Protein AF-A0A8S4R0Y2-F1 (afdb_monomer)

Solvent-accessible surface area (backbone atoms only — not comparable to full-atom values): 27294 Å² total; per-residue (Å²): 137,84,83,77,83,75,81,78,53,68,64,59,53,51,51,52,51,52,55,56,52,50,55,56,47,52,56,55,24,56,78,65,77,40,62,64,53,74,34,74,64,58,68,71,59,48,55,48,52,52,51,51,56,49,49,62,69,73,56,69,89,50,70,64,61,47,40,52,51,36,51,60,53,55,60,75,37,68,95,43,52,72,40,35,31,39,8,56,60,40,19,57,50,49,48,67,37,59,81,60,43,53,69,68,57,50,49,52,53,50,61,70,46,60,85,48,43,57,63,36,61,73,38,96,37,31,24,57,37,54,46,43,49,47,52,44,24,49,45,62,46,30,50,52,51,52,55,55,72,73,53,73,97,82,72,70,78,85,74,53,66,80,84,63,42,96,61,55,74,68,54,30,47,52,22,42,51,52,49,53,50,62,59,77,63,40,99,66,89,81,79,80,79,83,72,70,63,99,85,57,62,72,90,79,52,87,80,82,81,79,60,72,62,68,70,60,44,48,50,55,51,51,50,52,54,56,55,59,70,38,91,63,44,54,58,34,38,70,35,64,70,50,10,52,42,51,33,54,48,47,63,53,31,47,78,64,34,67,65,59,39,51,52,54,50,52,46,44,37,48,58,40,35,44,29,84,87,61,72,71,56,67,81,82,84,85,78,95,74,90,84,85,86,89,82,93,80,83,90,73,85,80,74,86,77,56,61,73,49,64,25,77,78,32,73,34,21,40,56,32,49,45,43,49,44,71,58,43,52,74,74,57,37,52,52,49,43,62,68,69,37,67,101,38,50,46,66,34,34,52,34,92,75,41,20,57,50,51,34,48,51,57,78,57,58,86,49,70,82,61,44,53,61,57,48,56,52,37,60,80,35,46,71,56,20,54,74,63,65,40,49,69,55,68,67,78,45,67,64,58,57,49,50,54,62,66,66,51,52,41,65,58,46,51,59,47,39,70,32,94,68,28,37,57,52,50,50,48,52,71,68,34,90,81,52,53,70,72,59,47,52,52,47,54,50,40,49,52,55,34,42,70,74,40,92,78,62,83,77,73,84,81,76,132

Nearest PDB structures (foldseek):
  5wzi-assembly1_A  TM=5.749E-01  e=9.719E-09  Arabidopsis thaliana
  5wzh-assembly1_A  TM=5.628E-01  e=6.400E-09  Arabidopsis thaliana
  5wzk-assembly1_A  TM=5.400E-01  e=7.887E-09  Arabidopsis thaliana
  5wzj-assembly1_A  TM=5.637E-01  e=1.604E-08  Arabidopsis thaliana
  6wpi-assembly1_A  TM=4.955E-01  e=1.041E-05  Saccharomyces cerevisiae S288C

Sequence (464 aa):
MGEEATDNNPLQKKQRKKRKNFLKSAKKYAKKGQMGRGTQIPQDLFDYFVKILETIKQGIEDPDERHALVNNVLERTKGEELNIVGNQLGCRLIELLLPYASPEDLERYMDTLSPDLRRLCSDNFTSHIIETMLRVSCERATEHLQILDQLDDEVPKKKRKKDLSKYTDEHITSCHEFTLKIWEKPKVNMFVEKVGNPSIPPHATEMKYKFVPDEYKEIVKEFANRLSAWPQFKDLPYKNITSALLQVLLYAVKNTDKNLTKTLIKRLLNESFAPDDWVPTTGDDEKKDKIDVDSEESKEEKKNEGSLPPVFENESAVRLLEAALFVSKKKTYTQIYARCFINRLGQLATRKMLNFTVQRLIDNCHIKEEFEPMFDELASKYDAILACGNTGVLVARPAKVVSSLLELSADELLYILCDTKGCHVADSFCKGQFVGVKARDKLIWKLKVGVQMTSSACFLLKTS

pLDDT: mean 74.31, std 20.06, range [26.31, 96.0]

Radius of gyration: 29.86 Å; Cα contacts (8 Å, |Δi|>4): 379; chains: 1; bounding box: 60×70×83 Å

Structure (mmCIF, N/CA/C/O backbone):
data_AF-A0A8S4R0Y2-F1
#
_entry.id   AF-A0A8S4R0Y2-F1
#
loop_
_atom_site.group_PDB
_atom_site.id
_atom_site.type_symbol
_atom_site.label_atom_id
_atom_site.label_alt_id
_atom_site.label_comp_id
_atom_site.label_asym_id
_atom_site.label_entity_id
_atom_site.label_seq_id
_atom_site.pdbx_PDB_ins_code
_atom_site.Cartn_x
_atom_site.Cartn_y
_atom_site.Cartn_z
_atom_site.occupancy
_atom_site.B_iso_or_equiv
_atom_site.auth_seq_id
_atom_site.auth_comp_id
_atom_site.auth_asym_id
_atom_site.auth_atom_id
_atom_site.pdbx_PDB_model_num
ATOM 1 N N . MET A 1 1 ? -29.148 34.222 -2.014 1.00 32.41 1 MET A N 1
ATOM 2 C CA . MET A 1 1 ? -29.029 33.005 -2.843 1.00 32.41 1 MET A CA 1
ATOM 3 C C . MET A 1 1 ? -27.557 32.644 -2.851 1.00 32.41 1 MET A C 1
ATOM 5 O O . MET A 1 1 ? -26.794 33.319 -3.520 1.00 32.41 1 MET A O 1
ATOM 9 N N . GLY A 1 2 ? -27.144 31.729 -1.972 1.00 27.73 2 GLY A N 1
ATOM 10 C CA . GLY A 1 2 ? -25.748 31.305 -1.866 1.00 27.73 2 GLY A CA 1
ATOM 11 C C . GLY A 1 2 ? -25.505 30.146 -2.820 1.00 27.73 2 GLY A C 1
ATOM 12 O O . GLY A 1 2 ? -26.221 29.149 -2.752 1.00 27.73 2 GLY A O 1
ATOM 13 N N . GLU A 1 3 ? -24.552 30.308 -3.729 1.00 26.55 3 GLU A N 1
ATOM 14 C CA . GLU A 1 3 ? -24.117 29.259 -4.645 1.00 26.55 3 GLU A CA 1
ATOM 15 C C . GLU A 1 3 ? -23.468 28.121 -3.846 1.00 26.55 3 GLU A C 1
ATOM 17 O O . GLU A 1 3 ? -22.401 28.276 -3.250 1.00 26.55 3 GLU A O 1
ATOM 22 N N . GLU A 1 4 ? -24.128 26.961 -3.815 1.00 30.41 4 GLU A N 1
ATOM 23 C CA . GLU A 1 4 ? -23.505 25.711 -3.395 1.00 30.41 4 GLU A CA 1
ATOM 24 C C . GLU A 1 4 ? -22.371 25.390 -4.375 1.00 30.41 4 GLU A C 1
ATOM 26 O O . GLU A 1 4 ? -22.609 25.048 -5.535 1.00 30.41 4 GLU A O 1
ATOM 31 N N . ALA A 1 5 ? -21.127 25.455 -3.901 1.00 29.77 5 ALA A N 1
ATOM 32 C CA . ALA A 1 5 ? -19.990 24.888 -4.606 1.00 29.77 5 ALA A CA 1
ATOM 33 C C . ALA A 1 5 ? -20.215 23.375 -4.770 1.00 29.77 5 ALA A C 1
ATOM 35 O O . ALA A 1 5 ? -19.993 22.573 -3.859 1.00 29.77 5 ALA A O 1
ATOM 36 N N . THR A 1 6 ? -20.702 22.965 -5.940 1.00 33.62 6 THR A N 1
ATOM 37 C CA . THR A 1 6 ? -20.881 21.555 -6.271 1.00 33.62 6 THR A CA 1
ATOM 38 C C . THR A 1 6 ? -19.513 20.907 -6.478 1.00 33.62 6 THR A C 1
ATOM 40 O O . THR A 1 6 ? -18.984 20.902 -7.589 1.00 33.62 6 THR A O 1
ATOM 43 N N . ASP A 1 7 ? -18.945 20.331 -5.415 1.00 35.25 7 ASP A N 1
ATOM 44 C CA . ASP A 1 7 ? -17.800 19.421 -5.512 1.00 35.25 7 ASP A CA 1
ATOM 45 C C . ASP A 1 7 ? -18.210 18.207 -6.369 1.00 35.25 7 ASP A C 1
ATOM 47 O O . ASP A 1 7 ? -18.999 17.331 -5.981 1.00 35.25 7 ASP A O 1
ATOM 51 N N . ASN A 1 8 ? -17.730 18.217 -7.611 1.00 37.06 8 ASN A N 1
ATOM 52 C CA . ASN A 1 8 ? -18.112 17.305 -8.679 1.00 37.06 8 ASN A CA 1
ATOM 53 C C . ASN A 1 8 ? -17.245 16.041 -8.724 1.00 37.06 8 ASN A C 1
ATOM 55 O O . ASN A 1 8 ? -17.171 15.390 -9.763 1.00 37.06 8 ASN A O 1
ATOM 59 N N . ASN A 1 9 ? -16.633 15.623 -7.611 1.00 46.28 9 ASN A N 1
ATOM 60 C CA . ASN A 1 9 ? -15.863 14.383 -7.584 1.00 46.28 9 ASN A CA 1
ATOM 61 C C . ASN A 1 9 ? -16.776 13.119 -7.647 1.00 46.28 9 ASN A C 1
ATOM 63 O O . ASN A 1 9 ? -17.523 12.826 -6.698 1.00 46.28 9 ASN A O 1
ATOM 67 N N . PRO A 1 10 ? -16.717 12.298 -8.721 1.00 40.03 10 PRO A N 1
ATOM 68 C CA . PRO A 1 10 ? -17.569 11.114 -8.895 1.00 40.03 10 PRO A CA 1
ATOM 69 C C . PRO A 1 10 ? -17.346 10.031 -7.827 1.00 40.03 10 PRO A C 1
ATOM 71 O O . PRO A 1 10 ? -18.266 9.271 -7.499 1.00 40.03 10 PRO A O 1
ATOM 74 N N . LEU A 1 11 ? -16.137 9.959 -7.256 1.00 39.84 11 LEU A N 1
ATOM 75 C CA . LEU A 1 11 ? -15.780 8.998 -6.211 1.00 39.84 11 LEU A CA 1
ATOM 76 C C . LEU A 1 11 ? -16.399 9.383 -4.868 1.00 39.84 11 LEU A C 1
ATOM 78 O O . LEU A 1 11 ? -16.983 8.523 -4.203 1.00 39.84 11 LEU A O 1
ATOM 82 N N . GLN A 1 12 ? -16.378 10.671 -4.513 1.00 43.81 12 GLN A N 1
ATOM 83 C CA . GLN A 1 12 ? -17.073 11.165 -3.325 1.00 43.81 12 GLN A CA 1
ATOM 84 C C . GLN A 1 12 ? -18.592 10.983 -3.452 1.00 43.81 12 GLN A C 1
ATOM 86 O O . GLN A 1 12 ? -19.242 10.532 -2.506 1.00 43.81 12 GLN A O 1
ATOM 91 N N . LYS A 1 13 ? -19.173 11.217 -4.642 1.00 40.47 13 LYS A N 1
ATOM 92 C CA . LYS A 1 13 ? -20.589 10.901 -4.926 1.00 40.47 13 LYS A CA 1
ATOM 93 C C . LYS A 1 13 ? -20.889 9.402 -4.752 1.00 40.47 13 LYS A C 1
ATOM 95 O O . LYS A 1 13 ? -21.901 9.058 -4.134 1.00 40.47 13 LYS A O 1
ATOM 100 N N . LYS A 1 14 ? -20.021 8.494 -5.225 1.00 39.28 14 LYS A N 1
ATOM 101 C CA . LYS A 1 14 ? -20.160 7.034 -5.013 1.00 39.28 14 LYS A CA 1
ATOM 102 C C . LYS A 1 14 ? -20.047 6.643 -3.534 1.00 39.28 14 LYS A C 1
ATOM 104 O O . LYS A 1 14 ? -20.861 5.848 -3.064 1.00 39.28 14 LYS A O 1
ATOM 109 N N . GLN A 1 15 ? -19.098 7.208 -2.789 1.00 42.50 15 GLN A N 1
ATOM 110 C CA . GLN A 1 15 ? -18.942 6.950 -1.352 1.00 42.50 15 GLN A CA 1
ATOM 111 C C . GLN A 1 15 ? -20.141 7.476 -0.544 1.00 42.50 15 GLN A C 1
ATOM 113 O O . GLN A 1 15 ? -20.699 6.739 0.273 1.00 42.50 15 GLN A O 1
ATOM 118 N N . ARG A 1 16 ? -20.622 8.693 -0.840 1.00 49.75 16 ARG A N 1
ATOM 119 C CA . ARG A 1 16 ? -21.850 9.272 -0.262 1.00 49.75 16 ARG A CA 1
ATOM 120 C C . ARG A 1 16 ? -23.078 8.396 -0.545 1.00 49.75 16 ARG A C 1
ATOM 122 O O . ARG A 1 16 ? -23.860 8.133 0.370 1.00 49.75 16 ARG A O 1
ATOM 129 N N . LYS A 1 17 ? -23.233 7.877 -1.774 1.00 47.03 17 LYS A N 1
ATOM 130 C CA . LYS A 1 17 ? -24.309 6.928 -2.133 1.00 47.03 17 LYS A CA 1
ATOM 131 C C . LYS A 1 17 ? -24.204 5.606 -1.355 1.00 47.03 17 LYS A C 1
ATOM 133 O O . LYS A 1 17 ? -25.206 5.164 -0.797 1.00 47.03 17 LYS A O 1
ATOM 138 N N . LYS A 1 18 ? -23.007 5.011 -1.236 1.00 55.53 18 LYS A N 1
ATOM 139 C CA . LYS A 1 18 ? -22.788 3.779 -0.447 1.00 55.53 18 LYS A CA 1
ATOM 140 C C . LYS A 1 18 ? -23.146 3.966 1.035 1.00 55.53 18 LYS A C 1
ATOM 142 O O . LYS A 1 18 ? -23.881 3.147 1.583 1.00 55.53 18 LYS A O 1
ATOM 147 N N . ARG A 1 19 ? -22.730 5.078 1.659 1.00 55.12 19 ARG A N 1
ATOM 148 C CA . ARG A 1 19 ? -23.074 5.413 3.060 1.00 55.12 19 ARG A CA 1
ATOM 149 C C . ARG A 1 19 ? -24.582 5.632 3.264 1.00 55.12 19 ARG A C 1
ATOM 151 O O . ARG A 1 19 ? -25.137 5.194 4.269 1.00 55.12 19 ARG A O 1
ATOM 158 N N . LYS A 1 20 ? -25.276 6.263 2.302 1.00 59.47 20 LYS A N 1
ATOM 159 C CA . LYS A 1 20 ? -26.748 6.415 2.331 1.00 59.47 20 LYS A CA 1
ATOM 160 C C . LYS A 1 20 ? -27.471 5.061 2.276 1.00 59.47 20 LYS A C 1
ATOM 162 O O . LYS A 1 20 ? -28.462 4.893 2.984 1.00 59.47 20 LYS A O 1
ATOM 167 N N . ASN A 1 21 ? -26.973 4.104 1.495 1.00 66.50 21 ASN A N 1
ATOM 168 C CA . ASN A 1 21 ? -27.575 2.771 1.385 1.00 66.50 21 ASN A CA 1
ATOM 169 C C . ASN A 1 21 ? -27.333 1.905 2.630 1.00 66.50 21 ASN A C 1
ATOM 171 O O . ASN A 1 21 ? -28.227 1.161 3.032 1.00 66.50 21 ASN A O 1
ATOM 175 N N . PHE A 1 22 ? -26.167 2.035 3.272 1.00 68.94 22 PHE A N 1
ATOM 176 C CA . PHE A 1 22 ? -25.844 1.298 4.496 1.00 68.94 22 PHE A CA 1
ATOM 177 C C . PHE A 1 22 ? -26.779 1.662 5.658 1.00 68.94 22 PHE A C 1
ATOM 179 O O . PHE A 1 22 ? -27.435 0.780 6.200 1.00 68.94 22 PHE A O 1
ATOM 186 N N . LEU A 1 23 ? -26.940 2.954 5.968 1.00 68.44 23 LEU A N 1
ATOM 187 C CA . LEU A 1 23 ? -27.837 3.407 7.045 1.00 68.44 23 LEU A CA 1
ATOM 188 C C . LEU A 1 23 ? -29.301 3.026 6.799 1.00 68.44 23 LEU A C 1
ATOM 190 O O . LEU A 1 23 ? -29.993 2.592 7.715 1.00 68.44 23 LEU A O 1
ATOM 194 N N . LYS A 1 24 ? -29.773 3.132 5.549 1.00 72.19 24 LYS A N 1
ATOM 195 C CA . LYS A 1 24 ? -31.117 2.659 5.180 1.00 72.19 24 LYS A CA 1
ATOM 196 C C . LYS A 1 24 ? -31.276 1.157 5.425 1.00 72.19 24 LYS A C 1
ATOM 198 O O . LYS A 1 24 ? -32.336 0.725 5.871 1.00 72.19 24 LYS A O 1
ATOM 203 N N . SER A 1 25 ? -30.230 0.378 5.156 1.00 68.88 25 SER A N 1
ATOM 204 C CA . SER A 1 25 ? -30.221 -1.063 5.412 1.00 68.88 25 SER A CA 1
ATOM 205 C C . SER A 1 25 ? -30.208 -1.354 6.913 1.00 68.88 25 SER A C 1
ATOM 207 O O . SER A 1 25 ? -31.060 -2.104 7.368 1.00 68.88 25 SER A O 1
ATOM 209 N N . ALA A 1 26 ? -29.343 -0.699 7.694 1.00 70.69 26 ALA A N 1
ATOM 210 C CA . ALA A 1 26 ? -29.279 -0.842 9.152 1.00 70.69 26 ALA A CA 1
ATOM 211 C C . ALA A 1 26 ? -30.621 -0.513 9.834 1.00 70.69 26 ALA A C 1
ATOM 213 O O . ALA A 1 26 ? -31.102 -1.287 10.654 1.00 70.69 26 ALA A O 1
ATOM 214 N N . LYS A 1 27 ? -31.305 0.561 9.412 1.00 71.62 27 LYS A N 1
ATOM 215 C CA . LYS A 1 27 ? -32.659 0.891 9.897 1.00 71.62 27 LYS A CA 1
ATOM 216 C C . LYS A 1 27 ? -33.706 -0.162 9.532 1.00 71.62 27 LYS A C 1
ATOM 218 O O . LYS A 1 27 ? -34.617 -0.425 10.311 1.00 71.62 27 LYS A O 1
ATOM 223 N N . LYS A 1 28 ? -33.613 -0.751 8.335 1.00 71.00 28 LYS A N 1
ATOM 224 C CA . LYS A 1 28 ? -34.508 -1.840 7.907 1.00 71.00 28 LYS A CA 1
ATOM 225 C C . LYS A 1 28 ? -34.267 -3.113 8.727 1.00 71.00 28 LYS A C 1
ATOM 227 O O . LYS A 1 28 ? -35.216 -3.843 8.982 1.00 71.00 28 LYS A O 1
ATOM 232 N N . TYR A 1 29 ? -33.020 -3.351 9.115 1.00 68.31 29 TYR A N 1
ATOM 233 C CA . TYR A 1 29 ? -32.575 -4.467 9.943 1.00 68.31 29 TYR A CA 1
ATOM 234 C C . TYR A 1 29 ? -33.056 -4.332 11.398 1.00 68.31 29 TYR A C 1
ATOM 236 O O . TYR A 1 29 ? -33.709 -5.256 11.882 1.00 68.31 29 TYR A O 1
ATOM 244 N N . ALA A 1 30 ? -32.919 -3.146 12.011 1.00 67.38 30 ALA A N 1
ATOM 245 C CA . ALA A 1 30 ? -33.508 -2.836 13.324 1.00 67.38 30 ALA A CA 1
ATOM 246 C C . ALA A 1 30 ? -35.019 -3.113 13.364 1.00 67.38 30 ALA A C 1
ATOM 248 O O . ALA A 1 30 ? -35.510 -3.828 14.228 1.00 67.38 30 ALA A O 1
ATOM 249 N N . LYS A 1 31 ? -35.765 -2.633 12.357 1.00 67.00 31 LYS A N 1
ATOM 250 C CA . LYS A 1 31 ? -37.221 -2.852 12.262 1.00 67.00 31 LYS A CA 1
ATOM 251 C C . LYS A 1 31 ? -37.634 -4.319 12.087 1.00 67.00 31 LYS A C 1
ATOM 253 O O . LYS A 1 31 ? -38.809 -4.630 12.237 1.00 67.00 31 LYS A O 1
ATOM 258 N N . LYS A 1 32 ? -36.704 -5.200 11.711 1.00 63.81 32 LYS A N 1
ATOM 259 C CA . LYS A 1 32 ? -36.930 -6.638 11.513 1.00 63.81 32 LYS A CA 1
ATOM 260 C C . LYS A 1 32 ? -36.384 -7.496 12.662 1.00 63.81 32 LYS A C 1
ATOM 262 O O . LYS A 1 32 ? -36.419 -8.716 12.538 1.00 63.81 32 LYS A O 1
ATOM 267 N N . GLY A 1 33 ? -35.840 -6.887 13.721 1.00 61.38 33 GLY A N 1
ATOM 268 C CA . GLY A 1 33 ? -35.169 -7.605 14.813 1.00 61.38 33 GLY A CA 1
ATOM 269 C C . GLY A 1 33 ? -33.901 -8.353 14.378 1.00 61.38 33 GLY A C 1
ATOM 270 O O . GLY A 1 33 ? -33.449 -9.259 15.068 1.00 61.38 33 GLY A O 1
ATOM 271 N N . GLN A 1 34 ? -33.338 -8.023 13.210 1.00 64.69 34 GLN A N 1
ATOM 272 C CA . GLN A 1 34 ? -32.105 -8.623 12.701 1.00 64.69 34 GLN A CA 1
ATOM 273 C C . GLN A 1 34 ? -30.973 -7.616 12.872 1.00 64.69 34 GLN A C 1
ATOM 275 O O . GLN A 1 34 ? -30.904 -6.648 12.127 1.00 64.69 34 GLN A O 1
ATOM 280 N N . MET A 1 35 ? -30.066 -7.843 13.817 1.00 70.25 35 MET A N 1
ATOM 281 C CA . MET A 1 35 ? -29.103 -6.834 14.296 1.00 70.25 35 MET A CA 1
ATOM 282 C C . MET A 1 35 ? -27.791 -6.805 13.511 1.00 70.25 35 MET A C 1
ATOM 284 O O . MET A 1 35 ? -26.708 -6.625 14.063 1.00 70.25 35 MET A O 1
ATOM 288 N N . GLY A 1 36 ? -27.892 -6.967 12.192 1.00 68.44 36 GLY A N 1
ATOM 289 C CA . GLY A 1 36 ? -26.741 -7.140 11.311 1.00 68.44 36 GLY A CA 1
ATOM 290 C C . GLY A 1 36 ? -26.164 -8.557 11.356 1.00 68.44 36 GLY A C 1
ATOM 291 O O . GLY A 1 36 ? -26.761 -9.483 11.901 1.00 68.44 36 GLY A O 1
ATOM 292 N N . ARG A 1 37 ? -25.017 -8.737 10.696 1.00 76.56 37 ARG A N 1
ATOM 293 C CA . ARG A 1 37 ? -24.249 -9.992 10.692 1.00 76.56 37 ARG A CA 1
ATOM 294 C C . ARG A 1 37 ? -23.172 -9.972 11.781 1.00 76.56 37 ARG A C 1
ATOM 296 O O . ARG A 1 37 ? -22.740 -8.895 12.186 1.00 76.56 37 ARG A O 1
ATOM 303 N N . GLY A 1 38 ? -22.696 -11.160 12.153 1.00 83.88 38 GLY A N 1
ATOM 304 C CA . GLY A 1 38 ? -21.648 -11.340 13.157 1.00 83.88 38 GLY A CA 1
ATOM 305 C C . GLY A 1 38 ? -22.228 -11.585 14.547 1.00 83.88 38 GLY A C 1
ATOM 306 O O . GLY A 1 38 ? -23.224 -12.297 14.684 1.00 83.88 38 GLY A O 1
ATOM 307 N N . THR A 1 39 ? -21.596 -11.013 15.564 1.00 86.38 39 THR A N 1
ATOM 308 C CA . THR A 1 39 ? -22.071 -11.049 16.954 1.00 86.38 39 THR A CA 1
ATOM 309 C C . THR A 1 39 ? -23.359 -10.244 17.120 1.00 86.38 39 THR A C 1
ATOM 311 O O . THR A 1 39 ? -23.637 -9.300 16.372 1.00 86.38 39 THR A O 1
ATOM 314 N N . GLN A 1 40 ? -24.175 -10.635 18.097 1.00 84.12 40 GLN A N 1
ATOM 315 C CA . GLN A 1 40 ? -25.400 -9.914 18.426 1.00 84.12 40 GLN A CA 1
ATOM 316 C C . GLN A 1 40 ? -25.098 -8.798 19.421 1.00 84.12 40 GLN A C 1
ATOM 318 O O . GLN A 1 40 ? -24.293 -8.982 20.329 1.00 84.12 40 GLN A O 1
ATOM 323 N N . ILE A 1 41 ? -25.766 -7.659 19.244 1.00 87.00 41 ILE A N 1
ATOM 324 C CA . ILE A 1 41 ? -25.769 -6.564 20.213 1.00 87.00 41 ILE A CA 1
ATOM 325 C C . ILE A 1 41 ? -27.207 -6.296 20.677 1.00 87.00 41 ILE A C 1
ATOM 327 O O . ILE A 1 41 ? -28.133 -6.478 19.875 1.00 87.00 41 ILE A O 1
ATOM 331 N N . PRO A 1 42 ? -27.409 -5.874 21.939 1.00 87.31 42 PRO A N 1
ATOM 332 C CA . PRO A 1 42 ? -28.724 -5.518 22.466 1.00 87.31 42 PRO A CA 1
ATOM 333 C C . PRO A 1 42 ? -29.454 -4.464 21.618 1.00 87.31 42 PRO A C 1
ATOM 335 O O . PRO A 1 42 ? -28.831 -3.620 20.966 1.00 87.31 42 PRO A O 1
ATOM 338 N N . GLN A 1 43 ? -30.790 -4.518 21.611 1.00 85.94 43 GLN A N 1
ATOM 339 C CA . GLN A 1 43 ? -31.629 -3.672 20.751 1.00 85.94 43 GLN A CA 1
ATOM 340 C C . GLN A 1 43 ? -31.495 -2.183 21.038 1.00 85.94 43 GLN A C 1
ATOM 342 O O . GLN A 1 43 ? -31.334 -1.379 20.121 1.00 85.94 43 GLN A O 1
ATOM 347 N N . ASP A 1 44 ? -31.508 -1.834 22.312 1.00 89.12 44 ASP A N 1
ATOM 348 C CA . ASP A 1 44 ? -31.272 -0.491 22.814 1.00 89.12 44 ASP A CA 1
ATOM 349 C C . ASP A 1 44 ? -29.901 0.053 22.382 1.00 89.12 44 ASP A C 1
ATOM 351 O O . ASP A 1 44 ? -29.809 1.191 21.909 1.00 89.12 44 ASP A O 1
ATOM 355 N N . LEU A 1 45 ? -28.852 -0.773 22.462 1.00 88.75 45 LEU A N 1
ATOM 356 C CA . LEU A 1 45 ? -27.500 -0.389 22.060 1.00 88.75 45 LEU A CA 1
ATOM 357 C C . LEU A 1 45 ? -27.381 -0.208 20.540 1.00 88.75 45 LEU A C 1
ATOM 359 O O . LEU A 1 45 ? -26.778 0.757 20.068 1.00 88.75 45 LEU A O 1
ATOM 363 N N . PHE A 1 46 ? -28.001 -1.088 19.754 1.00 88.94 46 PHE A N 1
ATOM 364 C CA . PHE A 1 46 ? -28.039 -0.958 18.297 1.00 88.94 46 PHE A CA 1
ATOM 365 C C . PHE A 1 46 ? -28.773 0.310 17.860 1.00 88.94 46 PHE A C 1
ATOM 367 O O . PHE A 1 46 ? -28.269 1.058 17.020 1.00 88.94 46 PHE A O 1
ATOM 374 N N . ASP A 1 47 ? -29.950 0.581 18.429 1.00 88.31 47 ASP A N 1
ATOM 375 C CA . ASP A 1 47 ? -30.735 1.771 18.099 1.00 88.31 47 ASP A CA 1
ATOM 376 C C . ASP A 1 47 ? -29.996 3.051 18.502 1.00 88.31 47 ASP A C 1
ATOM 378 O O . ASP A 1 47 ? -30.042 4.056 17.781 1.00 88.31 47 ASP A O 1
ATOM 382 N N . TYR A 1 48 ? -29.253 3.006 19.610 1.00 91.69 48 TYR A N 1
ATOM 383 C CA . TYR A 1 48 ? -28.323 4.061 19.990 1.00 91.69 48 TYR A CA 1
ATOM 384 C C . TYR A 1 48 ? -27.222 4.256 18.933 1.00 91.69 48 TYR A C 1
ATOM 386 O O . TYR A 1 48 ? -27.060 5.367 18.429 1.00 91.69 48 TYR A O 1
ATOM 394 N N . PHE A 1 49 ? -26.531 3.197 18.500 1.00 91.94 49 PHE A N 1
ATOM 395 C CA . PHE A 1 49 ? -25.486 3.280 17.467 1.00 91.94 49 PHE A CA 1
ATOM 396 C C . PHE A 1 49 ? -25.997 3.795 16.122 1.00 91.94 49 PHE A C 1
ATOM 398 O O . PHE A 1 49 ? -25.306 4.568 15.453 1.00 91.94 49 PHE A O 1
ATOM 405 N N . VAL A 1 50 ? -27.218 3.424 15.727 1.00 89.50 50 VAL A N 1
ATOM 406 C CA . VAL A 1 50 ? -27.845 3.975 14.521 1.00 89.50 50 VAL A CA 1
ATOM 407 C C . VAL A 1 50 ? -27.992 5.489 14.644 1.00 89.50 50 VAL A C 1
ATOM 409 O O . VAL A 1 50 ? -27.598 6.188 13.713 1.00 89.50 50 VAL A O 1
ATOM 412 N N . LYS A 1 51 ? -28.499 6.004 15.774 1.00 90.81 51 LYS A N 1
ATOM 413 C CA . LYS A 1 51 ? -28.645 7.454 16.001 1.00 90.81 51 LYS A CA 1
ATOM 414 C C . LYS A 1 51 ? -27.297 8.171 15.936 1.00 90.81 51 LYS A C 1
ATOM 416 O O . LYS A 1 51 ? -27.180 9.168 15.232 1.00 90.81 51 LYS A O 1
ATOM 421 N N . ILE A 1 52 ? -26.266 7.620 16.577 1.00 91.25 52 ILE A N 1
ATOM 422 C CA . ILE A 1 52 ? -24.911 8.191 16.567 1.00 91.25 52 ILE A CA 1
ATOM 423 C C . ILE A 1 52 ? -24.342 8.268 15.144 1.00 91.25 52 ILE A C 1
ATOM 425 O O . ILE A 1 52 ? -23.807 9.300 14.743 1.00 91.25 52 ILE A O 1
ATOM 429 N N . LEU A 1 53 ? -24.503 7.217 14.336 1.00 87.62 53 LEU A N 1
ATOM 430 C CA . LEU A 1 53 ? -24.063 7.239 12.937 1.00 87.62 53 LEU A CA 1
ATOM 431 C C . LEU A 1 53 ? -24.809 8.279 12.090 1.00 87.62 53 LEU A C 1
ATOM 433 O O . LEU A 1 53 ? -24.257 8.765 11.098 1.00 87.62 53 LEU A O 1
ATOM 437 N N . GLU A 1 54 ? -26.054 8.611 12.434 1.00 87.31 54 GLU A N 1
ATOM 438 C CA . GLU A 1 54 ? -26.786 9.699 11.783 1.00 87.31 54 GLU A CA 1
ATOM 439 C C . GLU A 1 54 ? -26.236 11.065 12.156 1.00 87.31 54 GLU A C 1
ATOM 441 O O . GLU A 1 54 ? -25.995 11.858 11.246 1.00 87.31 54 GLU A O 1
ATOM 446 N N . THR A 1 55 ? -25.965 11.296 13.439 1.00 88.62 55 THR A N 1
ATOM 447 C CA . THR A 1 55 ? -25.327 12.524 13.924 1.00 88.62 55 THR A CA 1
ATOM 448 C C . THR A 1 55 ? -23.966 12.729 13.254 1.00 88.62 55 THR A C 1
ATOM 450 O O . THR A 1 55 ? -23.737 13.747 12.608 1.00 88.62 55 THR A O 1
ATOM 453 N N . ILE A 1 56 ? -23.099 11.708 13.257 1.00 86.62 56 ILE A N 1
ATOM 454 C CA . ILE A 1 56 ? -21.778 11.767 12.599 1.00 86.62 56 ILE A CA 1
ATOM 455 C C . ILE A 1 56 ? -21.908 12.056 11.097 1.00 86.62 56 ILE A C 1
ATOM 457 O O . ILE A 1 56 ? -21.061 12.715 10.496 1.00 86.62 56 ILE A O 1
ATOM 461 N N . LYS A 1 57 ? -22.967 11.556 10.456 1.00 83.62 57 LYS A N 1
ATOM 462 C CA . LYS A 1 57 ? -23.207 11.781 9.028 1.00 83.62 57 LYS A CA 1
ATOM 463 C C . LYS A 1 57 ? -23.738 13.180 8.718 1.00 83.62 57 LYS A C 1
ATOM 465 O O . LYS A 1 57 ? -23.497 13.647 7.604 1.00 83.62 57 LYS A O 1
ATOM 470 N N . GLN A 1 58 ? -24.495 13.789 9.626 1.00 85.06 58 GLN A N 1
ATOM 471 C CA . GLN A 1 58 ? -24.926 15.184 9.497 1.00 85.06 58 GLN A CA 1
ATOM 472 C C . GLN A 1 58 ? -23.725 16.133 9.587 1.00 85.06 58 GLN A C 1
ATOM 474 O O . GLN A 1 58 ? -23.727 17.157 8.913 1.00 85.06 58 GLN A O 1
ATOM 479 N N . GLY A 1 59 ? -22.665 15.699 10.271 1.00 83.81 59 GLY A N 1
ATOM 480 C CA . GLY A 1 59 ? -21.445 16.467 10.475 1.00 83.81 59 GLY A CA 1
ATOM 481 C C . GLY A 1 59 ? -21.480 17.118 11.849 1.00 83.81 59 GLY A C 1
ATOM 482 O O . GLY A 1 59 ? -22.526 17.582 12.287 1.00 83.81 59 GLY A O 1
ATOM 483 N N . ILE A 1 60 ? -20.338 17.097 12.530 1.00 83.94 60 ILE A N 1
ATOM 484 C CA . ILE A 1 60 ? -20.138 17.771 13.813 1.00 83.94 60 ILE A CA 1
ATOM 485 C C . ILE A 1 60 ? -19.084 18.834 13.533 1.00 83.94 60 ILE A C 1
ATOM 487 O O . ILE A 1 60 ? -17.970 18.488 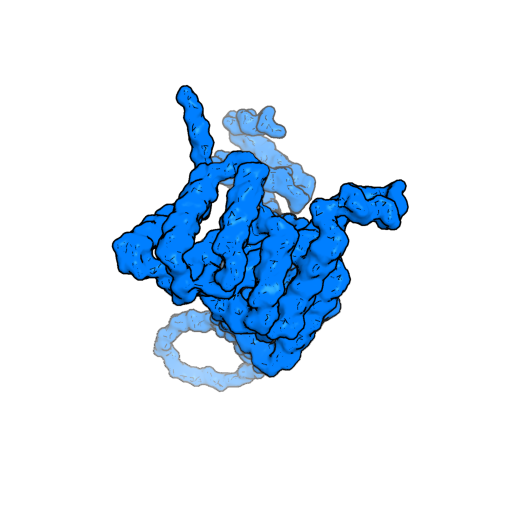13.127 1.00 83.94 60 ILE A O 1
ATOM 491 N N . GLU A 1 61 ? -19.476 20.100 13.633 1.00 82.19 61 GLU A N 1
ATOM 492 C CA . GLU A 1 61 ? -18.608 21.233 13.294 1.00 82.19 61 GLU A CA 1
ATOM 493 C C . GLU A 1 61 ? -17.574 21.480 14.394 1.00 82.19 61 GLU A C 1
ATOM 495 O O . GLU A 1 61 ? -16.412 21.752 14.090 1.00 82.19 61 GLU A O 1
ATOM 500 N N . ASP A 1 62 ? -17.975 21.306 15.653 1.00 89.00 62 ASP A N 1
ATOM 501 C CA . ASP A 1 62 ? -17.126 21.536 16.814 1.00 89.00 62 ASP A CA 1
ATOM 502 C C . ASP A 1 62 ? -16.258 20.302 17.167 1.00 89.00 62 ASP A C 1
ATOM 504 O O . ASP A 1 62 ? -16.783 19.205 17.414 1.00 89.00 62 ASP A O 1
ATOM 508 N N . PRO A 1 63 ? -14.915 20.435 17.196 1.00 87.56 63 PRO A N 1
ATOM 509 C CA . PRO A 1 63 ? -14.021 19.370 17.634 1.00 87.56 63 PRO A CA 1
ATOM 510 C C . PRO A 1 63 ? -14.287 18.882 19.061 1.00 87.56 63 PRO A C 1
ATOM 512 O O . PRO A 1 63 ? -14.157 17.676 19.295 1.00 87.56 63 PRO A O 1
ATOM 515 N N . ASP A 1 64 ? -14.664 19.774 19.980 1.00 89.38 64 ASP A N 1
ATOM 516 C CA . ASP A 1 64 ? -14.874 19.433 21.390 1.00 89.38 64 ASP A CA 1
ATOM 517 C C . ASP A 1 64 ? -16.177 18.648 21.574 1.00 89.38 64 ASP A C 1
ATOM 519 O O . ASP A 1 64 ? -16.175 17.586 22.206 1.00 89.38 64 ASP A O 1
ATOM 523 N N . GLU A 1 65 ? -17.265 19.068 20.918 1.00 90.31 65 GLU A N 1
ATOM 524 C CA . GLU A 1 65 ? -18.507 18.291 20.824 1.00 90.31 65 GLU A CA 1
ATOM 525 C C . GLU A 1 65 ? -18.256 16.888 20.250 1.00 90.31 65 GLU A C 1
ATOM 527 O O . GLU A 1 65 ? -18.766 15.888 20.769 1.00 90.31 65 GLU A O 1
ATOM 532 N N . ARG A 1 66 ? -17.421 16.777 19.208 1.00 90.69 66 ARG A N 1
ATOM 533 C CA . ARG A 1 66 ? -17.051 15.477 18.634 1.00 90.69 66 ARG A CA 1
ATOM 534 C C . ARG A 1 66 ? -16.305 14.609 19.646 1.00 90.69 66 ARG A C 1
ATOM 536 O O . ARG A 1 66 ? -16.607 13.419 19.735 1.00 90.69 66 ARG A O 1
ATOM 543 N N . HIS A 1 67 ? -15.351 15.163 20.391 1.00 90.00 67 HIS A N 1
ATOM 544 C CA . HIS A 1 67 ? -14.631 14.414 21.424 1.00 90.00 67 HIS A CA 1
ATOM 545 C C . HIS A 1 67 ? -15.563 13.969 22.557 1.00 90.00 67 HIS A C 1
ATOM 547 O O . HIS A 1 67 ? -15.528 12.803 22.951 1.00 90.00 67 HIS A O 1
ATOM 553 N N . ALA A 1 68 ? -16.461 14.844 23.015 1.00 91.12 68 ALA A N 1
ATOM 554 C CA . ALA A 1 68 ? -17.466 14.499 24.015 1.00 91.12 68 ALA A CA 1
ATOM 555 C C . ALA A 1 68 ? -18.397 13.376 23.528 1.00 91.12 68 ALA A C 1
ATOM 557 O O . ALA A 1 68 ? -18.671 12.428 24.266 1.00 91.12 68 ALA A O 1
ATOM 558 N N . LEU A 1 69 ? -18.854 13.436 22.271 1.00 92.50 69 LEU A N 1
ATOM 559 C CA . LEU A 1 69 ? -19.663 12.379 21.665 1.00 92.50 69 LEU A CA 1
ATOM 560 C C . LEU A 1 69 ? -18.907 11.046 21.630 1.00 92.50 69 LEU A C 1
ATOM 562 O O . LEU A 1 69 ? -19.467 10.023 22.018 1.00 92.50 69 LEU A O 1
ATOM 566 N N . VAL A 1 70 ? -17.653 11.056 21.169 1.00 93.31 70 VAL A N 1
ATOM 567 C CA . VAL A 1 70 ? -16.811 9.854 21.071 1.00 93.31 70 VAL A CA 1
ATOM 568 C C . VAL A 1 70 ? -16.646 9.206 22.443 1.00 93.31 70 VAL A C 1
ATOM 570 O O . VAL A 1 70 ? -16.972 8.029 22.580 1.00 93.31 70 VAL A O 1
ATOM 573 N N . ASN A 1 71 ? -16.241 9.975 23.457 1.00 93.38 71 ASN A N 1
ATOM 574 C CA . ASN A 1 71 ? -16.041 9.468 24.817 1.00 93.38 71 ASN A CA 1
ATOM 575 C C . ASN A 1 71 ? -17.335 8.862 25.381 1.00 93.38 71 ASN A C 1
ATOM 577 O O . ASN A 1 71 ? -17.334 7.743 25.883 1.00 93.38 71 ASN A O 1
ATOM 581 N N . ASN A 1 72 ? -18.474 9.544 25.214 1.00 93.75 72 ASN A N 1
ATOM 582 C CA . ASN A 1 72 ? -19.773 9.037 25.669 1.00 93.75 72 ASN A CA 1
ATOM 583 C C . ASN A 1 72 ? -20.173 7.714 24.997 1.00 93.75 72 ASN A C 1
ATOM 585 O O . ASN A 1 72 ? -20.792 6.855 25.627 1.00 93.75 72 ASN A O 1
ATOM 589 N N . VAL A 1 73 ? -19.861 7.553 23.709 1.00 93.81 73 VAL A N 1
ATOM 590 C CA . VAL A 1 73 ? -20.183 6.328 22.969 1.00 93.81 73 VAL A CA 1
ATOM 591 C C . VAL A 1 73 ? -19.257 5.190 23.382 1.00 93.81 73 VAL A C 1
ATOM 593 O O . VAL A 1 73 ? -19.744 4.087 23.626 1.00 93.81 73 VAL A O 1
ATOM 596 N N . LEU A 1 74 ? -17.950 5.443 23.480 1.00 94.62 74 LEU A N 1
ATOM 597 C CA . LEU A 1 74 ? -16.963 4.431 23.859 1.00 94.62 74 LEU A CA 1
ATOM 598 C C . LEU A 1 74 ? -17.125 3.986 25.317 1.00 94.62 74 LEU A C 1
ATOM 600 O O . LEU A 1 74 ? -16.961 2.799 25.599 1.00 94.62 74 LEU A O 1
ATOM 604 N N . GLU A 1 75 ? -17.574 4.868 26.210 1.00 93.25 75 GLU A N 1
ATOM 605 C CA . GLU A 1 75 ? -17.943 4.514 27.584 1.00 93.25 75 GLU A CA 1
ATOM 606 C C . GLU A 1 75 ? -19.027 3.425 27.620 1.00 93.25 75 GLU A C 1
ATOM 608 O O . GLU A 1 75 ? -18.918 2.451 28.361 1.00 93.25 75 GLU A O 1
ATOM 613 N N . ARG A 1 76 ? -20.039 3.522 26.747 1.00 91.50 76 ARG A N 1
ATOM 614 C CA . ARG A 1 76 ? -21.123 2.526 26.638 1.00 91.50 76 ARG A CA 1
ATOM 615 C C . ARG A 1 76 ? -20.691 1.199 26.019 1.00 91.50 76 ARG A C 1
ATOM 617 O O . ARG A 1 76 ? -21.491 0.271 25.974 1.00 91.50 76 ARG A O 1
ATOM 624 N N . THR A 1 77 ? -19.465 1.119 25.506 1.00 93.19 77 THR A N 1
ATOM 625 C CA . THR A 1 77 ? -18.914 -0.117 24.932 1.00 93.19 77 THR A CA 1
ATOM 626 C C . THR A 1 77 ? -18.109 -0.941 25.931 1.00 93.19 77 THR A C 1
ATOM 628 O O . THR A 1 77 ? -17.722 -2.060 25.604 1.00 93.19 77 THR A O 1
ATOM 631 N N . LYS A 1 78 ? -17.878 -0.407 27.140 1.00 93.44 78 LYS A N 1
ATOM 632 C CA . LYS A 1 78 ? -17.091 -1.061 28.187 1.00 93.44 78 LYS A CA 1
ATOM 633 C C . LYS A 1 78 ? -17.666 -2.423 28.568 1.00 93.44 78 LYS A C 1
ATOM 635 O O . LYS A 1 78 ? -18.826 -2.516 28.961 1.00 93.44 78 LYS A O 1
ATOM 640 N N . GLY A 1 79 ? -16.832 -3.457 28.493 1.00 90.38 79 GLY A N 1
ATOM 641 C CA . GLY A 1 79 ? -17.183 -4.835 28.848 1.00 90.38 79 GLY A CA 1
ATOM 642 C C . GLY A 1 79 ? -17.862 -5.631 27.729 1.00 90.38 79 GLY A C 1
ATOM 643 O O . GLY A 1 79 ? -18.075 -6.829 27.887 1.00 90.38 79 GLY A O 1
ATOM 644 N N . GLU A 1 80 ? -18.173 -4.998 26.598 1.00 91.75 80 GLU A N 1
ATOM 645 C CA . GLU A 1 80 ? -18.831 -5.614 25.438 1.00 91.75 80 GLU A CA 1
ATOM 646 C C . GLU A 1 80 ? -18.021 -5.398 24.144 1.00 91.75 80 GLU A C 1
ATOM 648 O O . GLU A 1 80 ? -18.527 -5.593 23.037 1.00 91.75 80 GLU A O 1
ATOM 653 N N . GLU A 1 81 ? -16.746 -5.000 24.244 1.00 93.50 81 GLU A N 1
ATOM 654 C CA . GLU A 1 81 ? -15.926 -4.573 23.105 1.00 93.50 81 GLU A CA 1
ATOM 655 C C . GLU A 1 81 ? -15.837 -5.660 22.031 1.00 93.50 81 GLU A C 1
ATOM 657 O O . GLU A 1 81 ? -16.098 -5.374 20.863 1.00 93.50 81 GLU A O 1
ATOM 662 N N . LEU A 1 82 ? -15.538 -6.910 22.415 1.00 91.62 82 LEU A N 1
ATOM 663 C CA . LEU A 1 82 ? -15.455 -8.055 21.494 1.00 91.62 82 LEU A CA 1
ATOM 664 C C . LEU A 1 82 ? -16.766 -8.279 20.732 1.00 91.62 82 LEU A C 1
ATOM 666 O O . LEU A 1 82 ? -16.758 -8.499 19.516 1.00 91.62 82 LEU A O 1
ATOM 670 N N . ASN A 1 83 ? -17.895 -8.179 21.435 1.00 91.44 83 ASN A N 1
ATOM 671 C CA . ASN A 1 83 ? -19.217 -8.328 20.841 1.00 91.44 83 ASN A CA 1
ATOM 672 C C . ASN A 1 83 ? -19.548 -7.156 19.914 1.00 91.44 83 ASN A C 1
ATOM 674 O O . ASN A 1 83 ? -20.167 -7.354 18.872 1.00 91.44 83 ASN A O 1
ATOM 678 N N . ILE A 1 84 ? -19.107 -5.942 20.225 1.00 92.88 84 ILE A N 1
ATOM 679 C CA . ILE A 1 84 ? -19.373 -4.765 19.396 1.00 92.88 84 ILE A CA 1
ATOM 680 C C . ILE A 1 84 ? -18.510 -4.774 18.130 1.00 92.88 84 ILE A C 1
ATOM 682 O O . ILE A 1 84 ? -19.027 -4.528 17.037 1.00 92.88 84 ILE A O 1
ATOM 686 N N . VAL A 1 85 ? -17.218 -5.097 18.230 1.00 93.31 85 VAL A N 1
ATOM 687 C CA . VAL A 1 85 ? -16.323 -5.113 17.059 1.00 93.31 85 VAL A CA 1
ATOM 688 C C . VAL A 1 85 ? -16.621 -6.265 16.102 1.00 93.31 85 VAL A C 1
ATOM 690 O O . VAL A 1 85 ? -16.373 -6.135 14.905 1.00 93.31 85 VAL A O 1
ATOM 693 N N . GLY A 1 86 ? -17.181 -7.370 16.600 1.00 90.06 86 GLY A N 1
ATOM 694 C CA . GLY A 1 86 ? -17.639 -8.496 15.782 1.00 90.06 86 GLY A CA 1
ATOM 695 C C . GLY A 1 86 ? -18.977 -8.256 15.075 1.00 90.06 86 GLY A C 1
ATOM 696 O O . GLY A 1 86 ? -19.396 -9.082 14.262 1.00 90.06 86 GLY A O 1
ATOM 697 N N . ASN A 1 87 ? -19.669 -7.152 15.377 1.00 91.25 87 ASN A N 1
ATOM 698 C CA . ASN A 1 87 ? -20.967 -6.822 14.803 1.00 91.25 87 ASN A CA 1
ATOM 699 C C . ASN A 1 87 ? -20.805 -5.910 13.581 1.00 91.25 87 ASN A C 1
ATOM 701 O O . ASN A 1 87 ? -20.063 -4.933 13.612 1.00 91.25 87 ASN A O 1
ATOM 705 N N . GLN A 1 88 ? -21.576 -6.156 12.521 1.00 88.00 88 GLN A N 1
ATOM 706 C CA . GLN A 1 88 ? -21.509 -5.373 11.282 1.00 88.00 88 GLN A CA 1
ATOM 707 C C . GLN A 1 88 ? -21.727 -3.853 11.460 1.00 88.00 88 GLN A C 1
ATOM 709 O O . GLN A 1 88 ? -21.144 -3.058 10.719 1.00 88.00 88 GLN A O 1
ATOM 714 N N . LEU A 1 89 ? -22.619 -3.431 12.364 1.00 89.25 89 LEU A N 1
ATOM 715 C CA . LEU A 1 89 ? -22.855 -2.012 12.655 1.00 89.25 89 LEU A CA 1
ATOM 716 C C . LEU A 1 89 ? -21.803 -1.485 13.633 1.00 89.25 89 LEU A C 1
ATOM 718 O O . LEU A 1 89 ? -21.233 -0.418 13.394 1.00 89.25 89 LEU A O 1
ATOM 722 N N . GLY A 1 90 ? -21.558 -2.246 14.702 1.00 91.44 90 GLY A N 1
ATOM 723 C CA . GLY A 1 90 ? -20.615 -1.902 15.761 1.00 91.44 90 GLY A CA 1
ATOM 724 C C . GLY A 1 90 ? -19.207 -1.678 15.221 1.00 91.44 90 GLY A C 1
ATOM 725 O O . GLY A 1 90 ? -18.657 -0.597 15.412 1.00 91.44 90 GLY A O 1
ATOM 726 N N . CYS A 1 91 ? -18.675 -2.611 14.426 1.00 92.62 91 CYS A N 1
ATOM 727 C CA . CYS A 1 91 ? -17.353 -2.482 13.812 1.00 92.62 91 CYS A CA 1
ATOM 728 C C . CYS A 1 91 ? -17.236 -1.186 13.001 1.00 92.62 91 CYS A C 1
ATOM 730 O O . CYS A 1 91 ? -16.250 -0.464 13.094 1.00 92.62 91 CYS A O 1
ATOM 732 N N . ARG A 1 92 ? -18.280 -0.821 12.249 1.00 90.31 92 ARG A N 1
ATOM 733 C CA . ARG A 1 92 ? -18.232 0.371 11.407 1.00 90.31 92 ARG A CA 1
ATOM 734 C C . ARG A 1 92 ? -18.256 1.654 12.227 1.00 90.31 92 ARG A C 1
ATOM 736 O O . ARG A 1 92 ? -17.646 2.640 11.819 1.00 90.31 92 ARG A O 1
ATOM 743 N N . LEU A 1 93 ? -18.992 1.659 13.335 1.00 92.62 93 LEU A N 1
ATOM 744 C CA . LEU A 1 93 ? -19.028 2.790 14.250 1.00 92.62 93 LEU A CA 1
ATOM 745 C C . LEU A 1 93 ? -17.687 2.935 14.976 1.00 92.62 93 LEU A C 1
ATOM 747 O O . LEU A 1 93 ? -17.103 4.011 14.934 1.00 92.62 93 LEU A O 1
ATOM 751 N N . ILE A 1 94 ? -17.159 1.856 15.556 1.00 94.81 94 ILE A N 1
ATOM 752 C CA . ILE A 1 94 ? -15.881 1.882 16.280 1.00 94.81 94 ILE A CA 1
ATOM 753 C C . ILE A 1 94 ? -14.719 2.279 15.357 1.00 94.81 94 ILE A C 1
ATOM 755 O O . ILE A 1 94 ? -13.925 3.139 15.727 1.00 94.81 94 ILE A O 1
ATOM 759 N N . GLU A 1 95 ? -14.673 1.780 14.117 1.00 93.75 95 GLU A N 1
ATOM 760 C CA . GLU A 1 95 ? -13.697 2.201 13.091 1.00 93.75 95 GLU A CA 1
ATOM 761 C C . GLU A 1 95 ? -13.693 3.730 12.873 1.00 93.75 95 GLU A C 1
ATOM 763 O O . GLU A 1 95 ? -12.646 4.328 12.634 1.00 93.75 95 GLU A O 1
ATOM 768 N N . LEU A 1 96 ? -14.862 4.378 12.954 1.00 92.12 96 LEU A N 1
ATOM 769 C CA . LEU A 1 96 ? -15.000 5.829 12.781 1.00 92.12 96 LEU A CA 1
ATOM 770 C C . LEU A 1 96 ? -14.624 6.624 14.036 1.00 92.12 96 LEU A C 1
ATOM 772 O O . LEU A 1 96 ? -14.207 7.774 13.909 1.00 92.12 96 LEU A O 1
ATOM 776 N N . LEU A 1 97 ? -14.806 6.041 15.221 1.00 94.12 97 LEU A N 1
ATOM 777 C CA . LEU A 1 97 ? -14.614 6.721 16.503 1.00 94.12 97 LEU A CA 1
ATOM 778 C C . LEU A 1 97 ? -13.184 6.601 17.035 1.00 94.12 97 LEU A C 1
ATOM 780 O O . LEU A 1 97 ? -12.677 7.563 17.604 1.00 94.12 97 LEU A O 1
ATOM 784 N N . LEU A 1 98 ? -12.516 5.463 16.808 1.00 93.94 98 LEU A N 1
ATOM 785 C CA . LEU A 1 98 ? -11.168 5.184 17.321 1.00 93.94 98 LEU A CA 1
ATOM 786 C C . LEU A 1 98 ? -10.117 6.273 17.030 1.00 93.94 98 LEU A C 1
ATOM 788 O O . LEU A 1 98 ? -9.327 6.561 17.928 1.00 93.94 98 LEU A O 1
ATOM 792 N N . PRO A 1 99 ? -10.094 6.939 15.854 1.00 93.56 99 PRO A N 1
ATOM 793 C CA . PRO A 1 99 ? -9.158 8.043 15.616 1.00 93.56 99 PRO A CA 1
ATOM 794 C C . PRO A 1 99 ? -9.272 9.195 16.625 1.00 93.56 99 PRO A C 1
ATOM 796 O O . PRO A 1 99 ? -8.282 9.869 16.902 1.00 93.56 99 PRO A O 1
ATOM 799 N N . TYR A 1 100 ? -10.456 9.397 17.205 1.00 93.12 100 TYR A N 1
ATOM 800 C CA . TYR A 1 100 ? -10.765 10.483 18.139 1.00 93.12 100 TYR A CA 1
ATOM 801 C C . TYR A 1 100 ? -10.864 10.024 19.600 1.00 93.12 100 TYR A C 1
ATOM 803 O O . TYR A 1 100 ? -11.159 10.849 20.464 1.00 93.12 100 TYR A O 1
ATOM 811 N N . ALA A 1 101 ? -10.643 8.733 19.868 1.00 94.38 101 ALA A N 1
ATOM 812 C CA . ALA A 1 101 ? -10.770 8.133 21.192 1.00 94.38 101 ALA A CA 1
ATOM 813 C C . ALA A 1 101 ? -9.778 8.731 22.199 1.00 94.38 101 ALA A C 1
ATOM 815 O O . ALA A 1 101 ? -8.682 9.159 21.818 1.00 94.38 101 ALA A O 1
ATOM 816 N N . SER A 1 102 ? -10.119 8.702 23.485 1.00 94.19 102 SER A N 1
ATOM 817 C CA . SER A 1 102 ? -9.157 9.024 24.538 1.00 94.19 102 SER A CA 1
ATOM 818 C C . SER A 1 102 ? -8.005 7.996 24.576 1.00 94.19 102 SER A C 1
ATOM 820 O O . SER A 1 102 ? -8.102 6.927 23.954 1.00 94.19 102 SER A O 1
ATOM 822 N N . PRO A 1 103 ? -6.878 8.307 25.241 1.00 94.31 103 PRO A N 1
ATOM 823 C CA . PRO A 1 103 ? -5.821 7.334 25.513 1.00 94.31 103 PRO A CA 1
ATOM 824 C C . PRO A 1 103 ? -6.341 6.048 26.164 1.00 94.31 103 PRO A C 1
ATOM 826 O O . PRO A 1 103 ? -6.074 4.956 25.669 1.00 94.31 103 PRO A O 1
ATOM 829 N N . GLU A 1 104 ? -7.167 6.192 27.197 1.00 93.75 104 GLU A N 1
ATOM 830 C CA . GLU A 1 104 ? -7.695 5.103 28.021 1.00 93.75 104 GLU A CA 1
ATOM 831 C C . GLU A 1 104 ? -8.651 4.205 27.231 1.00 93.75 104 GLU A C 1
ATOM 833 O O . GLU A 1 104 ? -8.635 2.981 27.364 1.00 93.75 104 GLU A O 1
ATOM 838 N N . ASP A 1 105 ? -9.491 4.803 26.381 1.00 95.06 105 ASP A N 1
ATOM 839 C CA . ASP A 1 105 ? -10.362 4.048 25.488 1.00 95.06 105 ASP A CA 1
ATOM 840 C C . ASP A 1 105 ? -9.549 3.247 24.472 1.00 95.06 105 ASP A C 1
ATOM 842 O O . ASP A 1 105 ? -9.792 2.053 24.303 1.00 95.06 105 ASP A O 1
ATOM 846 N N . LEU A 1 106 ? -8.564 3.868 23.813 1.00 95.31 106 LEU A N 1
ATOM 847 C CA . LEU A 1 106 ? -7.730 3.164 22.839 1.00 95.31 106 LEU A CA 1
ATOM 848 C C . LEU A 1 106 ? -6.984 1.994 23.496 1.00 95.31 106 LEU A C 1
ATOM 850 O O . LEU A 1 106 ? -7.004 0.889 22.956 1.00 95.31 106 LEU A O 1
ATOM 854 N N . GLU A 1 107 ? -6.382 2.218 24.665 1.00 95.12 107 GLU A N 1
ATOM 855 C CA . GLU A 1 107 ? -5.674 1.198 25.449 1.00 95.12 107 GLU A CA 1
ATOM 856 C C . GLU A 1 107 ? -6.581 0.037 25.845 1.00 95.12 107 GLU A C 1
ATOM 858 O O . GLU A 1 107 ? -6.234 -1.118 25.605 1.00 95.12 107 GLU A O 1
ATOM 863 N N . ARG A 1 108 ? -7.806 0.319 26.299 1.00 95.56 108 ARG A N 1
ATOM 864 C CA . ARG A 1 108 ? -8.789 -0.728 26.602 1.00 95.56 108 ARG A CA 1
ATOM 865 C C . ARG A 1 108 ? -9.091 -1.618 25.393 1.00 95.56 108 ARG A C 1
ATOM 867 O O . ARG A 1 108 ? -9.151 -2.843 25.529 1.00 95.56 108 ARG A O 1
ATOM 874 N N . TYR A 1 109 ? -9.264 -1.036 24.204 1.00 95.44 109 TYR A N 1
ATOM 875 C CA . TYR A 1 109 ? -9.447 -1.817 22.974 1.00 95.44 109 TYR A CA 1
ATOM 876 C C . TYR A 1 109 ? -8.179 -2.606 22.609 1.00 95.44 109 TYR A C 1
ATOM 878 O O . TYR A 1 109 ? -8.284 -3.764 22.192 1.00 95.44 109 TYR A O 1
ATOM 886 N N . MET A 1 110 ? -6.988 -2.014 22.780 1.00 94.06 110 MET A N 1
ATOM 887 C CA . MET A 1 110 ? -5.696 -2.682 22.556 1.00 94.06 110 MET A CA 1
ATOM 888 C C . MET A 1 110 ? -5.553 -3.916 23.443 1.00 94.06 110 MET A C 1
ATOM 890 O O . MET A 1 110 ? -5.215 -4.989 22.934 1.00 94.06 110 MET A O 1
ATOM 894 N N . ASP A 1 111 ? -5.888 -3.808 24.723 1.00 93.88 111 ASP A N 1
ATOM 895 C CA . ASP A 1 111 ? -5.806 -4.904 25.685 1.00 93.88 111 ASP A CA 1
ATOM 896 C C . ASP A 1 111 ? -6.850 -5.984 25.428 1.00 93.88 111 ASP A C 1
ATOM 898 O O . ASP A 1 111 ? -6.523 -7.171 25.438 1.00 93.88 111 ASP A O 1
ATOM 902 N N . THR A 1 112 ? -8.082 -5.587 25.112 1.00 94.56 112 THR A N 1
ATOM 903 C CA . THR A 1 112 ? -9.189 -6.527 24.896 1.00 94.56 112 THR A CA 1
ATOM 904 C C . THR A 1 112 ? -9.001 -7.371 23.632 1.00 94.56 112 THR A C 1
ATOM 906 O O . THR A 1 112 ? -9.338 -8.553 23.614 1.00 94.56 112 THR A O 1
ATOM 909 N N . LEU A 1 113 ? -8.436 -6.796 22.564 1.00 92.00 113 LEU A N 1
ATOM 910 C CA . LEU A 1 113 ? -8.280 -7.475 21.268 1.00 92.00 113 LEU A CA 1
ATOM 911 C C . LEU A 1 113 ? -6.908 -8.151 21.096 1.00 92.00 113 LEU A C 1
ATOM 913 O O . LEU A 1 113 ? -6.753 -9.061 20.277 1.00 92.00 113 LEU A O 1
ATOM 917 N N . SER A 1 114 ? -5.914 -7.752 21.893 1.00 90.25 114 SER A N 1
ATOM 918 C CA . SER A 1 114 ? -4.552 -8.307 21.904 1.00 90.25 114 SER A CA 1
ATOM 919 C C . SER A 1 114 ? -4.432 -9.840 22.040 1.00 90.25 114 SER A C 1
ATOM 921 O O . SER A 1 114 ? -3.483 -10.406 21.470 1.00 90.25 114 SER A O 1
ATOM 923 N N . PRO A 1 115 ? -5.279 -10.541 22.821 1.00 90.56 115 PRO A N 1
ATOM 924 C CA . PRO A 1 115 ? -5.184 -11.993 22.978 1.00 90.56 115 PRO A CA 1
ATOM 925 C C . PRO A 1 115 ? -5.483 -12.753 21.680 1.00 90.56 115 PRO A C 1
ATOM 927 O O . PRO A 1 115 ? -4.776 -13.710 21.365 1.00 90.56 115 PRO A O 1
ATOM 930 N N . ASP A 1 116 ? -6.441 -12.269 20.884 1.00 87.19 116 ASP A N 1
ATOM 931 C CA . ASP A 1 116 ? -7.012 -12.986 19.735 1.00 87.19 116 ASP A CA 1
ATOM 932 C C . ASP A 1 116 ? -6.631 -12.401 18.364 1.00 87.19 116 ASP A C 1
ATOM 934 O O . ASP A 1 116 ? -7.207 -12.787 17.343 1.00 87.19 116 ASP A O 1
ATOM 938 N N . LEU A 1 117 ? -5.628 -11.512 18.302 1.00 86.81 117 LEU A N 1
ATOM 939 C CA . LEU A 1 117 ? -5.231 -10.781 17.085 1.00 86.81 117 LEU A CA 1
ATOM 940 C C . LEU A 1 117 ? -5.185 -11.654 15.826 1.00 86.81 117 LEU A C 1
ATOM 942 O O . LEU A 1 117 ? -5.733 -11.283 14.795 1.00 86.81 117 LEU A O 1
ATOM 946 N N . ARG A 1 118 ? -4.596 -12.855 15.899 1.00 81.62 118 ARG A N 1
ATOM 947 C CA . ARG A 1 118 ? -4.479 -13.744 14.732 1.00 81.62 118 ARG A CA 1
ATOM 948 C C . ARG A 1 118 ? -5.838 -14.122 14.133 1.00 81.62 118 ARG A C 1
ATOM 9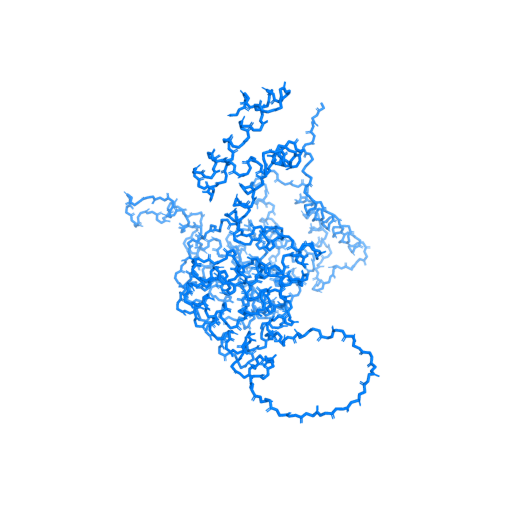50 O O . ARG A 1 118 ? -5.973 -14.153 12.909 1.00 81.62 118 ARG A O 1
ATOM 957 N N . ARG A 1 119 ? -6.824 -14.428 14.979 1.00 87.44 119 ARG A N 1
ATOM 958 C CA . ARG A 1 119 ? -8.192 -14.734 14.546 1.00 87.44 119 ARG A CA 1
ATOM 959 C C . ARG A 1 119 ? -8.868 -13.465 14.032 1.00 87.44 119 ARG A C 1
ATOM 961 O O . ARG A 1 119 ? -9.463 -13.490 12.958 1.00 87.44 119 ARG A O 1
ATOM 968 N N . LEU A 1 120 ? -8.732 -12.365 14.770 1.00 88.94 120 LEU A N 1
ATOM 969 C CA . LEU A 1 120 ? -9.411 -11.102 14.486 1.00 88.94 120 LEU A C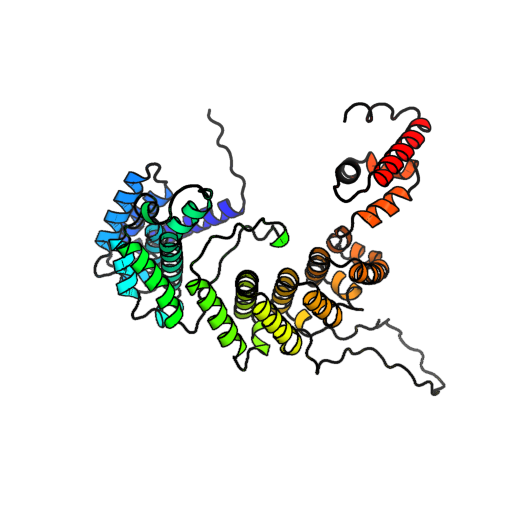A 1
ATOM 970 C C . LEU A 1 120 ? -8.930 -10.428 13.190 1.00 88.94 120 LEU A C 1
ATOM 972 O O . LEU A 1 120 ? -9.743 -9.843 12.476 1.00 88.94 120 LEU A O 1
ATOM 976 N N . CYS A 1 121 ? -7.652 -10.563 12.823 1.00 86.88 121 CYS A N 1
ATOM 977 C CA . CYS A 1 121 ? -7.119 -10.057 11.551 1.00 86.88 121 CYS A CA 1
ATOM 978 C C . CYS A 1 121 ? -7.693 -10.776 10.318 1.00 86.88 121 CYS A C 1
ATOM 980 O O . CYS A 1 121 ? -7.584 -10.261 9.211 1.00 86.88 121 CYS A O 1
ATOM 982 N N . SER A 1 122 ? -8.284 -11.964 10.488 1.00 82.19 122 SER A N 1
ATOM 983 C CA . SER A 1 122 ? -8.850 -12.757 9.385 1.00 82.19 122 SER A CA 1
ATOM 984 C C . SER A 1 122 ? -10.374 -12.624 9.261 1.00 82.19 122 SER A C 1
ATOM 986 O O . SER A 1 122 ? -10.968 -13.215 8.362 1.00 82.19 122 SER A O 1
ATOM 988 N N . ASP A 1 123 ? -11.018 -11.888 10.168 1.00 87.31 123 ASP A N 1
ATOM 989 C CA . ASP A 1 123 ? -12.470 -11.709 10.198 1.00 87.31 123 ASP A CA 1
ATOM 990 C C . ASP A 1 123 ? -12.923 -10.501 9.362 1.00 87.31 123 ASP A C 1
ATOM 992 O O . ASP A 1 123 ? -12.215 -9.502 9.242 1.00 87.31 123 ASP A O 1
ATOM 996 N N . ASN A 1 124 ? -14.134 -10.567 8.806 1.00 84.56 124 ASN A N 1
ATOM 997 C CA . ASN A 1 124 ? -14.665 -9.557 7.883 1.00 84.56 124 ASN A CA 1
ATOM 998 C C . ASN A 1 124 ? -15.020 -8.213 8.547 1.00 84.56 124 ASN A C 1
ATOM 1000 O O . ASN A 1 124 ? -15.248 -7.232 7.838 1.00 84.56 124 ASN A O 1
ATOM 1004 N N . PHE A 1 125 ? -15.125 -8.172 9.875 1.00 88.62 125 PHE A N 1
ATOM 1005 C CA . PHE A 1 125 ? -15.474 -6.982 10.645 1.00 88.62 125 PHE A CA 1
ATOM 1006 C C . PHE A 1 125 ? -14.292 -6.523 11.491 1.00 88.62 125 PHE A C 1
ATOM 1008 O O . PHE A 1 125 ? -13.879 -5.365 11.397 1.00 88.62 125 PHE A O 1
ATOM 1015 N N . THR A 1 126 ? -13.700 -7.430 12.272 1.00 91.19 126 THR A N 1
ATOM 1016 C CA . THR A 1 126 ? -12.672 -7.044 13.245 1.00 91.19 126 THR A CA 1
ATOM 1017 C C . THR A 1 126 ? -11.339 -6.692 12.599 1.00 91.19 126 THR A C 1
ATOM 1019 O O . THR A 1 126 ? -10.611 -5.881 13.159 1.00 91.19 126 THR A O 1
ATOM 1022 N N . SER A 1 127 ? -11.030 -7.198 11.400 1.00 89.88 127 SER A N 1
ATOM 1023 C CA . SER A 1 127 ? -9.805 -6.825 10.670 1.00 89.88 127 SER A CA 1
ATOM 1024 C C . SER A 1 127 ? -9.706 -5.317 10.415 1.00 89.88 127 SER A C 1
ATOM 1026 O O . SER A 1 127 ? -8.639 -4.737 10.598 1.00 89.88 127 SER A O 1
ATOM 1028 N N . HIS A 1 128 ? -10.825 -4.660 10.097 1.00 88.81 128 HIS A N 1
ATOM 1029 C CA . HIS A 1 128 ? -10.893 -3.206 9.916 1.00 88.81 128 HIS A CA 1
ATOM 1030 C C . HIS A 1 128 ? -10.672 -2.429 11.219 1.00 88.81 128 HIS A C 1
ATOM 1032 O O . HIS A 1 128 ? -10.124 -1.321 11.205 1.00 88.81 128 HIS A O 1
ATOM 1038 N N . ILE A 1 129 ? -11.086 -3.011 12.348 1.00 93.12 129 ILE A N 1
ATOM 1039 C CA . ILE A 1 129 ? -10.822 -2.450 13.673 1.00 93.12 129 ILE A CA 1
ATOM 1040 C C . ILE A 1 129 ? -9.340 -2.560 13.997 1.00 93.12 129 ILE A C 1
ATOM 1042 O O . ILE A 1 129 ? -8.741 -1.546 14.334 1.00 93.12 129 ILE A O 1
ATOM 1046 N N . ILE A 1 130 ? -8.731 -3.737 13.814 1.00 92.38 130 ILE A N 1
ATOM 1047 C CA . ILE A 1 130 ? -7.293 -3.916 14.049 1.00 92.38 130 ILE A CA 1
ATOM 1048 C C . ILE A 1 130 ? -6.471 -3.005 13.124 1.00 92.38 130 ILE A C 1
ATOM 1050 O O . ILE A 1 130 ? -5.526 -2.376 13.587 1.00 92.38 130 ILE A O 1
ATOM 1054 N N . GLU A 1 131 ? -6.847 -2.862 11.848 1.00 89.56 131 GLU A N 1
ATOM 1055 C CA . GLU A 1 131 ? -6.204 -1.925 10.912 1.00 89.56 131 GLU A CA 1
ATOM 1056 C C . GLU A 1 131 ? -6.296 -0.476 11.416 1.00 89.56 131 GLU A C 1
ATOM 1058 O O . GLU A 1 131 ? -5.312 0.265 11.401 1.00 89.56 131 GLU A O 1
ATOM 1063 N N . THR A 1 132 ? -7.474 -0.066 11.892 1.00 91.88 132 THR A N 1
ATOM 1064 C CA . THR A 1 132 ? -7.683 1.282 12.429 1.00 91.88 132 THR A CA 1
ATOM 1065 C C . THR A 1 132 ? -6.905 1.507 13.716 1.00 91.88 132 THR A C 1
ATOM 1067 O O . THR A 1 132 ? -6.263 2.545 13.839 1.00 91.88 132 THR A O 1
ATOM 1070 N N . MET A 1 133 ? -6.912 0.547 14.640 1.00 93.19 133 MET A N 1
ATOM 1071 C CA . MET A 1 133 ? -6.118 0.618 15.864 1.00 93.19 133 MET A CA 1
ATOM 1072 C C . MET A 1 133 ? -4.637 0.722 15.537 1.00 93.19 133 MET A C 1
ATOM 1074 O O . MET A 1 133 ? -3.994 1.644 16.007 1.00 93.19 133 MET A O 1
ATOM 1078 N N . LEU A 1 134 ? -4.117 -0.140 14.658 1.00 90.31 134 LEU A N 1
ATOM 1079 C CA . LEU A 1 134 ? -2.722 -0.090 14.229 1.00 90.31 134 LEU A CA 1
ATOM 1080 C C . LEU A 1 134 ? -2.364 1.276 13.634 1.00 90.31 134 LEU A C 1
ATOM 1082 O O . LEU A 1 134 ? -1.340 1.849 13.989 1.00 90.31 134 LEU A O 1
ATOM 1086 N N . ARG A 1 135 ? -3.212 1.829 12.759 1.00 89.06 135 ARG A N 1
ATOM 1087 C CA . ARG A 1 135 ? -2.995 3.158 12.170 1.00 89.06 135 ARG A CA 1
ATOM 1088 C C . ARG A 1 135 ? -2.948 4.252 13.238 1.00 89.06 135 ARG A C 1
ATOM 1090 O O . ARG A 1 135 ? -2.034 5.071 13.210 1.00 89.06 135 ARG A O 1
ATOM 1097 N N . VAL A 1 136 ? -3.914 4.260 14.157 1.00 90.62 136 VAL A N 1
ATOM 1098 C CA . VAL A 1 136 ? -4.012 5.267 15.225 1.00 90.62 136 VAL A CA 1
ATOM 1099 C C . VAL A 1 136 ? -2.847 5.128 16.206 1.00 90.62 136 VAL A C 1
ATOM 1101 O O . VAL A 1 136 ? -2.214 6.128 16.525 1.00 90.62 136 VAL A O 1
ATOM 1104 N N . SER A 1 137 ? -2.498 3.911 16.624 1.00 90.94 137 SER A N 1
ATOM 1105 C CA . SER A 1 137 ? -1.350 3.649 17.498 1.00 90.94 137 SER A CA 1
ATOM 1106 C C . SER A 1 137 ? -0.035 4.062 16.834 1.00 90.94 137 SER A C 1
ATOM 1108 O O . SER A 1 137 ? 0.761 4.761 17.454 1.00 90.94 137 SER A O 1
ATOM 1110 N N . CYS A 1 138 ? 0.179 3.734 15.555 1.00 87.94 138 CYS A N 1
ATOM 1111 C CA . CYS A 1 138 ? 1.350 4.196 14.803 1.00 87.94 138 CYS A CA 1
ATOM 1112 C C . CYS A 1 138 ? 1.426 5.728 14.738 1.00 87.94 138 CYS A C 1
ATOM 1114 O O . CYS A 1 138 ? 2.503 6.301 14.902 1.00 87.94 138 CYS A O 1
ATOM 1116 N N . GLU A 1 139 ? 0.301 6.398 14.487 1.00 87.19 139 GLU A N 1
ATOM 1117 C CA . GLU A 1 139 ? 0.237 7.858 14.425 1.00 87.19 139 GLU A CA 1
ATOM 1118 C C . GLU A 1 139 ? 0.577 8.490 15.778 1.00 87.19 139 GLU A C 1
ATOM 1120 O O . GLU A 1 139 ? 1.509 9.289 15.844 1.00 87.19 139 GLU A O 1
ATOM 1125 N N . ARG A 1 140 ? -0.078 8.064 16.863 1.00 90.50 140 ARG A N 1
ATOM 1126 C CA . ARG A 1 140 ? 0.176 8.585 18.218 1.00 90.50 140 ARG A CA 1
ATOM 1127 C C . ARG A 1 140 ? 1.587 8.275 18.716 1.00 90.50 140 ARG A C 1
ATOM 1129 O O . ARG A 1 140 ? 2.200 9.107 19.377 1.00 90.50 140 ARG A O 1
ATOM 1136 N N . ALA A 1 141 ? 2.144 7.120 18.346 1.00 87.06 141 ALA A N 1
ATOM 1137 C CA . ALA A 1 141 ? 3.513 6.748 18.698 1.00 87.06 141 ALA A CA 1
ATOM 1138 C C . ALA A 1 141 ? 4.577 7.583 17.962 1.00 87.06 141 ALA A C 1
ATOM 1140 O O . ALA A 1 141 ? 5.697 7.710 18.452 1.00 87.06 141 ALA A O 1
ATOM 1141 N N . THR A 1 142 ? 4.262 8.147 16.789 1.00 83.81 142 THR A N 1
ATOM 1142 C CA . THR A 1 142 ? 5.251 8.820 15.921 1.00 83.81 142 THR A CA 1
ATOM 1143 C C . THR A 1 142 ? 4.996 10.310 15.704 1.00 83.81 142 THR A C 1
ATOM 1145 O O . THR A 1 142 ? 5.829 10.974 15.087 1.00 83.81 142 THR A O 1
ATOM 1148 N N . GLU A 1 143 ? 3.894 10.862 16.218 1.00 84.75 143 GLU A N 1
ATOM 1149 C CA . GLU A 1 143 ? 3.520 12.275 16.069 1.00 84.75 143 GLU A CA 1
ATOM 1150 C C . GLU A 1 143 ? 4.636 13.216 16.542 1.00 84.75 143 GLU A C 1
ATOM 1152 O O . GLU A 1 143 ? 5.099 14.066 15.781 1.00 84.75 143 GLU A O 1
ATOM 1157 N N . HIS A 1 144 ? 5.156 12.989 17.751 1.00 80.50 144 HIS A N 1
ATOM 1158 C CA . HIS A 1 144 ? 6.237 13.790 18.329 1.00 80.50 144 HIS A CA 1
ATOM 1159 C C . HIS A 1 144 ? 7.532 13.756 17.492 1.00 80.50 144 HIS A C 1
ATOM 1161 O O . HIS A 1 144 ? 8.294 14.723 17.492 1.00 80.50 144 HIS A O 1
ATOM 1167 N N . LEU A 1 145 ? 7.777 12.670 16.746 1.00 79.12 145 LEU A N 1
ATOM 1168 C CA . LEU A 1 145 ? 8.940 12.541 15.862 1.00 79.12 145 LEU A CA 1
ATOM 1169 C C . LEU A 1 145 ? 8.814 13.422 14.617 1.00 79.12 145 LEU A C 1
ATOM 1171 O O . LEU A 1 145 ? 9.825 13.906 14.122 1.00 79.12 145 LEU A O 1
ATOM 1175 N N . GLN A 1 146 ? 7.591 13.658 14.129 1.00 76.38 146 GLN A N 1
ATOM 1176 C CA . GLN A 1 146 ? 7.379 14.505 12.948 1.00 76.38 146 GLN A CA 1
ATOM 1177 C C . GLN A 1 146 ? 7.616 15.980 13.260 1.00 76.38 146 GLN A C 1
ATOM 1179 O O . GLN A 1 146 ? 8.069 16.729 12.401 1.00 76.38 146 GLN A O 1
ATOM 1184 N N . ILE A 1 147 ? 7.296 16.402 14.485 1.00 72.00 147 ILE A N 1
ATOM 1185 C CA . ILE A 1 147 ? 7.446 17.796 14.909 1.00 72.00 147 ILE A CA 1
ATOM 1186 C C . ILE A 1 147 ? 8.923 18.120 15.158 1.00 72.00 147 ILE A C 1
ATOM 1188 O O . ILE A 1 147 ? 9.390 19.202 14.815 1.00 72.00 147 ILE A O 1
ATOM 1192 N N . LEU A 1 148 ? 9.678 17.166 15.713 1.00 64.06 148 LEU A N 1
ATOM 1193 C CA . LEU A 1 148 ? 11.117 17.316 15.946 1.00 64.06 148 LEU A CA 1
ATOM 1194 C C . LEU A 1 148 ? 11.912 17.540 14.655 1.00 64.06 148 LEU A C 1
ATOM 1196 O O . LEU A 1 148 ? 12.912 18.247 14.701 1.00 64.06 148 LEU A O 1
ATOM 1200 N N . ASP A 1 149 ? 11.465 16.970 13.538 1.00 60.28 149 ASP A N 1
ATOM 1201 C CA . ASP A 1 149 ? 12.110 17.131 12.232 1.00 60.28 149 ASP A CA 1
ATOM 1202 C C . ASP A 1 149 ? 11.888 18.523 11.612 1.00 60.28 149 ASP A C 1
ATOM 1204 O O . ASP A 1 149 ? 12.715 19.011 10.853 1.00 60.28 149 ASP A O 1
ATOM 1208 N N . GLN A 1 150 ? 10.800 19.209 11.977 1.00 58.78 150 GLN A N 1
ATOM 1209 C CA . GLN A 1 150 ? 10.491 20.558 11.479 1.00 58.78 150 GLN A CA 1
ATOM 1210 C C . GLN A 1 150 ? 11.219 21.672 12.247 1.00 58.78 150 GLN A C 1
ATOM 1212 O O . GLN A 1 150 ? 11.165 22.834 11.847 1.00 58.78 150 GLN A O 1
ATOM 1217 N N . LEU A 1 151 ? 11.861 21.341 13.371 1.00 59.16 151 LEU A N 1
ATOM 1218 C CA . LEU A 1 151 ? 12.547 22.289 14.244 1.00 59.16 151 LEU A CA 1
ATOM 1219 C C . LEU A 1 151 ? 14.062 22.162 14.050 1.00 59.16 151 LEU A C 1
ATOM 1221 O O . LEU A 1 151 ? 14.695 21.356 14.740 1.00 59.16 151 LEU A O 1
ATOM 1225 N N . ASP A 1 152 ? 14.613 22.993 13.158 1.00 47.41 152 ASP A N 1
ATOM 1226 C CA . ASP A 1 152 ? 16.050 23.129 12.872 1.00 47.41 152 ASP A CA 1
ATOM 1227 C C . ASP A 1 152 ? 16.950 23.086 14.138 1.00 47.41 152 ASP A C 1
ATOM 1229 O O . ASP A 1 152 ? 16.551 23.405 15.271 1.00 47.41 152 ASP A O 1
ATOM 1233 N N . ASP A 1 153 ? 18.194 22.656 13.913 1.00 51.03 153 ASP A N 1
ATOM 1234 C CA . ASP A 1 153 ? 19.245 22.193 14.840 1.00 51.03 153 ASP A CA 1
ATOM 1235 C C . ASP A 1 153 ? 19.723 23.153 15.973 1.00 51.03 153 ASP A C 1
ATOM 1237 O O . ASP A 1 153 ? 20.820 22.981 16.499 1.00 51.03 153 ASP A O 1
ATOM 1241 N N . GLU A 1 154 ? 18.940 24.129 16.447 1.00 49.00 154 GLU A N 1
ATOM 1242 C CA . GLU A 1 154 ? 19.436 25.162 17.390 1.00 49.00 154 GLU A CA 1
ATOM 1243 C C . GLU A 1 154 ? 19.041 25.030 18.886 1.00 49.00 154 GLU A C 1
ATOM 1245 O O . GLU A 1 154 ? 19.330 25.929 19.673 1.00 49.00 154 GLU A O 1
ATOM 1250 N N . VAL A 1 155 ? 18.429 23.934 19.378 1.00 48.75 155 VAL A N 1
ATOM 1251 C CA . VAL A 1 155 ? 18.057 23.817 20.825 1.00 48.75 155 VAL A CA 1
ATOM 1252 C C . VAL A 1 155 ? 18.293 22.401 21.408 1.00 48.75 155 VAL A C 1
ATOM 1254 O O . VAL A 1 155 ? 17.978 21.414 20.744 1.00 48.75 155 VAL A O 1
ATOM 1257 N N . PRO A 1 156 ? 18.785 22.240 22.663 1.00 47.94 156 PRO A N 1
ATOM 1258 C CA . PRO A 1 156 ? 19.207 20.943 23.216 1.00 47.94 156 PRO A CA 1
ATOM 1259 C C . PRO A 1 156 ? 18.104 19.870 23.355 1.00 47.94 156 PRO A C 1
ATOM 1261 O O . PRO A 1 156 ? 17.030 20.109 23.912 1.00 47.94 156 PRO A O 1
ATOM 1264 N N . LYS A 1 157 ? 18.439 18.626 22.971 1.00 53.06 157 LYS A N 1
ATOM 1265 C CA . LYS A 1 157 ? 17.546 17.447 22.840 1.00 53.06 157 LYS A CA 1
ATOM 1266 C C . LYS A 1 157 ? 16.771 17.020 24.102 1.00 53.06 157 LYS A C 1
ATOM 1268 O O . LYS A 1 157 ? 15.705 16.426 23.980 1.00 53.06 157 LYS A O 1
ATOM 1273 N N . LYS A 1 158 ? 17.271 17.295 25.315 1.00 47.62 158 LYS A N 1
ATOM 1274 C CA . LYS A 1 158 ? 16.673 16.789 26.575 1.00 47.62 158 LYS A CA 1
ATOM 1275 C C . LYS A 1 158 ? 15.517 17.630 27.133 1.00 47.62 158 LYS A C 1
ATOM 1277 O O . LYS A 1 158 ? 14.713 17.084 27.877 1.00 47.62 158 LYS A O 1
ATOM 1282 N N . LYS A 1 159 ? 15.405 18.917 26.776 1.00 42.59 159 LYS A N 1
ATOM 1283 C CA . LYS A 1 159 ? 14.280 19.782 27.198 1.00 42.59 159 LYS A CA 1
ATOM 1284 C C . LYS A 1 159 ? 13.112 19.807 26.195 1.00 42.59 159 LYS A C 1
ATOM 1286 O O . LYS A 1 159 ? 12.035 20.241 26.568 1.00 42.59 159 LYS A O 1
ATOM 1291 N N . ARG A 1 160 ? 13.299 19.303 24.962 1.00 46.47 160 ARG A N 1
ATOM 1292 C CA . ARG A 1 160 ? 12.284 19.319 23.884 1.00 46.47 160 ARG A CA 1
ATOM 1293 C C . ARG A 1 160 ? 11.164 18.263 24.042 1.00 46.47 160 ARG A C 1
ATOM 1295 O O . ARG A 1 160 ? 10.047 18.518 23.630 1.00 46.47 160 ARG A O 1
ATOM 1302 N N . LYS A 1 161 ? 11.405 17.084 24.638 1.00 47.09 161 LYS A N 1
ATOM 1303 C CA . LYS A 1 161 ? 10.421 15.970 24.600 1.00 47.09 161 LYS A CA 1
ATOM 1304 C C . LYS A 1 161 ? 9.083 16.236 25.312 1.00 47.09 161 LYS A C 1
ATOM 1306 O O . LYS A 1 161 ? 8.065 15.749 24.840 1.00 47.09 161 LYS A O 1
ATOM 1311 N N . LYS A 1 162 ? 9.077 16.980 26.425 1.00 46.44 162 LYS A N 1
ATOM 1312 C CA . LYS A 1 162 ? 7.912 17.042 27.330 1.00 46.44 162 LYS A CA 1
ATOM 1313 C C . LYS A 1 162 ? 6.836 18.064 26.926 1.00 46.44 162 LYS A C 1
ATOM 1315 O O . LYS A 1 162 ? 5.682 17.857 27.265 1.00 46.44 162 LYS A O 1
ATOM 1320 N N . ASP A 1 163 ? 7.204 19.112 26.182 1.00 50.31 163 ASP A N 1
ATOM 1321 C CA . ASP A 1 163 ? 6.289 20.196 25.756 1.00 50.31 163 ASP A CA 1
ATOM 1322 C C . ASP A 1 163 ? 5.733 20.026 24.328 1.00 50.31 163 ASP A C 1
ATOM 1324 O O . ASP A 1 163 ? 4.894 20.805 23.888 1.00 50.31 163 ASP A O 1
ATOM 1328 N N . LEU A 1 164 ? 6.207 19.026 23.577 1.00 58.75 164 LEU A N 1
ATOM 1329 C CA . LEU A 1 164 ? 5.901 18.855 22.147 1.00 58.75 164 LEU A CA 1
ATOM 1330 C C . LEU A 1 164 ? 4.925 17.705 21.852 1.00 58.75 164 LEU A C 1
ATOM 1332 O O . LEU A 1 164 ? 4.389 17.630 20.749 1.00 58.75 164 LEU A O 1
ATOM 1336 N N . SER A 1 165 ? 4.700 16.803 22.809 1.00 67.50 165 SER A N 1
ATOM 1337 C CA . SER A 1 165 ? 3.787 15.671 22.640 1.00 67.50 165 SER A CA 1
ATOM 1338 C C . SER A 1 165 ? 2.393 16.008 23.161 1.00 67.50 165 SER A C 1
ATOM 1340 O O . SER A 1 165 ? 2.235 16.426 24.305 1.00 67.50 165 SER A O 1
ATOM 1342 N N . LYS A 1 166 ? 1.366 15.747 22.344 1.00 80.62 166 LYS A N 1
ATOM 1343 C CA . LYS A 1 166 ? -0.044 15.803 22.759 1.00 80.62 166 LYS A CA 1
ATOM 1344 C C . LYS A 1 166 ? -0.393 14.736 23.809 1.00 80.62 166 LYS A C 1
ATOM 1346 O O . LYS A 1 166 ? -1.358 14.896 24.553 1.00 80.62 166 LYS A O 1
ATOM 1351 N N . TYR A 1 167 ? 0.364 13.642 23.843 1.00 84.31 167 TYR A N 1
ATOM 1352 C CA . TYR A 1 167 ? 0.098 12.463 24.662 1.00 84.31 167 TYR A CA 1
ATOM 1353 C C . TYR A 1 167 ? 1.172 12.259 25.731 1.00 84.31 167 TYR A C 1
ATOM 1355 O O . TYR A 1 167 ? 2.315 12.689 25.560 1.00 84.31 167 TYR A O 1
ATOM 1363 N N . THR A 1 168 ? 0.807 11.575 26.817 1.00 84.38 168 THR A N 1
ATOM 1364 C CA . THR A 1 168 ? 1.750 11.195 27.876 1.00 84.38 168 THR A CA 1
ATOM 1365 C C . THR A 1 168 ? 2.791 10.196 27.362 1.00 84.38 168 THR A C 1
ATOM 1367 O O . THR A 1 168 ? 2.544 9.461 26.400 1.00 84.38 168 THR A O 1
ATOM 1370 N N . ASP A 1 169 ? 3.956 10.152 28.013 1.00 83.94 169 ASP A N 1
ATOM 1371 C CA . ASP A 1 169 ? 5.029 9.215 27.657 1.00 83.94 169 ASP A CA 1
ATOM 1372 C C . ASP A 1 169 ? 4.570 7.751 27.822 1.00 83.94 169 ASP A C 1
ATOM 1374 O O . ASP A 1 169 ? 4.931 6.890 27.014 1.00 83.94 169 ASP A O 1
ATOM 1378 N N . GLU A 1 170 ? 3.713 7.469 28.811 1.00 86.12 170 GLU A N 1
ATOM 1379 C CA . GLU A 1 170 ? 3.107 6.150 29.018 1.00 86.12 170 GLU A CA 1
ATOM 1380 C C . GLU A 1 170 ? 2.211 5.748 27.835 1.00 86.12 170 GLU A C 1
ATOM 1382 O O . GLU A 1 170 ? 2.352 4.642 27.310 1.00 86.12 170 GLU A O 1
ATOM 1387 N N . HIS A 1 171 ? 1.351 6.655 27.349 1.00 87.00 171 HIS A N 1
ATOM 1388 C CA . HIS A 1 171 ? 0.465 6.372 26.214 1.00 87.00 171 HIS A CA 1
ATOM 1389 C C . HIS A 1 171 ? 1.244 6.156 24.911 1.00 87.00 171 HIS A C 1
ATOM 1391 O O . HIS A 1 171 ? 0.930 5.257 24.125 1.00 87.00 171 HIS A O 1
ATOM 1397 N N . ILE A 1 172 ? 2.281 6.970 24.677 1.00 85.44 172 ILE A N 1
ATOM 1398 C CA . ILE A 1 172 ? 3.178 6.807 23.525 1.00 85.44 172 ILE A CA 1
ATOM 1399 C C . ILE A 1 172 ? 3.828 5.422 23.564 1.00 85.44 172 ILE A C 1
ATOM 1401 O O . ILE A 1 172 ? 3.865 4.735 22.540 1.00 85.44 172 ILE A O 1
ATOM 1405 N N . THR A 1 173 ? 4.297 5.003 24.741 1.00 87.44 173 THR A N 1
ATOM 1406 C CA . THR A 1 173 ? 4.916 3.689 24.946 1.00 87.44 173 THR A CA 1
ATOM 1407 C C . THR A 1 173 ? 3.916 2.566 24.682 1.00 87.44 173 THR A C 1
ATOM 1409 O O . THR A 1 173 ? 4.213 1.676 23.891 1.00 87.44 173 THR A O 1
ATOM 1412 N N . SER A 1 174 ? 2.698 2.652 25.223 1.00 84.06 174 SER A N 1
ATOM 1413 C CA . SER A 1 174 ? 1.631 1.673 24.974 1.00 84.06 174 SER A CA 1
ATOM 1414 C C . SER A 1 174 ? 1.295 1.537 23.480 1.00 84.06 174 SER A C 1
ATOM 1416 O O . SER A 1 174 ? 1.238 0.433 22.933 1.00 84.06 174 SER A O 1
ATOM 1418 N N . CYS A 1 175 ? 1.168 2.659 22.763 1.00 84.31 175 CYS A N 1
ATOM 1419 C CA . CYS A 1 175 ? 0.936 2.655 21.317 1.00 84.31 175 CYS A CA 1
ATOM 1420 C C . CYS A 1 175 ? 2.108 2.046 20.527 1.00 84.31 175 CYS A C 1
ATOM 1422 O O . CYS A 1 175 ? 1.894 1.339 19.533 1.00 84.31 175 CYS A O 1
ATOM 1424 N N . HIS A 1 176 ? 3.343 2.314 20.955 1.00 84.44 176 HIS A N 1
ATOM 1425 C CA . HIS A 1 176 ? 4.543 1.729 20.366 1.00 84.44 176 HIS A CA 1
ATOM 1426 C C . HIS A 1 176 ? 4.586 0.211 20.585 1.00 84.44 176 HIS A C 1
ATOM 1428 O O . HIS A 1 176 ? 4.703 -0.544 19.620 1.00 84.44 176 HIS A O 1
ATOM 1434 N N . GLU A 1 177 ? 4.388 -0.252 21.819 1.00 85.50 177 GLU A N 1
ATOM 1435 C CA . GLU A 1 177 ? 4.351 -1.673 22.171 1.00 85.50 177 GLU A CA 1
ATOM 1436 C C . GLU A 1 177 ? 3.232 -2.420 21.443 1.00 85.50 177 GLU A C 1
ATOM 1438 O O . GLU A 1 177 ? 3.460 -3.502 20.903 1.00 85.50 177 GLU A O 1
ATOM 1443 N N . PHE A 1 178 ? 2.033 -1.838 21.351 1.00 84.81 178 PHE A N 1
ATOM 1444 C CA . PHE A 1 178 ? 0.937 -2.429 20.586 1.00 84.81 178 PHE A CA 1
ATOM 1445 C C . PHE A 1 178 ? 1.287 -2.572 19.104 1.00 84.81 178 PHE A C 1
ATOM 1447 O O . PHE A 1 178 ? 1.002 -3.612 18.502 1.00 84.81 178 PHE A O 1
ATOM 1454 N N . THR A 1 179 ? 1.945 -1.557 18.530 1.00 81.50 179 THR A N 1
ATOM 1455 C CA . THR A 1 179 ? 2.443 -1.620 17.155 1.00 81.50 179 THR A CA 1
ATOM 1456 C C . THR A 1 179 ? 3.365 -2.823 17.004 1.00 81.50 179 THR A C 1
ATOM 1458 O O . THR A 1 179 ? 3.084 -3.668 16.162 1.00 81.50 179 THR A O 1
ATOM 1461 N N . LEU A 1 180 ? 4.387 -2.967 17.859 1.00 82.88 180 LEU A N 1
ATOM 1462 C CA . LEU A 1 180 ? 5.317 -4.107 17.853 1.00 82.88 180 LEU A CA 1
ATOM 1463 C C . LEU A 1 180 ? 4.604 -5.462 18.042 1.00 82.88 180 LEU A C 1
ATOM 1465 O O . LEU A 1 180 ? 4.857 -6.414 17.308 1.00 82.88 180 LEU A O 1
ATOM 1469 N N . LYS A 1 181 ? 3.647 -5.549 18.967 1.00 79.56 181 LYS A N 1
ATOM 1470 C CA . LYS A 1 181 ? 2.897 -6.774 19.296 1.00 79.56 181 LYS A CA 1
ATOM 1471 C C . LYS A 1 181 ? 2.012 -7.270 18.153 1.00 79.56 181 LYS A C 1
ATOM 1473 O O . LYS A 1 181 ? 1.883 -8.482 17.946 1.00 79.56 181 LYS A O 1
ATOM 1478 N N . ILE A 1 182 ? 1.415 -6.351 17.385 1.00 72.06 182 ILE A N 1
ATOM 1479 C CA . ILE A 1 182 ? 0.724 -6.689 16.133 1.00 72.06 182 ILE A CA 1
ATOM 1480 C C . ILE A 1 182 ? 1.683 -7.322 15.126 1.00 72.06 182 ILE A C 1
ATOM 1482 O O . ILE A 1 182 ? 1.218 -8.009 14.232 1.00 72.06 182 ILE A O 1
ATOM 1486 N N . TRP A 1 183 ? 2.996 -7.168 15.251 1.00 63.97 183 TRP A N 1
ATOM 1487 C CA . TRP A 1 183 ? 3.947 -7.836 14.363 1.00 63.97 183 TRP A CA 1
ATOM 1488 C C . TRP A 1 183 ? 4.395 -9.200 14.878 1.00 63.97 183 TRP A C 1
ATOM 1490 O O . TRP A 1 183 ? 4.561 -10.129 14.086 1.00 63.97 183 TRP A O 1
ATOM 1500 N N . GLU A 1 184 ? 4.515 -9.365 16.194 1.00 60.44 184 GLU A N 1
ATOM 1501 C CA . GLU A 1 184 ? 4.913 -10.639 16.803 1.00 60.44 184 GLU A CA 1
ATOM 1502 C C . GLU A 1 184 ? 3.866 -11.751 16.602 1.00 60.44 184 GLU A C 1
ATOM 1504 O O . GLU A 1 184 ? 4.213 -12.930 16.474 1.00 60.44 184 GLU A O 1
ATOM 1509 N N . LYS A 1 185 ? 2.569 -11.404 16.559 1.00 53.84 185 LYS A N 1
ATOM 1510 C CA . LYS A 1 185 ? 1.466 -12.384 16.657 1.00 53.84 185 LYS A CA 1
ATOM 1511 C C . LYS A 1 185 ? 0.822 -12.881 15.343 1.00 53.84 185 LYS A C 1
ATOM 1513 O O . LYS A 1 185 ? 0.417 -14.050 15.307 1.00 53.84 185 LYS A O 1
ATOM 1518 N N . PRO A 1 186 ? 0.679 -12.108 14.254 1.00 42.53 186 PRO A N 1
ATOM 1519 C CA . PRO A 1 186 ? 0.057 -12.579 13.023 1.00 42.53 186 PRO A CA 1
ATOM 1520 C C . PRO A 1 186 ? 1.090 -12.993 11.965 1.00 42.53 186 PRO A C 1
ATOM 1522 O O . PRO A 1 186 ? 1.894 -12.215 11.467 1.00 42.53 186 PRO A O 1
ATOM 1525 N N . LYS A 1 187 ? 0.978 -14.251 11.521 1.00 44.84 187 LYS A N 1
ATOM 1526 C CA . LYS A 1 187 ? 1.617 -14.780 10.301 1.00 44.84 187 LYS A CA 1
ATOM 1527 C C . LYS A 1 187 ? 0.895 -14.338 9.005 1.00 44.84 187 LYS A C 1
ATOM 1529 O O . LYS A 1 187 ? 1.005 -15.033 8.000 1.00 44.84 187 LYS A O 1
ATOM 1534 N N . VAL A 1 188 ? 0.112 -13.251 9.023 1.00 36.25 188 VAL A N 1
ATOM 1535 C CA . VAL A 1 188 ? -0.729 -12.803 7.893 1.00 36.25 188 VAL A CA 1
ATOM 1536 C C . VAL A 1 188 ? -0.813 -11.271 7.848 1.00 36.25 188 VAL A C 1
ATOM 1538 O O . VAL A 1 188 ? -0.903 -10.613 8.878 1.00 36.25 188 VAL A O 1
ATOM 1541 N N . ASN A 1 189 ? -0.759 -10.742 6.627 1.00 43.22 189 ASN A N 1
ATOM 1542 C CA . ASN A 1 189 ? -0.583 -9.336 6.251 1.00 43.22 189 ASN A CA 1
ATOM 1543 C C . ASN A 1 189 ? -1.658 -8.376 6.757 1.00 43.22 189 ASN A C 1
ATOM 1545 O O . ASN A 1 189 ? -2.844 -8.659 6.622 1.00 43.22 189 ASN A O 1
ATOM 1549 N N . MET A 1 190 ? -1.223 -7.186 7.177 1.00 36.56 190 MET A N 1
ATOM 1550 C CA . MET A 1 190 ? -2.085 -6.100 7.665 1.00 36.56 190 MET A CA 1
ATOM 1551 C C . MET A 1 190 ? -1.906 -4.764 6.920 1.00 36.56 190 MET A C 1
ATOM 1553 O O . MET A 1 190 ? -2.449 -3.751 7.346 1.00 36.56 190 MET A O 1
ATOM 1557 N N . PHE A 1 191 ? -1.194 -4.733 5.787 1.00 34.72 191 PHE A N 1
ATOM 1558 C CA . PHE A 1 191 ? -0.966 -3.491 5.035 1.00 34.72 191 PHE A CA 1
ATOM 1559 C C . PHE A 1 191 ? -1.670 -3.535 3.687 1.00 34.72 191 PHE A C 1
ATOM 1561 O O . PHE A 1 191 ? -1.152 -4.071 2.710 1.00 34.72 191 PHE A O 1
ATOM 1568 N N . VAL A 1 192 ? -2.861 -2.944 3.642 1.00 33.72 192 VAL A N 1
ATOM 1569 C CA . VAL A 1 192 ? -3.464 -2.459 2.400 1.00 33.72 192 VAL A CA 1
ATOM 1570 C C . VAL A 1 192 ? -3.728 -0.978 2.593 1.00 33.72 192 VAL A C 1
ATOM 1572 O O . VAL A 1 192 ? -4.812 -0.568 2.993 1.00 33.72 192 VAL A O 1
ATOM 1575 N N . GLU A 1 193 ? -2.735 -0.153 2.287 1.00 37.16 193 GLU A N 1
ATOM 1576 C CA . GLU A 1 193 ? -3.021 1.252 2.056 1.00 37.16 193 GLU A CA 1
ATOM 1577 C C . GLU A 1 193 ? -3.623 1.390 0.654 1.00 37.16 193 GLU A C 1
ATOM 1579 O O . GLU A 1 193 ? -3.035 0.978 -0.349 1.00 37.16 193 GLU A O 1
ATOM 1584 N N . LYS A 1 194 ? -4.808 1.997 0.561 1.00 32.75 194 LYS A N 1
ATOM 1585 C CA . LYS A 1 194 ? -5.213 2.654 -0.681 1.00 32.75 194 LYS A CA 1
ATOM 1586 C C . LYS A 1 194 ? -4.510 4.000 -0.725 1.00 32.75 194 LYS A C 1
ATOM 1588 O O . LYS A 1 194 ? -5.092 5.011 -0.336 1.00 32.75 194 LYS A O 1
ATOM 1593 N N . VAL A 1 195 ? -3.272 3.989 -1.213 1.00 35.25 195 VAL A N 1
ATOM 1594 C CA . VAL A 1 195 ? -2.612 5.211 -1.673 1.00 35.25 195 VAL A CA 1
ATOM 1595 C C . VAL A 1 195 ? -3.519 5.846 -2.731 1.00 35.25 195 VAL A C 1
ATOM 1597 O O . VAL A 1 195 ? -4.201 5.148 -3.488 1.00 35.25 195 VAL A O 1
ATOM 1600 N N . GLY A 1 196 ? -3.622 7.171 -2.662 1.00 36.44 196 GLY A N 1
ATOM 1601 C CA . GLY A 1 196 ? -4.645 7.988 -3.296 1.00 36.44 196 GLY A CA 1
ATOM 1602 C C . GLY A 1 196 ? -4.934 7.690 -4.768 1.00 36.44 196 GLY A C 1
ATOM 1603 O O . GLY A 1 196 ? -4.122 7.153 -5.504 1.00 36.44 196 GLY A O 1
ATOM 1604 N N . ASN A 1 197 ? -6.153 8.070 -5.155 1.00 34.31 197 ASN A N 1
ATOM 1605 C CA . ASN A 1 197 ? -6.688 8.189 -6.511 1.00 34.31 197 ASN A CA 1
ATOM 1606 C C . ASN A 1 197 ? -6.079 7.227 -7.569 1.00 34.31 197 ASN A C 1
ATOM 1608 O O . ASN A 1 197 ? -5.030 7.539 -8.128 1.00 34.31 197 ASN A O 1
ATOM 1612 N N . PRO A 1 198 ? -6.763 6.130 -7.964 1.00 39.59 198 PRO A N 1
ATOM 1613 C CA . PRO A 1 198 ? -6.250 5.142 -8.931 1.00 39.59 198 PRO A CA 1
ATOM 1614 C C . PRO A 1 198 ? -5.958 5.693 -10.344 1.00 39.59 198 PRO A C 1
ATOM 1616 O O . PRO A 1 198 ? -5.587 4.933 -11.233 1.00 39.59 198 PRO A O 1
ATOM 1619 N N . SER A 1 199 ? -6.142 6.996 -10.560 1.00 33.00 199 SER A N 1
ATOM 1620 C CA . SER A 1 199 ? -5.859 7.702 -11.806 1.00 33.00 199 SER A CA 1
ATOM 1621 C C . SER A 1 199 ? -4.480 8.370 -11.848 1.00 33.00 199 SER A C 1
ATOM 1623 O O . SER A 1 199 ? -4.086 8.801 -12.927 1.00 33.00 199 SER A O 1
ATOM 1625 N N . ILE A 1 200 ? -3.756 8.489 -10.724 1.00 35.34 200 ILE A N 1
ATOM 1626 C CA . ILE A 1 200 ? -2.414 9.092 -10.701 1.00 35.34 200 ILE A CA 1
ATOM 1627 C C . ILE A 1 200 ? -1.393 7.983 -10.433 1.00 35.34 200 ILE A C 1
ATOM 1629 O O . ILE A 1 200 ? -1.388 7.392 -9.355 1.00 35.34 200 ILE A O 1
ATOM 1633 N N . PRO A 1 201 ? -0.530 7.665 -11.404 1.00 38.97 201 PRO A N 1
ATOM 1634 C CA . PRO A 1 201 ? 0.538 6.701 -11.200 1.00 38.97 201 PRO A CA 1
ATOM 1635 C C . PRO A 1 201 ? 1.479 7.097 -10.033 1.00 38.97 201 PRO A C 1
ATOM 1637 O O . PRO A 1 201 ? 1.812 8.279 -9.906 1.00 38.97 201 PRO A O 1
ATOM 1640 N N . PRO A 1 202 ? 2.007 6.140 -9.243 1.00 41.62 202 PRO A N 1
ATOM 1641 C CA . PRO A 1 202 ? 2.817 6.420 -8.046 1.00 41.62 202 PRO A CA 1
ATOM 1642 C C . PRO A 1 202 ? 4.029 7.337 -8.277 1.00 41.62 202 PRO A C 1
ATOM 1644 O O . PRO A 1 202 ? 4.393 8.110 -7.402 1.00 41.62 202 PRO A O 1
ATOM 1647 N N . HIS A 1 203 ? 4.629 7.289 -9.470 1.00 43.56 203 HIS A N 1
ATOM 1648 C CA . HIS A 1 203 ? 5.784 8.112 -9.851 1.00 43.56 203 HIS A CA 1
ATOM 1649 C C . HIS A 1 203 ? 5.496 9.619 -10.004 1.00 43.56 203 HIS A C 1
ATOM 1651 O O . HIS A 1 203 ? 6.439 10.401 -10.006 1.00 43.56 203 HIS A O 1
ATOM 1657 N N . ALA A 1 204 ? 4.228 10.026 -10.126 1.00 41.25 204 ALA A N 1
ATOM 1658 C CA . ALA A 1 204 ? 3.822 11.433 -10.218 1.00 41.25 204 ALA A CA 1
ATOM 1659 C C . ALA A 1 204 ? 3.334 12.001 -8.872 1.00 41.25 204 ALA A C 1
ATOM 1661 O O . ALA A 1 204 ? 3.018 13.185 -8.779 1.00 41.25 204 ALA A O 1
ATOM 1662 N N . THR A 1 205 ? 3.249 11.163 -7.832 1.00 47.34 205 THR A N 1
ATOM 1663 C CA . THR A 1 205 ? 2.857 11.592 -6.486 1.00 47.34 205 THR A CA 1
ATOM 1664 C C . THR A 1 205 ? 4.119 11.808 -5.664 1.00 47.34 205 THR A C 1
ATOM 1666 O O . THR A 1 205 ? 4.866 10.864 -5.411 1.00 47.34 205 THR A O 1
ATOM 1669 N N . GLU A 1 206 ? 4.365 13.043 -5.235 1.00 44.28 206 GLU A N 1
ATOM 1670 C CA . GLU A 1 206 ? 5.420 13.333 -4.268 1.00 44.28 206 GLU A CA 1
ATOM 1671 C C . GLU A 1 206 ? 5.070 12.644 -2.937 1.00 44.28 206 GLU A C 1
ATOM 1673 O O . GLU A 1 206 ? 4.174 13.068 -2.203 1.00 44.28 206 GLU A O 1
ATOM 1678 N N . MET A 1 207 ? 5.716 11.510 -2.656 1.00 52.03 207 MET A N 1
ATOM 1679 C CA . MET A 1 207 ? 5.505 10.766 -1.415 1.00 52.03 207 MET A CA 1
ATOM 1680 C C . MET A 1 207 ? 6.251 11.457 -0.272 1.00 52.03 207 MET A C 1
ATOM 1682 O O . MET A 1 207 ? 7.479 11.415 -0.211 1.00 52.03 207 MET A O 1
ATOM 1686 N N . LYS A 1 208 ? 5.507 12.066 0.657 1.00 54.66 208 LYS A N 1
ATOM 1687 C CA . LYS A 1 208 ? 6.056 12.576 1.920 1.00 54.66 208 LYS A CA 1
ATOM 1688 C C . LYS A 1 208 ? 6.187 11.429 2.917 1.00 54.66 208 LYS A C 1
ATOM 1690 O O . LYS A 1 208 ? 5.184 10.898 3.391 1.00 54.66 208 LYS A O 1
ATOM 1695 N N . TYR A 1 209 ? 7.421 11.042 3.219 1.00 66.00 209 TYR A N 1
ATOM 1696 C CA . TYR A 1 209 ? 7.708 9.996 4.196 1.00 66.00 209 TYR A CA 1
ATOM 1697 C C . TYR A 1 209 ? 7.696 10.563 5.615 1.00 66.00 209 TYR A C 1
ATOM 1699 O O . TYR A 1 209 ? 8.260 11.624 5.862 1.00 66.00 209 TYR A O 1
ATOM 1707 N N . LYS A 1 210 ? 7.056 9.842 6.541 1.00 69.69 210 LYS A N 1
ATOM 1708 C CA . LYS A 1 210 ? 7.108 10.142 7.976 1.00 69.69 210 LYS A CA 1
ATOM 1709 C C . LYS A 1 210 ? 8.368 9.542 8.599 1.00 69.69 210 LYS A C 1
ATOM 1711 O O . LYS A 1 210 ? 8.816 8.468 8.191 1.00 69.69 210 LYS A O 1
ATOM 1716 N N . PHE A 1 211 ? 8.890 10.198 9.628 1.00 70.50 211 PHE A N 1
ATOM 1717 C CA . PHE A 1 211 ? 9.961 9.656 10.457 1.00 70.50 211 PHE A CA 1
ATOM 1718 C C . PHE A 1 211 ? 9.417 8.552 11.352 1.00 70.50 211 PHE A C 1
ATOM 1720 O O . PHE A 1 211 ? 8.389 8.718 12.004 1.00 70.50 211 PHE A O 1
ATOM 1727 N N . VAL A 1 212 ? 10.096 7.413 11.378 1.00 79.12 212 VAL A N 1
ATOM 1728 C CA . VAL A 1 212 ? 9.689 6.257 12.180 1.00 79.12 212 VAL A CA 1
ATOM 1729 C C . VAL A 1 212 ? 10.870 5.735 12.996 1.00 79.12 212 VAL A C 1
ATOM 1731 O O . VAL A 1 212 ? 12.011 5.877 12.537 1.00 79.12 212 VAL A O 1
ATOM 1734 N N . PRO A 1 213 ? 10.612 5.124 14.168 1.00 80.44 213 PRO A N 1
ATOM 1735 C CA . PRO A 1 213 ? 11.635 4.449 14.962 1.00 80.44 213 PRO A CA 1
ATOM 1736 C C . PRO A 1 213 ? 12.395 3.385 14.157 1.00 80.44 213 PRO A C 1
ATOM 1738 O O . PRO A 1 213 ? 11.856 2.800 13.209 1.00 80.44 213 PRO A O 1
ATOM 1741 N N . ASP A 1 214 ? 13.646 3.118 14.531 1.00 80.12 214 ASP A N 1
ATOM 1742 C CA . ASP A 1 214 ? 14.480 2.131 13.834 1.00 80.12 214 ASP A CA 1
ATOM 1743 C C . ASP A 1 214 ? 13.948 0.703 14.025 1.00 80.12 214 ASP A C 1
ATOM 1745 O O . ASP A 1 214 ? 14.021 -0.110 13.104 1.00 80.12 214 ASP A O 1
ATOM 1749 N N . GLU A 1 215 ? 13.286 0.429 15.146 1.00 84.06 215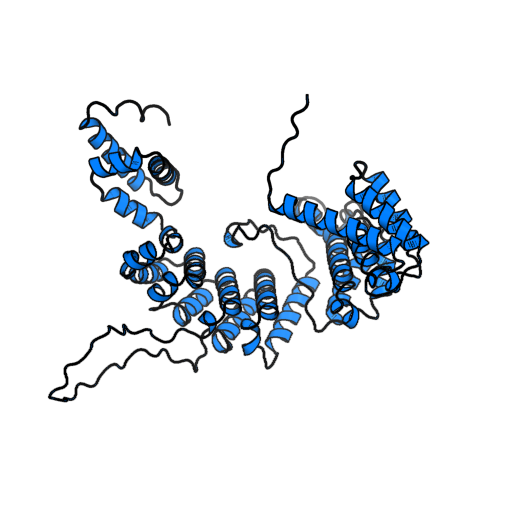 GLU A N 1
ATOM 1750 C CA . GLU A 1 215 ? 12.586 -0.822 15.440 1.00 84.06 215 GLU A CA 1
ATOM 1751 C C . GLU A 1 215 ? 11.533 -1.145 14.368 1.00 84.06 215 GLU A C 1
ATOM 1753 O O . GLU A 1 215 ? 11.389 -2.293 13.946 1.00 84.06 215 GLU A O 1
ATOM 1758 N N . TYR A 1 216 ? 10.838 -0.129 13.841 1.00 84.75 216 TYR A N 1
ATOM 1759 C CA . TYR A 1 216 ? 9.847 -0.326 12.775 1.00 84.75 216 TYR A CA 1
ATOM 1760 C C . TYR A 1 216 ? 10.522 -0.681 11.447 1.00 84.75 216 TYR A C 1
ATOM 1762 O O . TYR A 1 216 ? 9.968 -1.434 10.643 1.00 84.75 216 TYR A O 1
ATOM 1770 N N . LYS A 1 217 ? 11.740 -0.178 11.208 1.00 83.94 217 LYS A N 1
ATOM 1771 C CA . LYS A 1 217 ? 12.534 -0.555 10.031 1.00 83.94 217 LYS A CA 1
ATOM 1772 C C . LYS A 1 217 ? 13.017 -1.999 10.146 1.00 83.94 217 LYS A C 1
ATOM 1774 O O . LYS A 1 217 ? 12.994 -2.710 9.142 1.00 83.94 217 LYS A O 1
ATOM 1779 N N . GLU A 1 218 ? 13.409 -2.440 11.341 1.00 86.44 218 GLU A N 1
ATOM 1780 C CA . GLU A 1 218 ? 13.800 -3.832 11.594 1.00 86.44 218 GLU A CA 1
ATOM 1781 C C . GLU A 1 218 ? 12.639 -4.806 11.374 1.00 86.44 218 GLU A C 1
ATOM 1783 O O . GLU A 1 218 ? 12.833 -5.830 10.721 1.00 86.44 218 GLU A O 1
ATOM 1788 N N . ILE A 1 219 ? 11.413 -4.447 11.768 1.00 85.75 219 ILE A N 1
ATOM 1789 C CA . ILE A 1 219 ? 10.211 -5.243 11.462 1.00 85.75 219 ILE A CA 1
ATOM 1790 C C . ILE A 1 219 ? 10.053 -5.468 9.953 1.00 85.75 219 ILE A C 1
ATOM 1792 O O . ILE A 1 219 ? 9.821 -6.592 9.503 1.00 85.75 219 ILE A O 1
ATOM 1796 N N . VAL A 1 220 ? 10.204 -4.412 9.145 1.00 86.62 220 VAL A N 1
ATOM 1797 C CA . VAL A 1 220 ? 10.106 -4.515 7.679 1.00 86.62 220 VAL A CA 1
ATOM 1798 C C . VAL A 1 220 ? 11.185 -5.452 7.126 1.00 86.62 220 VAL A C 1
ATOM 1800 O O . VAL A 1 220 ? 10.901 -6.257 6.234 1.00 86.62 220 VAL A O 1
ATOM 1803 N N . LYS A 1 221 ? 12.412 -5.383 7.660 1.00 88.62 221 LYS A N 1
ATOM 1804 C CA . LYS A 1 221 ? 13.516 -6.268 7.261 1.00 88.62 221 LYS A CA 1
ATOM 1805 C C . LYS A 1 221 ? 13.244 -7.721 7.647 1.00 88.62 221 LYS A C 1
ATOM 1807 O O . LYS A 1 221 ? 13.395 -8.606 6.804 1.00 88.62 221 LYS A O 1
ATOM 1812 N N . GLU A 1 222 ? 12.813 -7.980 8.881 1.00 88.06 222 GLU A N 1
ATOM 1813 C CA . GLU A 1 222 ? 12.472 -9.326 9.352 1.00 88.06 222 GLU A CA 1
ATOM 1814 C C . GLU A 1 222 ? 11.341 -9.926 8.510 1.00 88.06 222 GLU A C 1
ATOM 1816 O O . GLU A 1 222 ? 11.454 -11.056 8.027 1.00 88.06 222 GLU A O 1
ATOM 1821 N N . PHE A 1 223 ? 10.281 -9.152 8.261 1.00 88.75 223 PHE A N 1
ATOM 1822 C CA . PHE A 1 223 ? 9.153 -9.582 7.444 1.00 88.75 223 PHE A CA 1
ATOM 1823 C C . PHE A 1 223 ? 9.587 -9.927 6.016 1.00 88.75 223 PHE A C 1
ATOM 1825 O O . PHE A 1 223 ? 9.230 -10.990 5.501 1.00 88.75 223 PHE A O 1
ATOM 1832 N N . ALA A 1 224 ? 10.408 -9.079 5.387 1.00 90.12 224 ALA A N 1
ATOM 1833 C CA . ALA A 1 224 ? 10.935 -9.343 4.054 1.00 90.12 224 ALA A CA 1
ATOM 1834 C C . ALA A 1 224 ? 11.795 -10.614 4.012 1.00 90.12 224 ALA A C 1
ATOM 1836 O O . ALA A 1 224 ? 11.628 -11.431 3.105 1.00 90.12 224 ALA A O 1
ATOM 1837 N N . ASN A 1 225 ? 12.669 -10.819 5.001 1.00 90.50 225 ASN A N 1
ATOM 1838 C CA . ASN A 1 225 ? 13.507 -12.015 5.099 1.00 90.50 225 ASN A CA 1
ATOM 1839 C C . ASN A 1 225 ? 12.668 -13.286 5.296 1.00 90.50 225 ASN A C 1
ATOM 1841 O O . ASN A 1 225 ? 12.870 -14.277 4.592 1.00 90.50 225 ASN A O 1
ATOM 1845 N N . ARG A 1 226 ? 11.678 -13.247 6.195 1.00 88.62 226 ARG A N 1
ATOM 1846 C CA . ARG A 1 226 ? 10.768 -14.371 6.463 1.00 88.62 226 ARG A CA 1
ATOM 1847 C C . ARG A 1 226 ? 9.915 -14.728 5.258 1.00 88.62 226 ARG A C 1
ATOM 1849 O O . ARG A 1 226 ? 9.812 -15.907 4.929 1.00 88.62 226 ARG A O 1
ATOM 1856 N N . LEU A 1 227 ? 9.309 -13.731 4.612 1.00 88.25 227 LEU A N 1
ATOM 1857 C CA . LEU A 1 227 ? 8.479 -13.952 3.431 1.00 88.25 227 LEU A CA 1
ATOM 1858 C C . LEU A 1 227 ? 9.322 -14.478 2.270 1.00 88.25 227 LEU A C 1
ATOM 1860 O O . LEU A 1 227 ? 8.899 -15.403 1.586 1.00 88.25 227 LEU A O 1
ATOM 1864 N N . SER A 1 228 ? 10.534 -13.943 2.092 1.00 88.44 228 SER A N 1
ATOM 1865 C CA . SER A 1 228 ? 11.476 -14.468 1.103 1.00 88.44 228 SER A CA 1
ATOM 1866 C C . SER A 1 228 ? 11.769 -15.938 1.384 1.00 88.44 228 SER A C 1
ATOM 1868 O O . SER A 1 228 ? 11.709 -16.757 0.481 1.00 88.44 228 SER A O 1
ATOM 1870 N N . ALA A 1 229 ? 12.032 -16.331 2.628 1.00 89.75 229 ALA A N 1
ATOM 1871 C CA . ALA A 1 229 ? 12.346 -17.718 2.977 1.00 89.75 229 ALA A CA 1
ATOM 1872 C C . ALA A 1 229 ? 11.212 -18.738 2.717 1.00 89.75 229 ALA A C 1
ATOM 1874 O O . ALA A 1 229 ? 11.430 -19.936 2.895 1.00 89.75 229 ALA A O 1
ATOM 1875 N N . TRP A 1 230 ? 10.013 -18.316 2.300 1.00 89.12 230 TRP A N 1
ATOM 1876 C CA . TRP A 1 230 ? 8.920 -19.243 2.012 1.00 89.12 230 TRP A CA 1
ATOM 1877 C C . TRP A 1 230 ? 9.219 -20.146 0.803 1.00 89.12 230 TRP A C 1
ATOM 1879 O O . TRP A 1 230 ? 9.621 -19.645 -0.248 1.00 89.12 230 TRP A O 1
ATOM 1889 N N . PRO A 1 231 ? 8.946 -21.464 0.891 1.00 89.19 231 PRO A N 1
ATOM 1890 C CA . PRO A 1 231 ? 9.143 -22.383 -0.233 1.00 89.19 231 PRO A CA 1
ATOM 1891 C C . PRO A 1 231 ? 8.308 -22.026 -1.469 1.00 89.19 231 PRO A C 1
ATOM 1893 O O . PRO A 1 231 ? 8.745 -22.226 -2.597 1.00 89.19 231 PRO A O 1
ATOM 1896 N N . GLN A 1 232 ? 7.111 -21.470 -1.263 1.00 89.44 232 GLN A N 1
ATOM 1897 C CA . GLN A 1 232 ? 6.198 -21.052 -2.332 1.00 89.44 232 GLN A CA 1
ATOM 1898 C C . GLN A 1 232 ? 6.421 -19.597 -2.772 1.00 89.44 232 GLN A C 1
ATOM 1900 O O . GLN A 1 232 ? 5.537 -19.011 -3.396 1.00 89.44 232 GLN A O 1
ATOM 1905 N N . PHE A 1 233 ? 7.568 -18.984 -2.442 1.00 91.81 233 PHE A N 1
ATOM 1906 C CA . PHE A 1 233 ? 7.855 -17.592 -2.807 1.00 91.81 233 PHE A CA 1
ATOM 1907 C C . PHE A 1 233 ? 7.669 -17.346 -4.311 1.00 91.81 233 PHE A C 1
ATOM 1909 O O . PHE A 1 233 ? 7.052 -16.352 -4.696 1.00 91.81 233 PHE A O 1
ATOM 1916 N N . LYS A 1 234 ? 8.087 -18.311 -5.142 1.00 92.62 234 LYS A N 1
ATOM 1917 C CA . LYS A 1 234 ? 7.951 -18.272 -6.603 1.00 92.62 234 LYS A CA 1
ATOM 1918 C C . LYS A 1 234 ? 6.513 -18.103 -7.115 1.00 92.62 234 LYS A C 1
ATOM 1920 O O . LYS A 1 234 ? 6.321 -17.523 -8.181 1.00 92.62 234 LYS A O 1
ATOM 1925 N N . ASP A 1 235 ? 5.517 -18.558 -6.349 1.00 91.75 235 ASP A N 1
ATOM 1926 C CA . ASP A 1 235 ? 4.097 -18.546 -6.726 1.00 91.75 235 ASP A CA 1
ATOM 1927 C C . ASP A 1 235 ? 3.379 -17.264 -6.265 1.00 91.75 235 ASP A C 1
ATOM 1929 O O . ASP A 1 235 ? 2.293 -16.930 -6.750 1.00 91.75 235 ASP A O 1
ATOM 1933 N N . LEU A 1 236 ? 3.964 -16.530 -5.310 1.00 92.00 236 LEU A N 1
ATOM 1934 C CA . LEU A 1 236 ? 3.356 -15.337 -4.715 1.00 92.00 236 LEU A CA 1
ATOM 1935 C C . LEU A 1 236 ? 3.074 -14.210 -5.726 1.00 92.00 236 LEU A C 1
ATOM 1937 O O . LEU A 1 236 ? 2.023 -13.575 -5.594 1.00 92.00 236 LEU A O 1
ATOM 1941 N N . PRO A 1 237 ? 3.916 -13.943 -6.745 1.00 94.94 237 PRO A N 1
ATOM 1942 C CA . PRO A 1 237 ? 3.633 -12.902 -7.738 1.00 94.94 237 PRO A CA 1
ATOM 1943 C C . PRO A 1 237 ? 2.355 -13.132 -8.552 1.00 94.94 237 PRO A C 1
ATOM 1945 O O . PRO A 1 237 ? 1.771 -12.179 -9.061 1.00 94.94 237 PRO A O 1
ATOM 1948 N N . TYR A 1 238 ? 1.896 -14.380 -8.657 1.00 94.06 238 TYR A N 1
ATOM 1949 C CA . TYR A 1 238 ? 0.832 -14.783 -9.579 1.00 94.06 238 TYR A CA 1
ATOM 1950 C C . TYR A 1 238 ? -0.576 -14.764 -8.970 1.00 94.06 238 TYR A C 1
ATOM 1952 O O . TYR A 1 238 ? -1.555 -15.051 -9.662 1.00 94.06 238 TYR A O 1
ATOM 1960 N N . LYS A 1 239 ? -0.716 -14.395 -7.689 1.00 91.50 239 LYS A N 1
ATOM 1961 C CA . LYS A 1 239 ? -2.023 -14.189 -7.045 1.00 91.50 239 LYS A CA 1
ATOM 1962 C C . LYS A 1 239 ? -2.200 -12.724 -6.657 1.00 91.50 239 LYS A C 1
ATOM 1964 O O . LYS A 1 239 ? -1.297 -12.114 -6.092 1.00 91.50 239 LYS A O 1
ATOM 1969 N N . ASN A 1 240 ? -3.403 -12.189 -6.876 1.00 86.75 240 ASN A N 1
ATOM 1970 C CA . ASN A 1 240 ? -3.731 -10.775 -6.643 1.00 86.75 240 ASN A CA 1
ATOM 1971 C C . ASN A 1 240 ? -3.311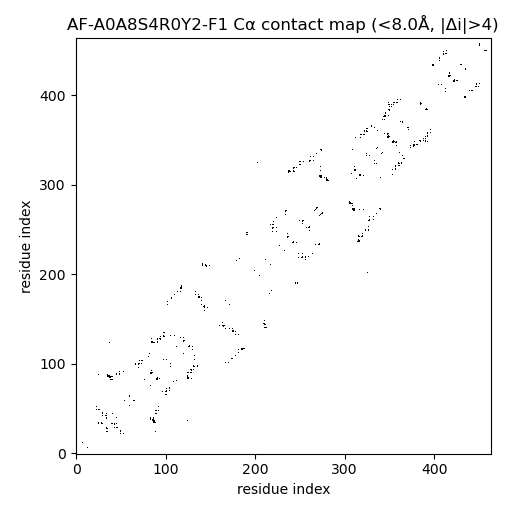 -10.268 -5.249 1.00 86.75 240 ASN A C 1
ATOM 1973 O O . ASN A 1 240 ? -2.653 -9.239 -5.132 1.00 86.75 240 ASN A O 1
ATOM 1977 N N . ILE A 1 241 ? -3.674 -10.999 -4.189 1.00 85.12 241 ILE A N 1
ATOM 1978 C CA . ILE A 1 241 ? -3.443 -10.567 -2.800 1.00 85.12 241 ILE A CA 1
ATOM 1979 C C . ILE A 1 241 ? -1.950 -10.595 -2.448 1.00 85.12 241 ILE A C 1
ATOM 1981 O O . ILE A 1 241 ? -1.433 -9.660 -1.842 1.00 85.12 241 ILE A O 1
ATOM 1985 N N . THR A 1 242 ? -1.241 -11.658 -2.827 1.00 88.88 242 THR A N 1
ATOM 1986 C CA . THR A 1 242 ? 0.180 -11.828 -2.492 1.00 88.88 242 THR A CA 1
ATOM 1987 C C . THR A 1 242 ? 1.084 -10.965 -3.365 1.00 88.88 242 THR A C 1
ATOM 1989 O O . THR A 1 242 ? 2.085 -10.460 -2.870 1.00 88.88 242 THR A O 1
ATOM 1992 N N . SER A 1 243 ? 0.707 -10.703 -4.618 1.00 90.38 243 SER A N 1
ATOM 1993 C CA . SER A 1 243 ? 1.376 -9.695 -5.443 1.00 90.38 243 SER A CA 1
ATOM 1994 C C . SER A 1 243 ? 1.222 -8.297 -4.846 1.00 90.38 243 SER A C 1
ATOM 1996 O O . SER A 1 243 ? 2.216 -7.591 -4.691 1.00 90.38 243 SER A O 1
ATOM 1998 N N . ALA A 1 244 ? 0.005 -7.903 -4.450 1.00 83.81 244 ALA A N 1
ATOM 1999 C CA . ALA A 1 244 ? -0.227 -6.603 -3.821 1.00 83.81 244 ALA A CA 1
ATOM 2000 C C . ALA A 1 244 ? 0.597 -6.438 -2.532 1.00 83.81 244 ALA A C 1
ATOM 2002 O O . ALA A 1 244 ? 1.207 -5.392 -2.320 1.00 83.81 244 ALA A O 1
ATOM 2003 N N . LEU A 1 245 ? 0.695 -7.493 -1.716 1.00 86.88 245 LEU A N 1
ATOM 2004 C CA . LEU A 1 245 ? 1.592 -7.512 -0.562 1.00 86.88 245 LEU A CA 1
ATOM 2005 C C . LEU A 1 245 ? 3.052 -7.272 -0.963 1.00 86.88 245 LEU A C 1
ATOM 2007 O O . LEU A 1 245 ? 3.724 -6.444 -0.354 1.00 86.88 245 LEU A O 1
ATOM 2011 N N . LEU A 1 246 ? 3.559 -8.012 -1.952 1.00 90.88 246 LEU A N 1
ATOM 2012 C CA . LEU A 1 246 ? 4.948 -7.892 -2.393 1.00 90.88 246 LEU A CA 1
ATOM 2013 C C . LEU A 1 246 ? 5.245 -6.502 -2.972 1.00 90.88 246 LEU A C 1
ATOM 2015 O O . LEU A 1 246 ? 6.348 -5.997 -2.783 1.00 90.88 246 LEU A O 1
ATOM 2019 N N . GLN A 1 247 ? 4.269 -5.853 -3.614 1.00 90.62 247 GLN A N 1
ATOM 2020 C CA . GLN A 1 247 ? 4.389 -4.465 -4.073 1.00 90.62 247 GLN A CA 1
ATOM 2021 C C . GLN A 1 247 ? 4.583 -3.513 -2.887 1.00 90.62 247 GLN A C 1
ATOM 2023 O O . GLN A 1 247 ? 5.556 -2.760 -2.859 1.00 90.62 247 GLN A O 1
ATOM 2028 N N . VAL A 1 248 ? 3.707 -3.594 -1.877 1.00 86.12 248 VAL A N 1
ATOM 2029 C CA . VAL A 1 248 ? 3.816 -2.790 -0.646 1.00 86.12 248 VAL A CA 1
ATOM 2030 C C . VAL A 1 248 ? 5.149 -3.052 0.056 1.00 86.12 248 VAL A C 1
ATOM 2032 O O . VAL A 1 248 ? 5.829 -2.111 0.467 1.00 86.12 248 VAL A O 1
ATOM 2035 N N . LEU A 1 249 ? 5.568 -4.317 0.127 1.00 88.94 249 LEU A N 1
ATOM 2036 C CA . LEU A 1 249 ? 6.846 -4.700 0.711 1.00 88.94 249 LEU A CA 1
ATOM 2037 C C . LEU A 1 249 ? 8.030 -4.084 -0.044 1.00 88.94 249 LEU A C 1
ATOM 2039 O O . LEU A 1 249 ? 8.932 -3.548 0.589 1.00 88.94 249 LEU A O 1
ATOM 2043 N N . LEU A 1 250 ? 8.032 -4.113 -1.381 1.00 89.62 250 LEU A N 1
ATOM 2044 C CA . LEU A 1 250 ? 9.090 -3.489 -2.181 1.00 89.62 250 LEU A CA 1
ATOM 2045 C C . LEU A 1 250 ? 9.169 -1.978 -1.935 1.00 89.62 250 LEU A C 1
ATOM 2047 O O . LEU A 1 250 ? 10.270 -1.447 -1.777 1.00 89.62 250 LEU A O 1
ATOM 2051 N N . TYR A 1 251 ? 8.025 -1.291 -1.862 1.00 86.50 251 TYR A N 1
ATOM 2052 C CA . TYR A 1 251 ? 7.988 0.142 -1.560 1.00 86.50 251 TYR A CA 1
ATOM 2053 C C . TYR A 1 251 ? 8.511 0.455 -0.154 1.00 86.50 251 TYR A C 1
ATOM 2055 O O . TYR A 1 251 ? 9.253 1.423 0.012 1.00 86.50 251 TYR A O 1
ATOM 2063 N N . ALA A 1 252 ? 8.187 -0.378 0.838 1.00 84.62 252 ALA A N 1
ATOM 2064 C CA . ALA A 1 252 ? 8.690 -0.226 2.199 1.00 84.62 252 ALA A CA 1
ATOM 2065 C C . ALA A 1 252 ? 10.205 -0.490 2.278 1.00 84.62 252 ALA A C 1
ATOM 2067 O O . ALA A 1 252 ? 10.959 0.348 2.774 1.00 84.62 252 ALA A O 1
ATOM 2068 N N . VAL A 1 253 ? 10.673 -1.616 1.726 1.00 87.50 253 VAL A N 1
ATOM 2069 C CA . VAL A 1 253 ? 12.078 -2.048 1.809 1.00 87.50 253 VAL A CA 1
ATOM 2070 C C . VAL A 1 253 ? 13.016 -1.095 1.059 1.00 87.50 253 VAL A C 1
ATOM 2072 O O . VAL A 1 253 ? 14.136 -0.875 1.518 1.00 87.50 253 VAL A O 1
ATOM 2075 N N . LYS A 1 254 ? 12.556 -0.441 -0.024 1.00 84.94 254 LYS A N 1
ATOM 2076 C CA . LYS A 1 254 ? 13.328 0.603 -0.737 1.00 84.94 254 LYS A CA 1
ATOM 2077 C C . LYS A 1 254 ? 13.857 1.683 0.211 1.00 84.94 254 LYS A C 1
ATOM 2079 O O . LYS A 1 254 ? 14.980 2.163 0.027 1.00 84.94 254 LYS A O 1
ATOM 2084 N N . ASN A 1 255 ? 13.046 2.053 1.201 1.00 80.25 255 ASN A N 1
ATOM 2085 C CA . ASN A 1 255 ? 13.330 3.137 2.137 1.00 80.25 255 ASN A CA 1
ATOM 2086 C C . ASN A 1 255 ? 14.017 2.664 3.425 1.00 80.25 255 ASN A C 1
ATOM 2088 O O . ASN A 1 255 ? 14.572 3.491 4.143 1.00 80.25 255 ASN A O 1
ATOM 2092 N N . THR A 1 256 ? 14.026 1.358 3.709 1.00 83.62 256 THR A N 1
ATOM 2093 C CA . THR A 1 256 ? 14.663 0.800 4.914 1.00 83.62 256 THR A CA 1
ATOM 2094 C C . THR A 1 256 ? 16.019 0.158 4.628 1.00 83.62 256 THR A C 1
ATOM 2096 O O . THR A 1 256 ? 16.973 0.404 5.362 1.00 83.62 256 THR A O 1
ATOM 2099 N N . ASP A 1 257 ? 16.141 -0.640 3.560 1.00 87.31 257 ASP A N 1
ATOM 2100 C CA . ASP A 1 257 ? 17.364 -1.366 3.218 1.00 87.31 257 ASP A CA 1
ATOM 2101 C C . ASP A 1 257 ? 17.529 -1.562 1.699 1.00 87.31 257 ASP A C 1
ATOM 2103 O O . ASP A 1 257 ? 16.883 -2.378 1.029 1.00 87.31 257 ASP A O 1
ATOM 2107 N N . LYS A 1 258 ? 18.496 -0.825 1.147 1.00 90.19 258 LYS A N 1
ATOM 2108 C CA . LYS A 1 258 ? 18.851 -0.839 -0.278 1.00 90.19 258 LYS A CA 1
ATOM 2109 C C . LYS A 1 258 ? 19.421 -2.189 -0.740 1.00 90.19 258 LYS A C 1
ATOM 2111 O O . LYS A 1 258 ? 19.248 -2.542 -1.909 1.00 90.19 258 LYS A O 1
ATOM 2116 N N . ASN A 1 259 ? 20.120 -2.921 0.128 1.00 93.50 259 ASN A N 1
ATOM 2117 C CA . ASN A 1 259 ? 20.689 -4.229 -0.197 1.00 93.50 259 ASN A CA 1
ATOM 2118 C C . ASN A 1 259 ? 19.603 -5.301 -0.186 1.00 93.50 259 ASN A C 1
ATOM 2120 O O . ASN A 1 259 ? 19.521 -6.080 -1.134 1.00 93.50 259 ASN A O 1
ATOM 2124 N N . LEU A 1 260 ? 18.725 -5.283 0.816 1.00 92.56 260 LEU A N 1
ATOM 2125 C CA . LEU A 1 260 ? 17.588 -6.198 0.890 1.00 92.56 260 LEU A CA 1
ATOM 2126 C C . LEU A 1 260 ? 16.631 -6.008 -0.291 1.00 92.56 260 LEU A C 1
ATOM 2128 O O . LEU A 1 260 ? 16.234 -6.990 -0.913 1.00 92.56 260 LEU A O 1
ATOM 2132 N N . THR A 1 261 ? 16.361 -4.755 -0.682 1.00 93.25 261 THR A N 1
ATOM 2133 C CA . THR A 1 261 ? 15.592 -4.423 -1.898 1.00 93.25 261 THR A CA 1
ATOM 2134 C C . THR A 1 261 ? 16.178 -5.127 -3.123 1.00 93.25 261 THR A C 1
ATOM 2136 O O . THR A 1 261 ? 15.478 -5.799 -3.878 1.00 93.25 261 THR A O 1
ATOM 2139 N N . LYS A 1 262 ? 17.499 -5.011 -3.313 1.00 95.25 262 LYS A N 1
ATOM 2140 C CA . LYS A 1 262 ? 18.214 -5.640 -4.428 1.00 95.25 262 LYS A CA 1
ATOM 2141 C C . LYS A 1 262 ? 18.137 -7.166 -4.365 1.00 95.25 262 LYS A C 1
ATOM 2143 O O . LYS A 1 262 ? 17.951 -7.788 -5.407 1.00 95.25 262 LYS A O 1
ATOM 2148 N N . THR A 1 263 ? 18.299 -7.764 -3.187 1.00 95.31 263 THR A N 1
ATOM 2149 C CA . THR A 1 263 ? 18.215 -9.220 -2.995 1.00 95.31 263 THR A CA 1
ATOM 2150 C C . THR A 1 263 ? 16.817 -9.743 -3.316 1.00 95.31 263 THR A C 1
ATOM 2152 O O . THR A 1 263 ? 16.692 -10.708 -4.067 1.00 95.31 263 THR A O 1
ATOM 2155 N N . LEU A 1 264 ? 15.772 -9.066 -2.832 1.00 95.00 264 LEU A N 1
ATOM 2156 C CA . LEU A 1 264 ? 14.379 -9.443 -3.069 1.00 95.00 264 LEU A CA 1
ATOM 2157 C C . LEU A 1 264 ? 14.019 -9.382 -4.559 1.00 95.00 264 LEU A C 1
ATOM 2159 O O . LEU A 1 264 ? 13.458 -10.331 -5.099 1.00 95.00 264 LEU A O 1
ATOM 2163 N N . ILE A 1 265 ? 14.406 -8.303 -5.248 1.00 96.00 265 ILE A N 1
ATOM 2164 C CA . ILE A 1 265 ? 14.152 -8.150 -6.688 1.00 96.00 265 ILE A CA 1
ATOM 2165 C C . ILE A 1 265 ? 14.906 -9.199 -7.499 1.00 96.00 265 ILE A C 1
ATOM 2167 O O . ILE A 1 265 ? 14.333 -9.790 -8.406 1.00 96.00 265 ILE A O 1
ATOM 2171 N N . LYS A 1 266 ? 16.176 -9.464 -7.173 1.00 94.31 266 LYS A N 1
ATOM 2172 C CA . LYS A 1 266 ? 16.946 -10.521 -7.842 1.00 94.31 266 LYS A CA 1
ATOM 2173 C C . LYS A 1 266 ? 16.285 -11.883 -7.700 1.00 94.31 266 LYS A C 1
ATOM 2175 O O . LYS A 1 266 ? 16.256 -12.646 -8.656 1.00 94.31 266 LYS A O 1
ATOM 2180 N N . ARG A 1 267 ? 15.750 -12.177 -6.518 1.00 93.81 267 ARG A N 1
ATOM 2181 C CA . ARG A 1 267 ? 15.049 -13.430 -6.274 1.00 93.81 267 ARG A CA 1
ATOM 2182 C C . ARG A 1 267 ? 13.752 -13.522 -7.071 1.00 93.81 267 ARG A C 1
ATOM 2184 O O . ARG A 1 267 ? 13.548 -14.515 -7.752 1.00 93.81 267 ARG A O 1
ATOM 2191 N N . LEU A 1 268 ? 12.933 -12.467 -7.060 1.00 95.31 268 LEU A N 1
ATOM 2192 C CA . LEU A 1 268 ? 11.740 -12.378 -7.911 1.00 95.31 268 LEU A CA 1
ATOM 2193 C C . LEU A 1 268 ? 12.090 -12.556 -9.391 1.00 95.31 268 LEU A C 1
ATOM 2195 O O . LEU A 1 268 ? 11.381 -13.251 -10.108 1.00 95.31 268 LEU A O 1
ATOM 2199 N N . LEU A 1 269 ? 13.198 -11.968 -9.843 1.00 94.06 269 LEU A N 1
ATOM 2200 C CA . LEU A 1 269 ? 13.653 -12.079 -11.223 1.00 94.06 269 LEU A CA 1
ATOM 2201 C C . LEU A 1 269 ? 14.030 -13.520 -11.591 1.00 94.06 269 LEU A C 1
ATOM 2203 O O . LEU A 1 269 ? 13.574 -14.010 -12.619 1.00 94.06 269 LEU A O 1
ATOM 2207 N N . ASN A 1 270 ? 14.807 -14.185 -10.733 1.00 91.94 270 ASN A N 1
ATOM 2208 C CA . ASN A 1 270 ? 15.348 -15.523 -10.979 1.00 91.94 270 ASN A CA 1
ATOM 2209 C C . ASN A 1 270 ? 14.350 -16.665 -10.723 1.00 91.94 270 ASN A C 1
ATOM 2211 O O . ASN A 1 270 ? 14.486 -17.717 -11.332 1.00 91.94 270 ASN A O 1
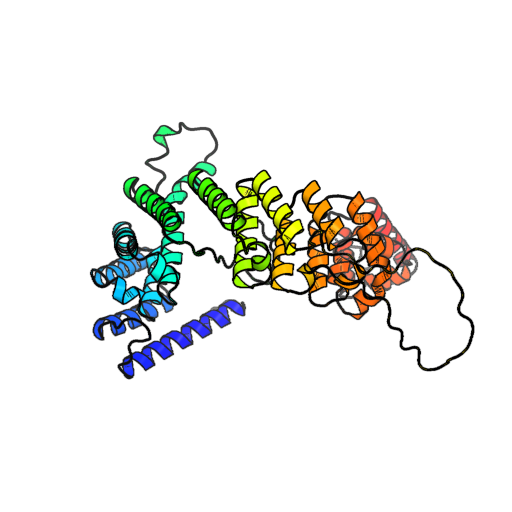ATOM 2215 N N . GLU A 1 271 ? 13.387 -16.500 -9.814 1.00 91.50 271 GLU A N 1
ATOM 2216 C CA . GLU A 1 271 ? 12.434 -17.566 -9.453 1.00 91.50 271 GLU A CA 1
ATOM 2217 C C . GLU A 1 271 ? 11.048 -17.374 -10.072 1.00 91.50 271 GLU A C 1
ATOM 2219 O O . GLU A 1 271 ? 10.300 -18.342 -10.194 1.00 91.50 271 GLU A O 1
ATOM 2224 N N . SER A 1 272 ? 10.680 -16.141 -10.432 1.00 91.88 272 SER A N 1
ATOM 2225 C CA . SER A 1 272 ? 9.316 -15.829 -10.865 1.00 91.88 272 SER A CA 1
ATOM 2226 C C . SER A 1 272 ? 9.256 -15.128 -12.210 1.00 91.88 272 SER A C 1
ATOM 2228 O O . SER A 1 272 ? 8.537 -15.600 -13.080 1.00 91.88 272 SER A O 1
ATOM 2230 N N . PHE A 1 273 ? 9.933 -13.991 -12.395 1.00 93.38 273 PHE A N 1
ATOM 2231 C CA . PHE A 1 273 ? 9.625 -13.119 -13.530 1.00 93.38 273 PHE A CA 1
ATOM 2232 C C . PHE A 1 273 ? 10.130 -13.651 -14.866 1.00 93.38 273 PHE A C 1
ATOM 2234 O O . PHE A 1 273 ? 9.389 -13.673 -15.849 1.00 93.38 273 PHE A O 1
ATOM 2241 N N . ALA A 1 274 ? 11.399 -14.041 -14.885 1.00 90.31 274 ALA A N 1
ATOM 2242 C CA . ALA A 1 274 ? 12.056 -14.625 -16.039 1.00 90.31 274 ALA A CA 1
ATOM 2243 C C . ALA A 1 274 ? 13.069 -15.650 -15.520 1.00 90.31 274 ALA A C 1
ATOM 2245 O O . ALA A 1 274 ? 14.252 -15.320 -15.473 1.00 90.31 274 ALA A O 1
ATOM 2246 N N . PRO A 1 275 ? 12.619 -16.829 -15.055 1.00 85.81 275 PRO A N 1
ATOM 2247 C CA . PRO A 1 275 ? 13.489 -17.843 -14.461 1.00 85.81 275 PRO A CA 1
ATOM 2248 C C . PRO A 1 275 ? 14.633 -18.299 -15.379 1.00 85.81 275 PRO A C 1
ATOM 2250 O O . PRO A 1 275 ? 14.543 -18.154 -16.594 1.00 85.81 275 PRO A O 1
ATOM 2253 N N . ASP A 1 276 ? 15.735 -18.807 -14.815 1.00 75.94 276 ASP A N 1
ATOM 2254 C CA . ASP A 1 276 ? 16.909 -19.239 -15.605 1.00 75.94 276 ASP A CA 1
ATOM 2255 C C . ASP A 1 276 ? 16.606 -20.454 -16.507 1.00 75.94 276 ASP A C 1
ATOM 2257 O O . ASP A 1 276 ? 17.238 -20.628 -17.545 1.00 75.94 276 ASP A O 1
ATOM 2261 N N . ASP A 1 277 ? 15.629 -21.279 -16.127 1.00 75.06 277 ASP A N 1
ATOM 2262 C CA . ASP A 1 277 ? 15.115 -22.422 -16.889 1.00 75.06 277 ASP A CA 1
ATOM 2263 C C . ASP A 1 277 ? 14.142 -22.020 -18.007 1.00 75.06 277 ASP A C 1
ATOM 2265 O O . ASP A 1 277 ? 13.791 -22.840 -18.857 1.00 75.06 277 ASP A O 1
ATOM 2269 N N . TRP A 1 278 ? 13.724 -20.755 -18.047 1.00 77.88 278 TRP A N 1
ATOM 2270 C CA . TRP A 1 278 ? 12.906 -20.244 -19.131 1.00 77.88 278 TRP A CA 1
ATOM 2271 C C . TRP A 1 278 ? 13.793 -19.826 -20.310 1.00 77.88 278 TRP A C 1
ATOM 2273 O O . TRP A 1 278 ? 14.572 -18.875 -20.233 1.00 77.88 278 TRP A O 1
ATOM 2283 N N . VAL A 1 279 ? 13.651 -20.540 -21.427 1.00 66.81 279 VAL A N 1
ATOM 2284 C CA . VAL A 1 279 ? 14.359 -20.249 -22.677 1.00 66.81 279 VAL A CA 1
ATOM 2285 C C . VAL A 1 279 ? 13.420 -19.475 -23.610 1.00 66.81 279 VAL A C 1
ATOM 2287 O O . VAL A 1 279 ? 12.323 -19.957 -23.915 1.00 66.81 279 VAL A O 1
ATOM 2290 N N . PRO A 1 280 ? 13.814 -18.279 -24.087 1.00 60.06 280 PRO A N 1
ATOM 2291 C CA . PRO A 1 280 ? 13.155 -17.624 -25.206 1.00 60.06 280 PRO A CA 1
ATOM 2292 C C . PRO A 1 280 ? 13.049 -18.596 -26.377 1.00 60.06 280 PRO A C 1
ATOM 2294 O O . PRO A 1 280 ? 14.069 -19.093 -26.844 1.00 60.06 280 PRO A O 1
ATOM 2297 N N . THR A 1 281 ? 11.848 -18.841 -26.898 1.00 52.03 281 THR A N 1
ATOM 2298 C CA . THR A 1 281 ? 11.739 -19.540 -28.188 1.00 52.03 281 THR A CA 1
ATOM 2299 C C . THR A 1 281 ? 12.130 -18.543 -29.284 1.00 52.03 281 THR A C 1
ATOM 2301 O O . THR A 1 281 ? 11.275 -17.931 -29.918 1.00 52.03 281 THR A O 1
ATOM 2304 N N . THR A 1 282 ? 13.422 -18.253 -29.421 1.00 46.16 282 THR A N 1
ATOM 2305 C CA . THR A 1 282 ? 13.985 -17.549 -30.574 1.00 46.16 282 THR A CA 1
ATOM 2306 C C . THR A 1 282 ? 14.428 -18.618 -31.558 1.00 46.16 282 THR A C 1
ATOM 2308 O O . THR A 1 282 ? 15.237 -19.465 -31.194 1.00 46.16 282 THR A O 1
ATOM 2311 N N . GLY A 1 283 ? 13.830 -18.615 -32.752 1.00 40.91 283 GLY A N 1
ATOM 2312 C CA . GLY A 1 283 ? 14.118 -19.583 -33.809 1.00 40.91 283 GLY A CA 1
ATOM 2313 C C . GLY A 1 283 ? 15.612 -19.682 -34.114 1.00 40.91 283 GLY A C 1
ATOM 2314 O O . GLY A 1 283 ? 16.320 -18.678 -34.065 1.00 40.91 283 GLY A O 1
ATOM 2315 N N . ASP A 1 284 ? 16.032 -20.913 -34.388 1.00 37.66 284 ASP A N 1
ATOM 2316 C CA . ASP A 1 284 ? 17.407 -21.371 -34.540 1.00 37.66 284 ASP A CA 1
ATOM 2317 C C . ASP A 1 284 ? 18.266 -20.511 -35.480 1.00 37.66 284 ASP A C 1
ATOM 2319 O O . ASP A 1 284 ? 17.910 -20.262 -36.636 1.00 37.66 284 ASP A O 1
ATOM 2323 N N . ASP A 1 285 ? 19.457 -20.159 -34.996 1.00 38.25 285 ASP A N 1
ATOM 2324 C CA . ASP A 1 285 ? 20.615 -19.916 -35.845 1.00 38.25 285 ASP A CA 1
ATOM 2325 C C . ASP A 1 285 ? 21.128 -21.268 -36.387 1.00 38.25 285 ASP A C 1
ATOM 2327 O O . ASP A 1 285 ? 21.387 -22.209 -35.641 1.00 38.25 285 ASP A O 1
ATOM 2331 N N . GLU A 1 286 ? 21.304 -21.316 -37.708 1.00 37.75 286 GLU A N 1
ATOM 2332 C CA . GLU A 1 286 ? 22.142 -22.254 -38.469 1.00 37.75 286 GLU A CA 1
ATOM 2333 C C . GLU A 1 286 ? 21.777 -23.756 -38.499 1.00 37.75 286 GLU A C 1
ATOM 2335 O O . GLU A 1 286 ? 22.315 -24.588 -37.771 1.00 37.75 286 GLU A O 1
ATOM 2340 N N . LYS A 1 287 ? 21.056 -24.149 -39.560 1.00 32.19 287 LYS A N 1
ATOM 2341 C CA . LYS A 1 287 ? 21.615 -25.039 -40.600 1.00 32.19 287 LYS A CA 1
ATOM 2342 C C . LYS A 1 287 ? 20.765 -24.998 -41.869 1.00 32.19 287 LYS A C 1
ATOM 2344 O O . LYS A 1 287 ? 19.645 -25.497 -41.915 1.00 32.19 287 LYS A O 1
ATOM 2349 N N . LYS A 1 288 ? 21.339 -24.422 -42.930 1.00 41.69 288 LYS A N 1
ATOM 2350 C CA . LYS A 1 288 ? 20.964 -24.759 -44.305 1.00 41.69 288 LYS A CA 1
ATOM 2351 C C . LYS A 1 288 ? 21.233 -26.247 -44.483 1.00 41.69 288 LYS A C 1
ATOM 2353 O O . LYS A 1 288 ? 22.396 -26.620 -44.461 1.00 41.69 288 LYS A O 1
ATOM 2358 N N . ASP A 1 289 ? 20.198 -27.040 -44.717 1.00 28.80 289 ASP A N 1
ATOM 2359 C CA . ASP A 1 289 ? 20.289 -28.149 -45.657 1.00 28.80 289 ASP A CA 1
ATOM 2360 C C . ASP A 1 289 ? 18.923 -28.418 -46.302 1.00 28.80 289 ASP A C 1
ATOM 2362 O O . ASP A 1 289 ? 17.866 -28.341 -45.683 1.00 28.80 289 ASP A O 1
ATOM 2366 N N . LYS A 1 290 ? 19.011 -28.614 -47.615 1.00 36.69 290 LYS A N 1
ATOM 2367 C CA . LYS A 1 290 ? 17.981 -28.686 -48.656 1.00 36.69 290 LYS A CA 1
ATOM 2368 C C . LYS A 1 290 ? 16.760 -29.549 -48.322 1.00 36.69 290 LYS A C 1
ATOM 2370 O O . LYS A 1 290 ? 16.939 -30.707 -47.960 1.00 36.69 290 LYS A O 1
ATOM 2375 N N . ILE A 1 291 ? 15.565 -29.065 -48.681 1.00 29.53 291 ILE A N 1
ATOM 2376 C CA . ILE A 1 291 ? 14.486 -29.913 -49.215 1.00 29.53 291 ILE A CA 1
ATOM 2377 C C . ILE A 1 291 ? 13.817 -29.184 -50.387 1.00 29.53 291 ILE A C 1
ATOM 2379 O O . ILE A 1 291 ? 13.377 -28.042 -50.261 1.00 29.53 291 ILE A O 1
ATOM 2383 N N . ASP A 1 292 ? 13.803 -29.877 -51.518 1.00 28.44 292 ASP A N 1
ATOM 2384 C CA . ASP A 1 292 ? 13.151 -29.539 -52.777 1.00 28.44 292 ASP A CA 1
ATOM 2385 C C . ASP A 1 292 ? 11.706 -30.086 -52.805 1.00 28.44 292 ASP A C 1
ATOM 2387 O O . ASP A 1 292 ? 11.460 -31.200 -52.344 1.00 28.44 292 ASP A O 1
ATOM 2391 N N . VAL A 1 293 ? 10.830 -29.311 -53.461 1.00 30.14 293 VAL A N 1
ATOM 2392 C CA . VAL A 1 293 ? 9.610 -29.689 -54.215 1.00 30.14 293 VAL A CA 1
ATOM 2393 C C . VAL A 1 293 ? 8.262 -29.875 -53.476 1.00 30.14 293 VAL A C 1
ATOM 2395 O O . VAL A 1 293 ? 8.055 -30.777 -52.673 1.00 30.14 293 VAL A O 1
ATOM 2398 N N . ASP A 1 294 ? 7.342 -28.998 -53.906 1.00 30.67 294 ASP A N 1
ATOM 2399 C CA . ASP A 1 294 ? 5.876 -29.043 -54.005 1.00 30.67 294 ASP A CA 1
ATOM 2400 C C . ASP A 1 294 ? 5.002 -29.317 -52.781 1.00 30.67 294 ASP A C 1
ATOM 2402 O O . ASP A 1 294 ? 4.793 -30.453 -52.366 1.00 30.67 294 ASP A O 1
ATOM 2406 N N . SER A 1 295 ? 4.332 -28.249 -52.330 1.00 28.70 295 SER A N 1
ATOM 2407 C CA . SER A 1 295 ? 2.880 -28.202 -52.087 1.00 28.70 295 SER A CA 1
ATOM 2408 C C . SER A 1 295 ? 2.471 -26.743 -51.849 1.00 28.70 295 SER A C 1
ATOM 2410 O O . SER A 1 295 ? 2.706 -26.180 -50.778 1.00 28.70 295 SER A O 1
ATOM 2412 N N . GLU A 1 296 ? 1.892 -26.104 -52.865 1.00 33.19 296 GLU A N 1
ATOM 2413 C CA . GLU A 1 296 ? 1.130 -24.869 -52.688 1.00 33.19 296 GLU A CA 1
ATOM 2414 C C . GLU A 1 296 ? -0.198 -25.206 -52.006 1.00 33.19 296 GLU A C 1
ATOM 2416 O O . GLU A 1 296 ? -0.993 -25.931 -52.586 1.00 33.19 296 GLU A O 1
ATOM 2421 N N . GLU A 1 297 ? -0.446 -24.675 -50.803 1.00 27.52 297 GLU A N 1
ATOM 2422 C CA . GLU A 1 297 ? -1.764 -24.161 -50.398 1.00 27.52 297 GLU A CA 1
ATOM 2423 C C . GLU A 1 297 ? -1.699 -23.414 -49.046 1.00 27.52 297 GLU A C 1
ATOM 2425 O O . GLU A 1 297 ? -1.216 -23.915 -48.034 1.00 27.52 297 GLU A O 1
ATOM 2430 N N . SER A 1 298 ? -2.241 -22.188 -49.036 1.00 26.31 298 SER A N 1
ATOM 2431 C CA . SER A 1 298 ? -2.588 -21.344 -47.871 1.00 26.31 298 SER A CA 1
ATOM 2432 C C . SER A 1 298 ? -1.457 -20.861 -46.933 1.00 26.31 298 SER A C 1
ATOM 2434 O O . SER A 1 298 ? -1.288 -21.313 -45.803 1.00 26.31 298 SER A O 1
ATOM 2436 N N . LYS A 1 299 ? -0.738 -19.810 -47.356 1.00 27.08 299 LYS A N 1
ATOM 2437 C CA . LYS A 1 299 ? 0.060 -18.956 -46.455 1.00 27.08 299 LYS A CA 1
ATOM 2438 C C . LYS A 1 299 ? -0.842 -17.958 -45.717 1.00 27.08 299 LYS A C 1
ATOM 2440 O O . LYS A 1 299 ? -0.989 -16.818 -46.147 1.00 27.08 299 LYS A O 1
ATOM 2445 N N . GLU A 1 300 ? -1.405 -18.362 -44.582 1.00 29.84 300 GLU A N 1
ATOM 2446 C CA . GLU A 1 300 ? -1.707 -17.403 -43.514 1.00 29.84 300 GLU A CA 1
ATOM 2447 C C . GLU A 1 300 ? -0.390 -17.035 -42.815 1.00 29.84 300 GLU A C 1
ATOM 2449 O O . GLU A 1 300 ? 0.335 -17.898 -42.316 1.00 29.84 300 GLU A O 1
ATOM 2454 N N . GLU A 1 301 ? -0.050 -15.745 -42.807 1.00 29.03 301 GLU A N 1
ATOM 2455 C CA . GLU A 1 301 ? 1.137 -15.201 -42.144 1.00 29.03 301 GLU A CA 1
ATOM 2456 C C . GLU A 1 301 ? 1.086 -15.421 -40.617 1.00 29.03 301 GLU A C 1
ATOM 2458 O O . GLU A 1 301 ? 0.711 -14.534 -39.849 1.00 29.03 301 GLU A O 1
ATOM 2463 N N . LYS A 1 302 ? 1.539 -16.580 -40.133 1.00 30.84 302 LYS A N 1
ATOM 2464 C CA . LYS A 1 302 ? 1.954 -16.748 -38.733 1.00 30.84 302 LYS A CA 1
ATOM 2465 C C . LYS A 1 302 ? 3.291 -16.030 -38.523 1.00 30.84 302 LYS A C 1
ATOM 2467 O O . LYS A 1 302 ? 4.357 -16.633 -38.613 1.00 30.84 302 LYS A O 1
ATOM 2472 N N . LYS A 1 303 ? 3.252 -14.717 -38.275 1.00 35.03 303 LYS A N 1
ATOM 2473 C CA . LYS A 1 303 ? 4.432 -13.947 -37.847 1.00 35.03 303 LYS A CA 1
ATOM 2474 C C . LYS A 1 303 ? 4.830 -14.356 -36.423 1.00 35.03 303 LYS A C 1
ATOM 2476 O O . LYS A 1 303 ? 4.070 -14.126 -35.491 1.00 35.03 303 LYS A O 1
ATOM 2481 N N . ASN A 1 304 ? 6.023 -14.942 -36.301 1.00 36.31 304 ASN A N 1
ATOM 2482 C CA . ASN A 1 304 ? 6.794 -15.254 -35.088 1.00 36.31 304 ASN A CA 1
ATOM 2483 C C . ASN A 1 304 ? 6.383 -14.470 -33.819 1.00 36.31 304 ASN A C 1
ATOM 2485 O O . ASN A 1 304 ? 6.871 -13.363 -33.587 1.00 36.31 304 ASN A O 1
ATOM 2489 N N . GLU A 1 305 ? 5.556 -15.063 -32.952 1.00 42.59 305 GLU A N 1
ATOM 2490 C CA . GLU A 1 305 ? 5.470 -14.665 -31.542 1.00 42.59 305 GLU A CA 1
ATOM 2491 C C . GLU A 1 305 ? 6.473 -15.505 -30.743 1.00 42.59 305 GLU A C 1
ATOM 2493 O O . GLU A 1 305 ? 6.213 -16.665 -30.431 1.00 42.59 305 GLU A O 1
ATOM 2498 N N . GLY A 1 306 ? 7.633 -14.936 -30.406 1.00 57.16 306 GLY A N 1
ATOM 2499 C CA . GLY A 1 306 ? 8.507 -15.543 -29.400 1.00 57.16 306 GLY A CA 1
ATOM 2500 C C . GLY A 1 306 ? 7.768 -15.633 -28.060 1.00 57.16 306 GLY A C 1
ATOM 2501 O O . GLY A 1 306 ? 7.097 -14.677 -27.659 1.00 57.16 306 GLY A O 1
ATOM 2502 N N . SER A 1 307 ? 7.871 -16.770 -27.364 1.00 75.75 307 SER A N 1
ATOM 2503 C CA . SER A 1 307 ? 7.245 -16.973 -26.046 1.00 75.75 307 SER A CA 1
ATOM 2504 C C . SER A 1 307 ? 7.626 -15.836 -25.097 1.00 75.75 307 SER A C 1
ATOM 2506 O O . SER A 1 307 ? 8.807 -15.503 -25.010 1.00 75.75 307 SER A O 1
ATOM 2508 N N . LEU A 1 308 ? 6.658 -15.198 -24.427 1.00 86.81 308 LEU A N 1
ATOM 2509 C CA . LEU A 1 308 ? 6.900 -14.128 -23.444 1.00 86.81 308 LEU A CA 1
ATOM 2510 C C . LEU A 1 308 ? 7.375 -14.701 -22.097 1.00 86.81 308 LEU A C 1
ATOM 2512 O O . LEU A 1 308 ? 7.032 -15.839 -21.779 1.00 86.81 308 LEU A O 1
ATOM 2516 N N . PRO A 1 309 ? 8.147 -13.938 -21.295 1.00 90.50 309 PRO A N 1
ATOM 2517 C CA . PRO A 1 309 ? 8.463 -14.347 -19.933 1.00 90.50 309 PRO A CA 1
ATOM 2518 C C . PRO A 1 309 ? 7.199 -14.587 -19.090 1.00 90.50 309 PRO A C 1
ATOM 2520 O O . PRO A 1 309 ? 6.225 -13.840 -19.258 1.00 90.50 309 PRO A O 1
ATOM 2523 N N . PRO A 1 310 ? 7.232 -15.532 -18.127 1.00 90.81 310 PRO A N 1
ATOM 2524 C CA . PRO A 1 310 ? 6.077 -15.885 -17.296 1.00 90.81 310 PRO A CA 1
ATOM 2525 C C . PRO A 1 310 ? 5.419 -14.687 -16.597 1.00 90.81 310 PRO A C 1
ATOM 2527 O O . PRO A 1 310 ? 4.198 -14.636 -16.445 1.00 90.81 310 PRO A O 1
ATOM 2530 N N . VAL A 1 311 ? 6.201 -13.660 -16.235 1.00 93.44 311 VAL A N 1
ATOM 2531 C CA . VAL A 1 311 ? 5.677 -12.433 -15.610 1.00 93.44 311 VAL A CA 1
ATOM 2532 C C . VAL A 1 311 ? 4.574 -11.756 -16.420 1.00 93.44 311 VAL A C 1
ATOM 2534 O O . VAL A 1 311 ? 3.681 -11.154 -15.832 1.00 93.44 311 VAL A O 1
ATOM 2537 N N . PHE A 1 312 ? 4.619 -11.847 -17.751 1.00 93.56 312 PHE A N 1
ATOM 2538 C CA . PHE A 1 312 ? 3.680 -11.162 -18.639 1.00 93.56 312 PHE A CA 1
ATOM 2539 C C . PHE A 1 312 ? 2.387 -11.943 -18.883 1.00 93.56 312 PHE A C 1
ATOM 2541 O O . PHE A 1 312 ? 1.468 -11.410 -19.506 1.00 93.56 312 PHE A O 1
ATOM 2548 N N . GLU A 1 313 ? 2.291 -13.175 -18.383 1.00 90.19 313 GLU A N 1
ATOM 2549 C CA . GLU A 1 313 ? 1.088 -14.006 -18.495 1.00 90.19 313 GLU A CA 1
ATOM 2550 C C . GLU A 1 313 ? 0.018 -13.624 -17.461 1.00 90.19 313 GLU A C 1
ATOM 2552 O O . GLU A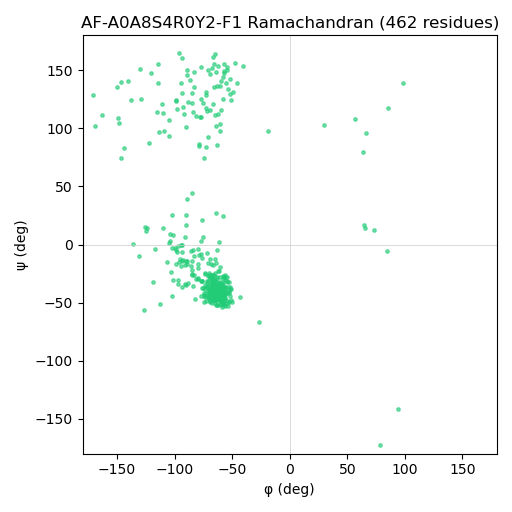 1 313 ? -1.163 -13.915 -17.646 1.00 90.19 313 GLU A O 1
ATOM 2557 N N . ASN A 1 314 ? 0.404 -12.944 -16.374 1.00 91.75 314 ASN A N 1
ATOM 2558 C CA . ASN A 1 314 ? -0.486 -12.641 -15.256 1.00 91.75 314 ASN A CA 1
ATOM 2559 C C . ASN A 1 314 ? -0.461 -11.156 -14.879 1.00 91.75 314 ASN A C 1
ATOM 2561 O O . ASN A 1 314 ? 0.582 -10.611 -14.525 1.00 91.75 314 ASN A O 1
ATOM 2565 N N . GLU A 1 315 ? -1.633 -10.515 -14.849 1.00 91.38 315 GLU A N 1
ATOM 2566 C CA . GLU A 1 315 ? -1.768 -9.097 -14.479 1.00 91.38 315 GLU A CA 1
ATOM 2567 C C . GLU A 1 315 ? -1.185 -8.784 -13.089 1.00 91.38 315 GLU A C 1
ATOM 2569 O O . GLU A 1 315 ? -0.548 -7.747 -12.901 1.00 91.38 315 GLU A O 1
ATOM 2574 N N . SER A 1 316 ? -1.353 -9.688 -12.120 1.00 90.44 316 SER A N 1
ATOM 2575 C CA . SER A 1 316 ? -0.803 -9.527 -10.769 1.00 90.44 316 SER A CA 1
ATOM 2576 C C . SER A 1 316 ? 0.721 -9.457 -10.807 1.00 90.44 316 SER A C 1
ATOM 2578 O O . SER A 1 316 ? 1.315 -8.603 -10.150 1.00 90.44 316 SER A O 1
ATOM 2580 N N . ALA A 1 317 ? 1.357 -10.336 -11.582 1.00 94.69 317 ALA A N 1
ATOM 2581 C CA . ALA A 1 317 ? 2.809 -10.404 -11.682 1.00 94.69 317 ALA A CA 1
ATOM 2582 C C . ALA A 1 317 ? 3.365 -9.187 -12.434 1.00 94.69 317 ALA A C 1
ATOM 2584 O O . ALA A 1 317 ? 4.350 -8.596 -11.994 1.00 94.69 317 ALA A O 1
ATOM 2585 N N . VAL A 1 318 ? 2.672 -8.738 -13.486 1.00 94.62 318 VAL A N 1
ATOM 2586 C CA . VAL A 1 318 ? 2.987 -7.499 -14.210 1.00 94.62 318 VAL A CA 1
ATOM 2587 C C . VAL A 1 318 ? 2.972 -6.284 -13.279 1.00 94.62 318 VAL A C 1
ATOM 2589 O O . VAL A 1 318 ? 3.924 -5.509 -13.269 1.00 94.62 318 VAL A O 1
ATOM 2592 N N . ARG A 1 319 ? 1.950 -6.126 -12.429 1.00 91.94 319 ARG A N 1
ATOM 2593 C CA . ARG A 1 319 ? 1.902 -5.013 -11.459 1.00 91.94 319 ARG A CA 1
ATOM 2594 C C . ARG A 1 319 ? 3.048 -5.072 -10.446 1.00 91.94 319 ARG A C 1
ATOM 2596 O O . ARG A 1 319 ? 3.591 -4.036 -10.067 1.00 91.94 319 ARG A O 1
ATOM 2603 N N . LEU A 1 320 ? 3.466 -6.274 -10.043 1.00 94.19 320 LEU A N 1
ATOM 2604 C CA . LEU A 1 320 ? 4.647 -6.441 -9.195 1.00 94.19 320 LEU A CA 1
ATOM 2605 C C . LEU A 1 320 ? 5.949 -6.088 -9.928 1.00 94.19 320 LEU A C 1
ATOM 2607 O O . LEU A 1 320 ? 6.831 -5.474 -9.328 1.00 94.19 320 LEU A O 1
ATOM 2611 N N . LEU A 1 321 ? 6.065 -6.424 -11.214 1.00 95.88 321 LEU A N 1
ATOM 2612 C CA . LEU A 1 321 ? 7.190 -6.021 -12.059 1.00 95.88 321 LEU A CA 1
ATOM 2613 C C . LEU A 1 321 ? 7.277 -4.495 -12.190 1.00 95.88 321 LEU A C 1
ATOM 2615 O O . LEU A 1 321 ? 8.364 -3.932 -12.079 1.00 95.88 321 LEU A O 1
ATOM 2619 N N . GLU A 1 322 ? 6.145 -3.810 -12.356 1.00 92.94 322 GLU A N 1
ATOM 2620 C CA . GLU A 1 322 ? 6.084 -2.343 -12.383 1.00 92.94 322 GLU A CA 1
ATOM 2621 C C . GLU A 1 322 ? 6.567 -1.725 -11.063 1.00 92.94 322 GLU A C 1
ATOM 2623 O O . GLU A 1 322 ? 7.342 -0.764 -11.071 1.00 92.94 322 GLU A O 1
ATOM 2628 N N . ALA A 1 323 ? 6.179 -2.304 -9.920 1.00 90.88 323 ALA A N 1
ATOM 2629 C CA . ALA A 1 323 ? 6.712 -1.898 -8.622 1.00 90.88 323 ALA A CA 1
ATOM 2630 C C . ALA A 1 323 ? 8.224 -2.154 -8.523 1.00 90.88 323 ALA A C 1
ATOM 2632 O O . ALA A 1 323 ? 8.962 -1.275 -8.074 1.00 90.88 323 ALA A O 1
ATOM 2633 N N . ALA A 1 324 ? 8.705 -3.311 -8.992 1.00 95.44 324 ALA A N 1
ATOM 2634 C CA . ALA A 1 324 ? 10.127 -3.647 -9.018 1.00 95.44 324 ALA A CA 1
ATOM 2635 C C . ALA A 1 324 ? 10.942 -2.658 -9.868 1.00 95.44 324 ALA A C 1
ATOM 2637 O O . ALA A 1 324 ? 12.017 -2.240 -9.435 1.00 95.44 324 ALA A O 1
ATOM 2638 N N . LEU A 1 325 ? 10.430 -2.233 -11.028 1.00 92.44 325 LEU A N 1
ATOM 2639 C CA . LEU A 1 325 ? 11.045 -1.198 -11.869 1.00 92.44 325 LEU A CA 1
ATOM 2640 C C . LEU A 1 325 ? 11.170 0.137 -11.121 1.00 92.44 325 LEU A C 1
ATOM 2642 O O . LEU A 1 325 ? 12.242 0.735 -11.126 1.00 92.44 325 LEU A O 1
ATOM 2646 N N . PHE A 1 326 ? 10.121 0.555 -10.406 1.00 88.25 326 PHE A N 1
ATOM 2647 C CA . PHE A 1 326 ? 10.106 1.809 -9.642 1.00 88.25 326 PHE A CA 1
ATOM 2648 C C . PHE A 1 326 ? 11.062 1.831 -8.438 1.00 88.25 326 PHE A C 1
ATOM 2650 O O . PHE A 1 326 ? 11.592 2.879 -8.045 1.00 88.25 326 PHE A O 1
ATOM 2657 N N . VAL A 1 327 ? 11.262 0.687 -7.781 1.00 88.81 327 VAL A N 1
ATOM 2658 C CA . VAL A 1 327 ? 12.147 0.603 -6.608 1.00 88.81 327 VAL A CA 1
ATOM 2659 C C . VAL A 1 327 ? 13.597 0.266 -6.964 1.00 88.81 327 VAL A C 1
ATOM 2661 O O . VAL A 1 327 ? 14.491 0.426 -6.128 1.00 88.81 327 VAL A O 1
ATOM 2664 N N . SER A 1 328 ? 13.845 -0.184 -8.195 1.00 91.19 328 SER A N 1
ATOM 2665 C CA . SER A 1 328 ? 15.161 -0.617 -8.656 1.00 91.19 328 SER A CA 1
ATOM 2666 C C . SER A 1 328 ? 16.155 0.533 -8.787 1.00 91.19 328 SER A C 1
ATOM 2668 O O . SER A 1 328 ? 15.831 1.654 -9.160 1.00 91.19 328 SER A O 1
ATOM 2670 N N . LYS A 1 329 ? 17.426 0.222 -8.520 1.00 89.38 329 LYS A N 1
ATOM 2671 C CA . LYS A 1 329 ? 18.567 1.090 -8.845 1.00 89.38 329 LYS A CA 1
ATOM 2672 C C . LYS A 1 329 ? 19.191 0.677 -10.170 1.00 89.38 329 LYS A C 1
ATOM 2674 O O . LYS A 1 329 ? 19.027 -0.472 -10.566 1.00 89.38 329 LYS A O 1
ATOM 2679 N N . LYS A 1 330 ? 20.028 1.557 -10.741 1.00 88.06 330 LYS A N 1
ATOM 2680 C CA . LYS A 1 330 ? 20.773 1.396 -12.009 1.00 88.06 330 LYS A CA 1
ATOM 2681 C C . LYS A 1 330 ? 21.070 -0.070 -12.378 1.00 88.06 330 LYS A C 1
ATOM 2683 O O . LYS A 1 330 ? 20.449 -0.603 -13.279 1.00 88.06 330 LYS A O 1
ATOM 2688 N N . LYS A 1 331 ? 21.910 -0.772 -11.603 1.00 91.19 331 LYS A N 1
ATOM 2689 C CA . LYS A 1 331 ? 22.302 -2.167 -11.897 1.00 91.19 331 LYS A CA 1
ATOM 2690 C C . LYS A 1 331 ? 21.142 -3.175 -11.888 1.00 91.19 331 LYS A C 1
ATOM 2692 O O . LYS A 1 331 ? 21.144 -4.100 -12.687 1.00 91.19 331 LYS A O 1
ATOM 2697 N N . THR A 1 332 ? 20.201 -3.056 -10.954 1.00 92.44 332 THR A N 1
ATOM 2698 C CA . THR A 1 332 ? 19.058 -3.982 -10.858 1.00 92.44 332 THR A CA 1
ATOM 2699 C C . THR A 1 332 ? 18.047 -3.710 -11.968 1.00 92.44 332 THR A C 1
ATOM 2701 O O . THR A 1 332 ? 17.519 -4.648 -12.551 1.00 92.44 332 THR A O 1
ATOM 2704 N N . TYR A 1 333 ? 17.838 -2.435 -12.302 1.00 93.69 333 TYR A N 1
ATOM 2705 C CA . TYR A 1 333 ? 17.006 -2.017 -13.424 1.00 93.69 333 TYR A CA 1
ATOM 2706 C C . TYR A 1 333 ? 17.536 -2.597 -14.742 1.00 93.69 333 TYR A C 1
ATOM 2708 O O . TYR A 1 333 ? 16.784 -3.270 -15.440 1.00 93.69 333 TYR A O 1
ATOM 2716 N N . THR A 1 334 ? 18.845 -2.471 -15.006 1.00 93.19 334 THR A N 1
ATOM 2717 C CA . THR A 1 334 ? 19.506 -3.088 -16.169 1.00 93.19 334 THR A CA 1
ATOM 2718 C C . THR A 1 334 ? 19.225 -4.589 -16.262 1.00 93.19 334 THR A C 1
ATOM 2720 O O . THR A 1 334 ? 18.958 -5.107 -17.340 1.00 93.19 334 THR A O 1
ATOM 2723 N N . GLN A 1 335 ? 19.253 -5.306 -15.132 1.00 93.12 335 GLN A N 1
ATOM 2724 C CA . GLN A 1 335 ? 18.984 -6.750 -15.103 1.00 93.12 335 GLN A CA 1
ATOM 2725 C C . GLN A 1 335 ? 17.531 -7.079 -15.456 1.00 93.12 335 GLN A C 1
ATOM 2727 O O . GLN A 1 335 ? 17.290 -8.033 -16.195 1.00 93.12 335 GLN A O 1
ATOM 2732 N N . ILE A 1 336 ? 16.574 -6.294 -14.953 1.00 94.44 336 ILE A N 1
ATOM 2733 C CA . ILE A 1 336 ? 15.158 -6.446 -15.304 1.00 94.44 336 ILE A CA 1
ATOM 2734 C C . ILE A 1 336 ? 14.954 -6.155 -16.793 1.00 94.44 336 ILE A C 1
ATOM 2736 O O . ILE A 1 336 ? 14.316 -6.947 -17.483 1.00 94.44 336 ILE A O 1
ATOM 2740 N N . TYR A 1 337 ? 15.514 -5.049 -17.292 1.00 93.50 337 TYR A N 1
ATOM 2741 C CA . TYR A 1 337 ? 15.436 -4.677 -18.703 1.00 93.50 337 TYR A CA 1
ATOM 2742 C C . TYR A 1 337 ? 15.978 -5.798 -19.599 1.00 93.50 337 TYR A C 1
ATOM 2744 O O . TYR A 1 337 ? 15.266 -6.289 -20.477 1.00 93.50 337 TYR A O 1
ATOM 2752 N N . ALA A 1 338 ? 17.191 -6.270 -19.304 1.00 91.62 338 ALA A N 1
ATOM 2753 C CA . ALA A 1 338 ? 17.864 -7.288 -20.095 1.00 91.62 338 ALA A CA 1
ATOM 2754 C C . ALA A 1 338 ? 17.108 -8.621 -20.151 1.00 91.62 338 ALA A C 1
ATOM 2756 O O . ALA A 1 338 ? 17.014 -9.221 -21.216 1.00 91.62 338 ALA A O 1
ATOM 2757 N N . ARG A 1 339 ? 16.560 -9.084 -19.021 1.00 90.56 339 ARG A N 1
ATOM 2758 C CA . ARG A 1 339 ? 15.903 -10.398 -18.942 1.00 90.56 339 ARG A CA 1
ATOM 2759 C C . ARG A 1 339 ? 14.448 -10.387 -19.399 1.00 90.56 339 ARG A C 1
ATOM 2761 O O . ARG A 1 339 ? 13.989 -11.375 -19.961 1.00 90.56 339 ARG A O 1
ATOM 2768 N N . CYS A 1 340 ? 13.715 -9.306 -19.135 1.00 92.31 340 CYS A N 1
ATOM 2769 C CA . CYS A 1 340 ? 12.272 -9.280 -19.369 1.00 92.31 340 CYS A CA 1
ATOM 2770 C C . CYS A 1 340 ? 11.875 -8.552 -20.662 1.00 92.31 340 CYS A C 1
ATOM 2772 O O . CYS A 1 340 ? 10.848 -8.893 -21.242 1.00 92.31 340 CYS A O 1
ATOM 2774 N N . PHE A 1 341 ? 12.634 -7.549 -21.116 1.00 92.56 341 PHE A N 1
ATOM 2775 C CA . PHE A 1 341 ? 12.130 -6.582 -22.103 1.00 92.56 341 PHE A CA 1
ATOM 2776 C C . PHE A 1 341 ? 12.893 -6.538 -23.428 1.00 92.56 341 PHE A C 1
ATOM 2778 O O . PHE A 1 341 ? 12.257 -6.271 -24.445 1.00 92.56 341 PHE A O 1
ATOM 2785 N N . ILE A 1 342 ? 14.208 -6.788 -23.438 1.00 90.12 342 ILE A N 1
ATOM 2786 C CA . ILE A 1 342 ? 15.014 -6.733 -24.671 1.00 90.12 342 ILE A CA 1
ATOM 2787 C C . ILE A 1 342 ? 14.403 -7.627 -25.765 1.00 90.12 342 ILE A C 1
ATOM 2789 O O . ILE A 1 342 ? 14.051 -8.782 -25.506 1.00 90.12 342 ILE A O 1
ATOM 2793 N N . ASN A 1 343 ? 14.299 -7.084 -26.984 1.00 87.88 343 ASN A N 1
ATOM 2794 C CA . ASN A 1 343 ? 13.749 -7.720 -28.189 1.00 87.88 343 ASN A CA 1
ATOM 2795 C C . ASN A 1 343 ? 12.246 -8.053 -28.113 1.00 87.88 343 ASN A C 1
ATOM 2797 O O . ASN A 1 343 ? 11.745 -8.853 -28.908 1.00 87.88 343 ASN A O 1
ATOM 2801 N N . ARG A 1 344 ? 11.520 -7.501 -27.130 1.00 90.50 344 ARG A N 1
ATOM 2802 C CA . ARG A 1 344 ? 10.098 -7.795 -26.865 1.00 90.50 344 ARG A CA 1
ATOM 2803 C C . ARG A 1 344 ? 9.232 -6.548 -26.694 1.00 90.50 344 ARG A C 1
ATOM 2805 O O . ARG A 1 344 ? 8.006 -6.662 -26.667 1.00 90.50 344 ARG A O 1
ATOM 2812 N N . LEU A 1 345 ? 9.818 -5.358 -26.591 1.00 88.94 345 LEU A N 1
ATOM 2813 C CA . LEU A 1 345 ? 9.123 -4.083 -26.406 1.00 88.94 345 LEU A CA 1
ATOM 2814 C C . LEU A 1 345 ? 8.055 -3.841 -27.465 1.00 88.94 345 LEU A C 1
ATOM 2816 O O . LEU A 1 345 ? 6.962 -3.401 -27.119 1.00 88.94 345 LEU A O 1
ATOM 2820 N N . GLY A 1 346 ? 8.323 -4.177 -28.728 1.00 85.62 346 GLY A N 1
ATOM 2821 C CA . GLY A 1 346 ? 7.337 -4.031 -29.802 1.00 85.62 346 GLY A CA 1
ATOM 2822 C C . GLY A 1 346 ? 6.059 -4.856 -29.572 1.00 85.62 346 GLY A C 1
ATOM 2823 O O . GLY A 1 346 ? 4.941 -4.360 -29.741 1.00 85.62 346 GLY A O 1
ATOM 2824 N N . GLN A 1 347 ? 6.211 -6.110 -29.131 1.00 89.50 347 GLN A N 1
ATOM 2825 C CA . GLN A 1 347 ? 5.089 -7.000 -28.802 1.00 89.50 347 GLN A CA 1
ATOM 2826 C C . GLN A 1 347 ? 4.370 -6.546 -27.522 1.00 89.50 347 GLN A C 1
ATOM 2828 O O . GLN A 1 347 ? 3.142 -6.566 -27.449 1.00 89.50 347 GLN A O 1
ATOM 2833 N N . LEU A 1 348 ? 5.118 -6.101 -26.510 1.00 90.94 348 LEU A N 1
ATOM 2834 C CA . LEU A 1 348 ? 4.557 -5.623 -25.245 1.00 90.94 348 LEU A CA 1
ATOM 2835 C C . LEU A 1 348 ? 3.780 -4.306 -25.427 1.00 90.94 348 LEU A C 1
ATOM 2837 O O . LEU A 1 348 ? 2.685 -4.153 -24.887 1.00 90.94 348 LEU A O 1
ATOM 2841 N N . ALA A 1 349 ? 4.297 -3.379 -26.236 1.00 87.75 349 ALA A N 1
ATOM 2842 C CA . ALA A 1 349 ? 3.708 -2.060 -26.474 1.00 87.75 349 ALA A CA 1
ATOM 2843 C C . ALA A 1 349 ? 2.381 -2.107 -27.244 1.00 87.75 349 ALA A C 1
ATOM 2845 O O . ALA A 1 349 ? 1.539 -1.222 -27.091 1.00 87.75 349 ALA A O 1
ATOM 2846 N N . THR A 1 350 ? 2.159 -3.140 -28.056 1.00 87.12 350 THR A N 1
ATOM 2847 C CA . THR A 1 350 ? 0.919 -3.314 -28.832 1.00 87.12 350 THR A CA 1
ATOM 2848 C C . THR A 1 350 ? -0.192 -4.004 -28.032 1.00 87.12 350 THR A C 1
ATOM 2850 O O . THR A 1 350 ? -1.366 -3.905 -28.393 1.00 87.12 350 THR A O 1
ATOM 2853 N N . ARG A 1 351 ? 0.125 -4.627 -26.888 1.00 88.19 351 ARG A N 1
ATOM 2854 C CA . ARG A 1 351 ? -0.853 -5.301 -26.019 1.00 88.19 351 ARG A CA 1
ATOM 2855 C C . ARG A 1 351 ? -1.517 -4.319 -25.040 1.00 88.19 351 ARG A C 1
ATOM 2857 O O . ARG A 1 351 ? -0.857 -3.597 -24.291 1.00 88.19 351 ARG A O 1
ATOM 2864 N N . LYS A 1 352 ? -2.856 -4.348 -24.972 1.00 81.19 352 LYS A N 1
ATOM 2865 C CA . LYS A 1 352 ? -3.687 -3.430 -24.156 1.00 81.19 352 LYS A CA 1
ATOM 2866 C C . LYS A 1 352 ? -3.349 -3.409 -22.657 1.00 81.19 352 LYS A C 1
ATOM 2868 O O . LYS A 1 352 ? -3.559 -2.392 -22.007 1.00 81.19 352 LYS A O 1
ATOM 2873 N N . MET A 1 353 ? -2.831 -4.505 -22.107 1.00 82.19 353 MET A N 1
ATOM 2874 C CA . MET A 1 353 ? -2.425 -4.568 -20.696 1.00 82.19 353 MET A CA 1
ATOM 2875 C C . MET A 1 353 ? -0.943 -4.244 -20.483 1.00 82.19 353 MET A C 1
ATOM 2877 O O . MET A 1 353 ? -0.602 -3.602 -19.497 1.00 82.19 353 MET A O 1
ATOM 2881 N N . LEU A 1 354 ? -0.067 -4.655 -21.405 1.00 89.75 354 LEU A N 1
ATOM 2882 C CA . LEU A 1 354 ? 1.390 -4.601 -21.220 1.00 89.75 354 LEU A CA 1
ATOM 2883 C C . LEU A 1 354 ? 2.014 -3.276 -21.681 1.00 89.75 354 LEU A C 1
ATOM 2885 O O . LEU A 1 354 ? 3.119 -2.938 -21.261 1.00 89.75 354 LEU A O 1
ATOM 2889 N N . ASN A 1 355 ? 1.297 -2.478 -22.480 1.00 85.94 355 ASN A N 1
ATOM 2890 C CA . ASN A 1 355 ? 1.749 -1.140 -22.873 1.00 85.94 355 ASN A CA 1
ATOM 2891 C C . ASN A 1 355 ? 2.007 -0.228 -21.658 1.00 85.94 355 ASN A C 1
ATOM 2893 O O . ASN A 1 355 ? 2.925 0.588 -21.694 1.00 85.94 355 ASN A O 1
ATOM 2897 N N . PHE A 1 356 ? 1.248 -0.387 -20.567 1.00 86.19 356 PHE A N 1
ATOM 2898 C CA . PHE A 1 356 ? 1.486 0.359 -19.330 1.00 86.19 356 PHE A CA 1
ATOM 2899 C C . PHE A 1 356 ? 2.816 -0.032 -18.702 1.00 86.19 356 PHE A C 1
ATOM 2901 O O . PHE A 1 356 ? 3.562 0.833 -18.262 1.00 86.19 356 PHE A O 1
ATOM 2908 N N . THR A 1 357 ? 3.164 -1.311 -18.736 1.00 90.50 357 THR A N 1
ATOM 2909 C CA . THR A 1 357 ? 4.438 -1.811 -18.223 1.00 90.50 357 THR A CA 1
ATOM 2910 C C . THR A 1 357 ? 5.615 -1.295 -19.044 1.00 90.50 357 THR A C 1
ATOM 2912 O O . THR A 1 357 ? 6.638 -0.936 -18.469 1.00 90.50 357 THR A O 1
ATOM 2915 N N . VAL A 1 358 ? 5.460 -1.167 -20.368 1.00 90.44 358 VAL A N 1
ATOM 2916 C CA . VAL A 1 358 ? 6.455 -0.500 -21.227 1.00 90.44 358 VAL A CA 1
ATOM 2917 C C . VAL A 1 358 ? 6.593 0.980 -20.857 1.00 90.44 358 VAL A C 1
ATOM 2919 O O . VAL A 1 358 ? 7.710 1.462 -20.711 1.00 90.44 358 VAL A O 1
ATOM 2922 N N . GLN A 1 359 ? 5.489 1.696 -20.615 1.00 84.75 359 GLN A N 1
ATOM 2923 C CA . GLN A 1 359 ? 5.555 3.076 -20.106 1.00 84.75 359 GLN A CA 1
ATOM 2924 C C . GLN A 1 359 ? 6.293 3.141 -18.761 1.00 84.75 359 GLN A C 1
ATOM 2926 O O . GLN A 1 359 ? 7.183 3.963 -18.590 1.00 84.75 359 GLN A O 1
ATOM 2931 N N . ARG A 1 360 ? 5.997 2.226 -17.824 1.00 85.69 360 ARG A N 1
ATOM 2932 C CA . ARG A 1 360 ? 6.676 2.146 -16.518 1.00 85.69 360 ARG A CA 1
ATOM 2933 C C . ARG A 1 360 ? 8.168 1.850 -16.662 1.00 85.69 360 ARG A C 1
ATOM 2935 O O . ARG A 1 360 ? 8.951 2.395 -15.888 1.00 85.69 360 ARG A O 1
ATOM 2942 N N . LEU A 1 361 ? 8.565 1.006 -17.617 1.00 90.00 361 LEU A N 1
ATOM 2943 C CA . LEU A 1 361 ? 9.972 0.771 -17.938 1.00 90.00 361 LEU A CA 1
ATOM 2944 C C . LEU A 1 361 ? 10.629 2.089 -18.348 1.00 90.00 361 LEU A C 1
ATOM 2946 O O . LEU A 1 361 ? 11.620 2.474 -17.732 1.00 90.00 361 LEU A O 1
ATOM 2950 N N . ILE A 1 362 ? 10.051 2.794 -19.323 1.00 84.94 362 ILE A N 1
ATOM 2951 C CA 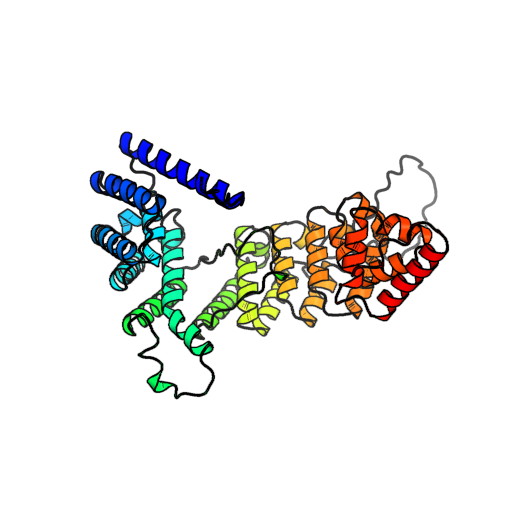. ILE A 1 362 ? 10.632 4.029 -19.856 1.00 84.94 362 ILE A CA 1
ATOM 2952 C C . ILE A 1 362 ? 10.670 5.142 -18.795 1.00 84.94 362 ILE A C 1
ATOM 2954 O O . ILE A 1 362 ? 11.707 5.782 -18.636 1.00 84.94 362 ILE A O 1
ATOM 2958 N N . ASP A 1 363 ? 9.601 5.319 -18.014 1.00 80.06 363 ASP A N 1
ATOM 2959 C CA . ASP A 1 363 ? 9.508 6.328 -16.944 1.00 80.06 363 ASP A CA 1
ATOM 2960 C C . ASP A 1 363 ? 10.614 6.173 -15.882 1.00 80.06 363 ASP A C 1
ATOM 2962 O O . ASP A 1 363 ? 11.029 7.150 -15.261 1.00 80.06 363 ASP A O 1
ATOM 2966 N N . ASN A 1 364 ? 11.094 4.944 -15.660 1.00 82.62 364 ASN A N 1
ATOM 2967 C CA . ASN A 1 364 ? 12.148 4.635 -14.687 1.00 82.62 364 ASN A CA 1
ATOM 2968 C C . ASN A 1 364 ? 13.532 4.436 -15.340 1.00 82.62 364 ASN A C 1
ATOM 2970 O O . ASN A 1 364 ? 14.484 4.039 -14.664 1.00 82.62 364 ASN A O 1
ATOM 2974 N N . CYS A 1 365 ? 13.672 4.712 -16.641 1.00 83.62 365 CYS A N 1
ATOM 2975 C CA . CYS A 1 365 ? 14.947 4.627 -17.343 1.00 83.62 365 CYS A CA 1
ATOM 2976 C C . CYS A 1 365 ? 15.817 5.849 -17.023 1.00 83.62 365 CYS A C 1
ATOM 2978 O O . CYS A 1 365 ? 15.563 6.962 -17.481 1.00 83.62 365 CYS A O 1
ATOM 2980 N N . HIS A 1 366 ? 16.888 5.640 -16.258 1.00 76.50 366 HIS A N 1
ATOM 2981 C CA . HIS A 1 366 ? 17.843 6.699 -15.906 1.00 76.50 366 HIS A CA 1
ATOM 2982 C C . HIS A 1 366 ? 19.144 6.647 -16.722 1.00 76.50 366 HIS A C 1
ATOM 2984 O O . HIS A 1 366 ? 20.027 7.482 -16.524 1.00 76.50 366 HIS A O 1
ATOM 2990 N N . ILE A 1 367 ? 19.299 5.651 -17.600 1.00 77.56 367 ILE A N 1
ATOM 2991 C CA . ILE A 1 367 ? 20.521 5.403 -18.372 1.00 77.56 367 ILE A CA 1
ATOM 2992 C C . ILE A 1 367 ? 20.250 5.718 -19.839 1.00 77.56 367 ILE A C 1
ATOM 2994 O O . ILE A 1 367 ? 19.370 5.121 -20.455 1.00 77.56 367 ILE A O 1
ATOM 2998 N N . LYS A 1 368 ? 21.010 6.653 -20.413 1.00 72.81 368 LYS A N 1
ATOM 2999 C CA . LYS A 1 368 ? 20.821 7.072 -21.806 1.00 72.81 368 LYS A CA 1
ATOM 3000 C C . LYS A 1 368 ? 21.142 5.934 -22.781 1.00 72.81 368 LYS A C 1
ATOM 3002 O O . LYS A 1 368 ? 20.420 5.742 -23.751 1.00 72.81 368 LYS A O 1
ATOM 3007 N N . GLU A 1 369 ? 22.185 5.168 -22.484 1.00 77.56 369 GLU A N 1
ATOM 3008 C CA . GLU A 1 369 ? 22.679 4.065 -23.312 1.00 77.56 369 GLU A CA 1
ATOM 3009 C C . GLU A 1 369 ? 21.704 2.879 -23.359 1.00 77.56 369 GLU A C 1
ATOM 3011 O O . GLU A 1 369 ? 21.689 2.138 -24.332 1.00 77.56 369 GLU A O 1
ATOM 3016 N N . GLU A 1 370 ? 20.871 2.698 -22.328 1.00 79.19 370 GLU A N 1
ATOM 3017 C CA . GLU A 1 370 ? 19.796 1.694 -22.349 1.00 79.19 370 GLU A CA 1
ATOM 3018 C C . GLU A 1 370 ? 18.569 2.204 -23.099 1.00 79.19 370 GLU A C 1
ATOM 3020 O O . GLU A 1 370 ? 17.843 1.422 -23.704 1.00 79.19 370 GLU A O 1
ATOM 3025 N N . PHE A 1 371 ? 18.341 3.515 -23.080 1.00 80.00 371 PHE A N 1
ATOM 3026 C CA . PHE A 1 371 ? 17.185 4.120 -23.717 1.00 80.00 371 PHE A CA 1
ATOM 3027 C C . PHE A 1 371 ? 17.261 4.052 -25.250 1.00 80.00 371 PHE A C 1
ATOM 3029 O O . PHE A 1 371 ? 16.246 3.803 -25.892 1.00 80.00 371 PHE A O 1
ATOM 3036 N N . GLU A 1 372 ? 18.432 4.288 -25.849 1.00 78.75 372 GLU A N 1
ATOM 3037 C CA . GLU A 1 372 ? 18.619 4.250 -27.312 1.00 78.75 372 GLU A CA 1
ATOM 3038 C C . GLU A 1 372 ? 18.139 2.926 -27.948 1.00 78.75 372 GLU A C 1
ATOM 3040 O O . GLU A 1 372 ? 17.253 2.984 -28.803 1.00 78.75 372 GLU A O 1
ATOM 3045 N N . PRO A 1 373 ? 18.569 1.735 -27.485 1.00 83.88 373 PRO A N 1
ATOM 3046 C CA . PRO A 1 373 ? 18.066 0.475 -28.029 1.00 83.88 373 PRO A CA 1
ATOM 3047 C C . PRO A 1 373 ? 16.578 0.231 -27.728 1.00 83.88 373 PRO A C 1
ATOM 3049 O O . PRO A 1 373 ? 15.877 -0.293 -28.591 1.00 83.88 373 PRO A O 1
ATOM 3052 N N . MET A 1 374 ? 16.055 0.650 -26.560 1.00 84.06 374 MET A N 1
ATOM 3053 C CA . MET A 1 374 ? 14.603 0.575 -26.294 1.00 84.06 374 MET A CA 1
ATOM 3054 C C . MET A 1 374 ? 13.812 1.370 -27.333 1.00 84.06 374 MET A C 1
ATOM 3056 O O . MET A 1 374 ? 12.744 0.968 -27.800 1.00 84.06 374 MET A O 1
ATOM 3060 N N . PHE A 1 375 ? 14.340 2.544 -27.652 1.00 80.75 375 PHE A N 1
ATOM 3061 C CA . PHE A 1 375 ? 13.727 3.501 -28.537 1.00 80.75 375 PHE A CA 1
ATOM 3062 C C . PHE A 1 375 ? 13.723 3.001 -29.990 1.00 80.75 375 PHE A C 1
ATOM 3064 O O . PHE A 1 375 ? 12.688 3.087 -30.655 1.00 80.75 375 PHE A O 1
ATOM 3071 N N . ASP A 1 376 ? 14.839 2.445 -30.460 1.00 82.06 376 ASP A N 1
ATOM 3072 C CA . ASP A 1 376 ? 14.957 1.883 -31.808 1.00 82.06 376 ASP A CA 1
ATOM 3073 C C . ASP A 1 376 ? 14.032 0.676 -32.005 1.00 82.06 376 ASP A C 1
ATOM 3075 O O . ASP A 1 376 ? 13.346 0.575 -33.028 1.00 82.06 376 ASP A O 1
ATOM 3079 N N . GLU A 1 377 ? 13.921 -0.191 -30.993 1.00 85.38 377 GLU A N 1
ATOM 3080 C CA . GLU A 1 377 ? 13.007 -1.332 -31.037 1.00 85.38 377 GLU A CA 1
ATOM 3081 C C . GLU A 1 377 ? 11.545 -0.875 -31.177 1.00 85.38 377 GLU A C 1
ATOM 3083 O O . GLU A 1 377 ? 10.807 -1.369 -32.034 1.00 85.38 377 GLU A O 1
ATOM 3088 N N . LEU A 1 378 ? 11.130 0.122 -30.386 1.00 84.62 378 LEU A N 1
ATOM 3089 C CA . LEU A 1 378 ? 9.780 0.686 -30.454 1.00 84.62 378 LEU A CA 1
ATOM 3090 C C . LEU A 1 378 ? 9.518 1.415 -31.776 1.00 84.62 378 LEU A C 1
ATOM 3092 O O . LEU A 1 378 ? 8.414 1.296 -32.309 1.00 84.62 378 LEU A O 1
ATOM 3096 N N . ALA A 1 379 ? 10.508 2.136 -32.317 1.00 79.31 379 ALA A N 1
ATOM 3097 C CA . ALA A 1 379 ? 10.386 2.887 -33.569 1.00 79.31 379 ALA A CA 1
ATOM 3098 C C . ALA A 1 379 ? 9.943 2.001 -34.739 1.00 79.31 379 ALA A C 1
ATOM 3100 O O . ALA A 1 379 ? 9.106 2.415 -35.540 1.00 79.31 379 ALA A O 1
ATOM 3101 N N . SER A 1 380 ? 10.417 0.753 -34.783 1.00 81.50 380 SER A N 1
ATOM 3102 C CA . SER A 1 380 ? 10.023 -0.229 -35.801 1.00 81.50 380 SER A CA 1
ATOM 3103 C C . SER A 1 380 ? 8.539 -0.642 -35.755 1.00 81.50 380 SER A C 1
ATOM 3105 O O . SER A 1 380 ? 8.045 -1.285 -36.682 1.00 81.50 380 SER A O 1
ATOM 3107 N N . LYS A 1 381 ? 7.811 -0.295 -34.681 1.00 84.06 381 LYS A N 1
ATOM 3108 C CA . LYS A 1 381 ? 6.413 -0.687 -34.430 1.00 84.06 381 LYS A CA 1
ATOM 3109 C C . LYS A 1 381 ? 5.467 0.494 -34.202 1.00 84.06 381 LYS A C 1
ATOM 3111 O O . LYS A 1 381 ? 4.347 0.280 -33.741 1.00 84.06 381 LYS A O 1
ATOM 3116 N N . TYR A 1 382 ? 5.868 1.724 -34.526 1.00 79.88 382 TYR A N 1
ATOM 3117 C CA . TYR A 1 382 ? 5.040 2.916 -34.291 1.00 79.88 382 TYR A CA 1
ATOM 3118 C C . TYR A 1 382 ? 3.665 2.843 -34.941 1.00 79.88 382 TYR A C 1
ATOM 3120 O O . TYR A 1 382 ? 2.676 3.082 -34.251 1.00 79.88 382 TYR A O 1
ATOM 3128 N N . ASP A 1 383 ? 3.583 2.427 -36.204 1.00 74.94 383 ASP A N 1
ATOM 3129 C CA . ASP A 1 383 ? 2.302 2.316 -36.908 1.00 74.94 383 ASP A CA 1
ATOM 3130 C C . ASP A 1 383 ? 1.346 1.358 -36.188 1.00 74.94 383 ASP A C 1
ATOM 3132 O O . ASP A 1 383 ? 0.171 1.663 -35.996 1.00 74.94 383 ASP A O 1
ATOM 3136 N N . ALA A 1 384 ? 1.869 0.233 -35.689 1.00 81.00 384 ALA A N 1
ATOM 3137 C CA . ALA A 1 384 ? 1.090 -0.738 -34.929 1.00 81.00 384 ALA A CA 1
ATOM 3138 C C . ALA A 1 384 ? 0.666 -0.200 -33.549 1.00 81.00 384 ALA A C 1
ATOM 3140 O O . ALA A 1 384 ? -0.465 -0.419 -33.118 1.00 81.00 384 ALA A O 1
ATOM 3141 N N . ILE A 1 385 ? 1.544 0.527 -32.849 1.00 78.94 385 ILE A N 1
ATOM 3142 C CA . ILE A 1 385 ? 1.236 1.136 -31.543 1.00 78.94 385 ILE A CA 1
ATOM 3143 C C . ILE A 1 385 ? 0.152 2.216 -31.691 1.00 78.94 385 ILE A C 1
ATOM 3145 O O . ILE A 1 385 ? -0.774 2.271 -30.876 1.00 78.94 385 ILE A O 1
ATOM 3149 N N . LEU A 1 386 ? 0.249 3.042 -32.739 1.00 75.75 386 LEU A N 1
ATOM 3150 C CA . LEU A 1 386 ? -0.733 4.071 -33.081 1.00 75.75 386 LEU A CA 1
ATOM 3151 C C . LEU A 1 386 ? -2.078 3.449 -33.466 1.00 75.75 386 LEU A C 1
ATOM 3153 O O . LEU A 1 386 ? -3.105 3.862 -32.929 1.00 75.75 386 LEU A O 1
ATOM 3157 N N . ALA A 1 387 ? -2.073 2.421 -34.320 1.00 77.19 387 ALA A N 1
ATOM 3158 C CA . ALA A 1 387 ? -3.283 1.714 -34.739 1.00 77.19 387 ALA A CA 1
ATOM 3159 C C . ALA A 1 387 ? -4.027 1.068 -33.557 1.00 77.19 387 ALA A C 1
ATOM 3161 O O . ALA A 1 387 ? -5.255 1.098 -33.504 1.00 77.19 387 ALA A O 1
ATOM 3162 N N . CYS A 1 388 ? -3.296 0.541 -32.570 1.00 80.06 388 CYS A N 1
ATOM 3163 C CA . CYS A 1 388 ? -3.879 -0.029 -31.353 1.00 80.06 388 CYS A CA 1
ATOM 3164 C C . CYS A 1 388 ? -4.296 1.022 -30.304 1.00 80.06 388 CYS A C 1
ATOM 3166 O O . CYS A 1 388 ? -4.843 0.653 -29.264 1.00 80.06 388 CYS A O 1
ATOM 3168 N N . GLY A 1 389 ? -4.033 2.315 -30.531 1.00 74.19 389 GLY A N 1
ATOM 3169 C CA . GLY A 1 389 ? -4.375 3.398 -29.603 1.00 74.19 389 GLY A CA 1
ATOM 3170 C C . GLY A 1 389 ? -3.502 3.469 -28.342 1.00 74.19 389 GLY A C 1
ATOM 3171 O O . GLY A 1 389 ? -3.826 4.214 -27.417 1.00 74.19 389 GLY A O 1
ATOM 3172 N N . ASN A 1 390 ? -2.375 2.749 -28.292 1.00 77.69 390 ASN A N 1
ATOM 3173 C CA . ASN A 1 390 ? -1.459 2.716 -27.143 1.00 77.69 390 ASN A CA 1
ATOM 3174 C C . ASN A 1 390 ? -0.460 3.888 -27.181 1.00 77.69 390 ASN A C 1
ATOM 3176 O O . ASN A 1 390 ? 0.739 3.729 -26.946 1.00 77.69 390 ASN A O 1
ATOM 3180 N N . THR A 1 391 ? -0.956 5.087 -27.486 1.00 72.25 391 THR A N 1
ATOM 3181 C CA . THR A 1 391 ? -0.138 6.284 -27.737 1.00 72.25 391 THR A CA 1
ATOM 3182 C C . THR A 1 391 ? 0.687 6.713 -26.525 1.00 72.25 391 THR A C 1
ATOM 3184 O O . THR A 1 391 ? 1.738 7.321 -26.705 1.00 72.25 391 THR A O 1
ATOM 3187 N N . GLY A 1 392 ? 0.283 6.336 -25.305 1.00 67.56 392 GLY A N 1
ATOM 3188 C CA . GLY A 1 392 ? 1.027 6.608 -24.069 1.00 67.56 392 GLY A CA 1
ATOM 3189 C C . GLY A 1 392 ? 2.465 6.078 -24.077 1.00 67.56 392 GLY A C 1
ATOM 3190 O O . GLY A 1 392 ? 3.344 6.716 -23.509 1.00 67.56 392 GLY A O 1
ATOM 3191 N N . VAL A 1 393 ? 2.741 4.981 -24.795 1.00 72.19 393 VAL A N 1
ATOM 3192 C CA . VAL A 1 393 ? 4.110 4.453 -24.974 1.00 72.19 393 VAL A CA 1
ATOM 3193 C C . VAL A 1 393 ? 4.998 5.436 -25.749 1.00 72.19 393 VAL A C 1
ATOM 3195 O O . VAL A 1 393 ? 6.197 5.525 -25.498 1.00 72.19 393 VAL A O 1
ATOM 3198 N N . LEU A 1 394 ? 4.410 6.206 -26.667 1.00 66.94 394 LEU A N 1
ATOM 3199 C CA . LEU A 1 394 ? 5.113 7.144 -27.548 1.00 66.94 394 LEU A CA 1
ATOM 3200 C C . LEU A 1 394 ? 5.329 8.521 -26.904 1.00 66.94 394 LEU A C 1
ATOM 3202 O O . LEU A 1 394 ? 6.203 9.272 -27.333 1.00 66.94 394 LEU A O 1
ATOM 3206 N N . VAL A 1 395 ? 4.571 8.849 -25.852 1.00 62.03 395 VAL A N 1
ATOM 3207 C CA . VAL A 1 395 ? 4.689 10.121 -25.112 1.00 62.03 395 VAL A CA 1
ATOM 3208 C C . VAL A 1 395 ? 5.999 10.195 -24.308 1.00 62.03 395 VAL A C 1
ATOM 3210 O O . VAL A 1 395 ? 6.421 11.271 -23.890 1.00 62.03 395 VAL A O 1
ATOM 3213 N N . ALA A 1 396 ? 6.708 9.075 -24.155 1.00 52.53 396 ALA A N 1
ATOM 3214 C CA . ALA A 1 396 ? 7.857 8.939 -23.268 1.00 52.53 396 ALA A CA 1
ATOM 3215 C C . ALA A 1 396 ? 9.170 9.593 -23.766 1.00 52.53 396 ALA A C 1
ATOM 3217 O O . ALA A 1 396 ? 10.213 9.453 -23.126 1.00 52.53 396 ALA A O 1
ATOM 3218 N N . ARG A 1 397 ? 9.157 10.348 -24.880 1.00 53.28 397 ARG A N 1
ATOM 3219 C CA . ARG A 1 397 ? 10.320 11.147 -25.301 1.00 53.28 397 ARG A CA 1
ATOM 3220 C C . ARG A 1 397 ? 9.949 12.445 -26.039 1.00 53.28 397 ARG A C 1
ATOM 3222 O O . ARG A 1 397 ? 9.727 12.425 -27.251 1.00 53.28 397 ARG A O 1
ATOM 3229 N N . PRO A 1 398 ? 10.059 13.610 -25.373 1.00 56.47 398 PRO A N 1
ATOM 3230 C CA . PRO A 1 398 ? 9.929 14.911 -26.023 1.00 56.47 398 PRO A CA 1
ATOM 3231 C C . PRO A 1 398 ? 10.942 15.099 -27.153 1.00 56.47 398 PRO A C 1
ATOM 3233 O O . PRO A 1 398 ? 10.608 15.666 -28.175 1.00 56.47 398 PRO A O 1
ATOM 3236 N N . ALA A 1 399 ? 12.172 14.590 -27.025 1.00 53.84 399 ALA A N 1
ATOM 3237 C CA . ALA A 1 399 ? 13.263 14.932 -27.940 1.00 53.84 399 ALA A CA 1
ATOM 3238 C C . ALA A 1 399 ? 13.102 14.425 -29.388 1.00 53.84 399 ALA A C 1
ATOM 3240 O O . ALA A 1 399 ? 13.606 15.087 -30.292 1.00 53.84 399 ALA A O 1
ATOM 3241 N N . LYS A 1 400 ? 12.414 13.297 -29.635 1.00 54.69 400 LYS A N 1
ATOM 3242 C CA . LYS A 1 400 ? 12.148 12.851 -31.019 1.00 54.69 400 LYS A CA 1
ATOM 3243 C C . LYS A 1 400 ? 10.863 13.446 -31.587 1.00 54.69 400 LYS A C 1
ATOM 3245 O O . LYS A 1 400 ? 10.837 13.811 -32.751 1.00 54.69 400 LYS A O 1
ATOM 3250 N N . VAL A 1 401 ? 9.848 13.667 -30.747 1.00 61.69 401 VAL A N 1
ATOM 3251 C CA . VAL A 1 401 ? 8.717 14.539 -31.110 1.00 61.69 401 VAL A CA 1
ATOM 3252 C C . VAL A 1 401 ? 9.242 15.923 -31.495 1.00 61.69 401 VAL A C 1
ATOM 3254 O O . VAL A 1 401 ? 8.814 16.486 -32.491 1.00 61.69 401 VAL A O 1
ATOM 3257 N N . VAL A 1 402 ? 10.236 16.434 -30.766 1.00 64.94 402 VAL A N 1
ATOM 3258 C CA . VAL A 1 402 ? 10.889 17.712 -31.039 1.00 64.94 402 VAL A CA 1
ATOM 3259 C C . VAL A 1 402 ? 11.632 17.691 -32.370 1.00 64.94 402 VAL A C 1
ATOM 3261 O O . VAL A 1 402 ? 11.464 18.624 -33.148 1.00 64.94 402 VAL A O 1
ATOM 3264 N N . SER A 1 403 ? 12.432 16.658 -32.660 1.00 61.84 403 SER A N 1
ATOM 3265 C CA . SER A 1 403 ? 13.132 16.568 -33.948 1.00 61.84 403 SER A CA 1
ATOM 3266 C C . SER A 1 403 ? 12.159 16.415 -35.115 1.00 61.84 403 SER A C 1
ATOM 3268 O O . SER A 1 403 ? 12.279 17.159 -36.078 1.00 61.84 403 SER A O 1
ATOM 3270 N N . SER A 1 404 ? 11.147 15.553 -34.995 1.00 64.12 404 SER A N 1
ATOM 3271 C CA . SER A 1 404 ? 10.143 15.334 -36.040 1.00 64.12 404 SER A CA 1
ATOM 3272 C C . SER A 1 404 ? 9.256 16.559 -36.269 1.00 64.12 404 SER A C 1
ATOM 3274 O O . SER A 1 404 ? 9.007 16.918 -37.413 1.00 64.12 404 SER A O 1
ATOM 3276 N N . LEU A 1 405 ? 8.856 17.279 -35.212 1.00 70.62 405 LEU A N 1
ATOM 3277 C CA . LEU A 1 405 ? 8.158 18.563 -35.355 1.00 70.62 405 LEU A CA 1
ATOM 3278 C C . LEU A 1 405 ? 9.054 19.586 -36.075 1.00 70.62 405 LEU A C 1
ATOM 3280 O O . LEU A 1 405 ? 8.596 20.337 -36.925 1.00 70.62 405 LEU A O 1
ATOM 3284 N N . LEU A 1 406 ? 10.356 19.596 -35.779 1.00 74.81 406 LEU A N 1
ATOM 3285 C CA . LEU A 1 406 ? 11.326 20.471 -36.440 1.00 74.81 406 LEU A CA 1
ATOM 3286 C C . LEU A 1 406 ? 11.721 20.020 -37.854 1.00 74.81 406 LEU A C 1
ATOM 3288 O O . LEU A 1 406 ? 12.364 20.806 -38.556 1.00 74.81 406 LEU A O 1
ATOM 3292 N N . GLU A 1 407 ? 11.376 18.806 -38.277 1.00 77.25 407 GLU A N 1
ATOM 3293 C CA . GLU A 1 407 ? 11.597 18.281 -39.632 1.00 77.25 407 GLU A CA 1
ATOM 3294 C C . GLU A 1 407 ? 10.474 18.687 -40.595 1.00 77.25 407 GLU A C 1
ATOM 3296 O O . GLU A 1 407 ? 10.755 18.886 -41.775 1.00 77.25 407 GLU A O 1
ATOM 3301 N N . LEU A 1 408 ? 9.261 18.936 -40.087 1.00 76.75 408 LEU A N 1
ATOM 3302 C CA . LEU A 1 408 ? 8.118 19.421 -40.868 1.00 76.75 408 LEU A CA 1
ATOM 3303 C C . LEU A 1 408 ? 8.410 20.741 -41.600 1.00 76.75 408 LEU A C 1
ATOM 3305 O O . LEU A 1 408 ? 9.196 21.587 -41.138 1.00 76.75 408 LEU A O 1
ATOM 3309 N N . SER A 1 409 ? 7.762 20.930 -42.749 1.00 78.88 409 SER A N 1
ATOM 3310 C CA . SER A 1 409 ? 7.815 22.190 -43.494 1.00 78.88 409 SER A CA 1
ATOM 3311 C C . SER A 1 409 ? 7.126 23.325 -42.722 1.00 78.88 409 SER A C 1
ATOM 3313 O O . SER A 1 409 ? 6.366 23.097 -41.778 1.00 78.88 409 SER A O 1
ATOM 3315 N N . ALA A 1 410 ? 7.419 24.575 -43.090 1.00 73.12 410 ALA A N 1
ATOM 3316 C CA . ALA A 1 410 ? 6.827 25.736 -42.422 1.00 73.12 410 ALA A CA 1
ATOM 3317 C C . ALA A 1 410 ? 5.293 25.766 -42.563 1.00 73.12 410 ALA A C 1
ATOM 3319 O O . ALA A 1 410 ? 4.610 26.135 -41.609 1.00 73.12 410 ALA A O 1
ATOM 3320 N N . ASP A 1 411 ? 4.767 25.314 -43.702 1.00 74.00 411 ASP A N 1
ATOM 3321 C CA . ASP A 1 411 ? 3.332 25.308 -43.997 1.00 74.00 411 ASP A CA 1
ATOM 3322 C C . ASP A 1 411 ? 2.587 24.227 -43.200 1.00 74.00 411 ASP A C 1
ATOM 3324 O O . ASP A 1 411 ? 1.537 24.494 -42.615 1.00 74.00 411 ASP A O 1
ATOM 3328 N N . GLU A 1 412 ? 3.162 23.026 -43.085 1.00 77.06 412 GLU A N 1
ATOM 3329 C CA . GLU A 1 412 ? 2.617 21.945 -42.250 1.00 77.06 412 GLU A CA 1
ATOM 3330 C C . GLU A 1 412 ? 2.638 22.314 -40.764 1.00 77.06 412 GLU A C 1
ATOM 3332 O O . GLU A 1 412 ? 1.679 22.054 -40.037 1.00 77.06 412 GLU A O 1
ATOM 3337 N N . LEU A 1 413 ? 3.718 22.958 -40.309 1.00 75.06 413 LEU A N 1
ATOM 3338 C CA . LEU A 1 413 ? 3.829 23.469 -38.944 1.00 75.06 413 LEU A CA 1
ATOM 3339 C C . LEU A 1 413 ? 2.765 24.518 -38.643 1.00 75.06 413 LEU A C 1
ATOM 3341 O O . LEU A 1 413 ? 2.157 24.471 -37.575 1.00 75.06 413 LEU A O 1
ATOM 3345 N N . LEU A 1 414 ? 2.533 25.448 -39.570 1.00 74.81 414 LEU A N 1
ATOM 3346 C CA . LEU A 1 414 ? 1.508 26.473 -39.415 1.00 74.81 414 LEU A CA 1
ATOM 3347 C C . LEU A 1 414 ? 0.116 25.832 -39.350 1.00 74.81 414 LEU A C 1
ATOM 3349 O O . LEU A 1 414 ? -0.662 26.145 -38.456 1.00 74.81 414 LEU A O 1
ATOM 3353 N N . TYR A 1 415 ? -0.168 24.879 -40.241 1.00 77.69 415 TYR A N 1
ATOM 3354 C CA . TYR A 1 415 ? -1.441 24.163 -40.274 1.00 77.69 415 TYR A CA 1
ATOM 3355 C C . TYR A 1 415 ? -1.711 23.387 -38.976 1.00 77.69 415 TYR A C 1
ATOM 3357 O O . TYR A 1 415 ? -2.799 23.480 -38.410 1.00 77.69 415 TYR A O 1
ATOM 3365 N N . ILE A 1 416 ? -0.712 22.656 -38.471 1.00 73.69 416 ILE A N 1
ATOM 3366 C CA . ILE A 1 416 ? -0.852 21.832 -37.267 1.00 73.69 416 ILE A CA 1
ATOM 3367 C C . ILE A 1 416 ? -0.919 22.702 -36.011 1.00 73.69 416 ILE A C 1
ATOM 3369 O O . ILE A 1 416 ? -1.793 22.490 -35.178 1.00 73.69 416 ILE A O 1
ATOM 3373 N N . LEU A 1 417 ? -0.017 23.672 -35.838 1.00 74.19 417 LEU A N 1
ATOM 3374 C CA . LEU A 1 417 ? 0.089 24.438 -34.589 1.00 74.19 417 LEU A CA 1
ATOM 3375 C C . LEU A 1 417 ? -0.967 25.546 -34.458 1.00 74.19 417 LEU A C 1
ATOM 3377 O O . LEU A 1 417 ? -1.209 26.010 -33.343 1.00 74.19 417 LEU A O 1
ATOM 3381 N N . CYS A 1 418 ? -1.616 25.944 -35.557 1.00 73.31 418 CYS A N 1
ATOM 3382 C CA . CYS A 1 418 ? -2.778 26.836 -35.528 1.00 73.31 418 CYS A CA 1
ATOM 3383 C C . CYS A 1 418 ? -4.108 26.106 -35.272 1.00 73.31 418 CYS A C 1
ATOM 3385 O O . CYS A 1 418 ? -5.128 26.774 -35.099 1.00 73.31 418 CYS A O 1
ATOM 3387 N N . ASP A 1 419 ? -4.120 24.769 -35.203 1.00 78.38 419 ASP A N 1
ATOM 3388 C CA . ASP A 1 419 ? -5.299 24.024 -34.763 1.00 78.38 419 ASP A CA 1
ATOM 3389 C C . ASP A 1 419 ? -5.556 24.201 -33.254 1.00 78.38 419 ASP A C 1
ATOM 3391 O O . ASP A 1 419 ? -4.636 24.331 -32.441 1.00 78.38 419 ASP A O 1
ATOM 3395 N N . THR A 1 420 ? -6.833 24.132 -32.868 1.00 66.62 420 THR A N 1
ATOM 3396 C CA . THR A 1 420 ? -7.299 24.234 -31.473 1.00 66.62 420 THR A CA 1
ATOM 3397 C C . THR A 1 420 ? -6.633 23.244 -30.516 1.00 66.62 420 THR A C 1
ATOM 3399 O O . THR A 1 420 ? -6.507 23.544 -29.331 1.00 66.62 420 THR A O 1
ATOM 3402 N N . LYS A 1 421 ? -6.186 22.074 -30.995 1.00 61.94 421 LYS A N 1
ATOM 3403 C CA . LYS A 1 421 ? -5.419 21.114 -30.187 1.00 61.94 421 LYS A CA 1
ATOM 3404 C C . LYS A 1 421 ? -3.914 21.238 -30.401 1.00 61.94 421 LYS A C 1
ATOM 3406 O O . LYS A 1 421 ? -3.147 20.986 -29.472 1.00 61.94 421 LYS A O 1
ATOM 3411 N N . GLY A 1 422 ? -3.485 21.635 -31.595 1.00 66.06 422 GLY A N 1
ATOM 3412 C CA . GLY A 1 422 ? -2.072 21.801 -31.928 1.00 66.06 422 GLY A CA 1
ATOM 3413 C C . GLY A 1 422 ? -1.396 22.976 -31.222 1.00 66.06 422 GLY A C 1
ATOM 3414 O O . GLY A 1 422 ? -0.211 22.888 -30.898 1.00 66.06 422 GLY A O 1
ATOM 3415 N N . CYS A 1 423 ? -2.138 24.025 -30.862 1.00 70.88 423 CYS A N 1
ATOM 3416 C CA . CYS A 1 423 ? -1.592 25.141 -30.088 1.00 70.88 423 CYS A CA 1
ATOM 3417 C C . CYS A 1 423 ? -1.084 24.692 -28.705 1.00 70.88 423 CYS A C 1
ATOM 3419 O O . CYS A 1 423 ? -0.034 25.143 -28.257 1.00 70.88 423 CYS A O 1
ATOM 3421 N N . HIS A 1 424 ? -1.743 23.716 -28.069 1.00 66.31 424 HIS A N 1
ATOM 3422 C CA . HIS A 1 424 ? -1.281 23.123 -26.812 1.00 66.31 424 HIS A CA 1
ATOM 3423 C C . HIS A 1 424 ? 0.020 22.327 -26.978 1.00 66.31 424 HIS A C 1
ATOM 3425 O O . HIS A 1 424 ? 0.817 22.250 -26.039 1.00 66.31 424 HIS A O 1
ATOM 3431 N N . VAL A 1 425 ? 0.264 21.766 -28.167 1.00 69.88 425 VAL A N 1
ATOM 3432 C CA . VAL A 1 425 ? 1.531 21.104 -28.509 1.00 69.88 425 VAL A CA 1
ATOM 3433 C C . VAL A 1 425 ? 2.639 22.146 -28.660 1.00 69.88 425 VAL A C 1
ATOM 3435 O O . VAL A 1 425 ? 3.714 21.952 -28.096 1.00 69.88 425 VAL A O 1
ATOM 3438 N N . ALA A 1 426 ? 2.371 23.276 -29.330 1.00 68.81 426 ALA A N 1
ATOM 3439 C CA . ALA A 1 426 ? 3.312 24.399 -29.425 1.00 68.81 426 ALA A CA 1
ATOM 3440 C C . ALA A 1 426 ? 3.671 24.956 -28.040 1.00 68.81 426 ALA A C 1
ATOM 3442 O O . ALA A 1 426 ? 4.842 25.163 -27.721 1.00 68.81 426 ALA A O 1
ATOM 3443 N N . ASP A 1 427 ? 2.662 25.144 -27.194 1.00 66.12 427 ASP A N 1
ATOM 3444 C CA . ASP A 1 427 ? 2.823 25.716 -25.862 1.00 66.12 427 ASP A CA 1
ATOM 3445 C C . ASP A 1 427 ? 3.619 24.768 -24.947 1.00 66.12 427 ASP A C 1
ATOM 3447 O O . ASP A 1 427 ? 4.565 25.177 -24.269 1.00 66.12 427 ASP A O 1
ATOM 3451 N N . SER A 1 428 ? 3.326 23.464 -25.021 1.00 66.00 428 SER A N 1
ATOM 3452 C CA . SER A 1 428 ? 4.086 22.414 -24.326 1.00 66.00 428 SER A CA 1
ATOM 3453 C C . SER A 1 428 ? 5.522 22.281 -24.845 1.00 66.00 428 SER A C 1
ATOM 3455 O O . SER A 1 428 ? 6.437 22.039 -24.058 1.00 66.00 428 SER A O 1
ATOM 3457 N N . PHE A 1 429 ? 5.753 22.472 -26.148 1.00 70.00 429 PHE A N 1
ATOM 3458 C CA . PHE A 1 429 ? 7.089 22.463 -26.751 1.00 70.00 429 PHE A CA 1
ATOM 3459 C C . PHE A 1 429 ? 7.929 23.652 -26.261 1.00 70.00 429 PHE A C 1
ATOM 3461 O O . PHE A 1 429 ? 9.092 23.485 -25.889 1.00 70.00 429 PHE A O 1
ATOM 3468 N N . CYS A 1 430 ? 7.346 24.852 -26.217 1.00 67.38 430 CYS A N 1
ATOM 3469 C CA . CYS A 1 430 ? 8.038 26.069 -25.789 1.00 67.38 430 CYS A CA 1
ATOM 3470 C C . CYS A 1 430 ? 8.300 26.102 -24.275 1.00 67.38 430 CYS A C 1
ATOM 3472 O O . CYS A 1 430 ? 9.360 26.564 -23.846 1.00 67.38 430 CYS A O 1
ATOM 3474 N N . LYS A 1 431 ? 7.367 25.583 -23.465 1.00 67.81 431 LYS A N 1
ATOM 3475 C CA . LYS A 1 431 ? 7.459 25.564 -21.993 1.00 67.81 431 LYS A CA 1
ATOM 3476 C C . LYS A 1 431 ? 8.151 24.310 -21.439 1.00 67.81 431 LYS A C 1
ATOM 3478 O O . LYS A 1 431 ? 8.545 24.291 -20.276 1.00 67.81 431 LYS A O 1
ATOM 3483 N N . GLY A 1 432 ? 8.332 23.267 -22.251 1.00 64.38 432 GLY A N 1
ATOM 3484 C CA . GLY A 1 432 ? 8.844 21.969 -21.811 1.00 64.38 432 GLY A CA 1
ATOM 3485 C C . GLY A 1 432 ? 10.299 22.008 -21.334 1.00 64.38 432 GLY A C 1
ATOM 3486 O O . GLY A 1 432 ? 11.207 22.306 -22.110 1.00 64.38 432 GLY A O 1
ATOM 3487 N N . GLN A 1 433 ? 10.541 21.628 -20.075 1.00 57.91 433 GLN A N 1
ATOM 3488 C CA . GLN A 1 433 ? 11.864 21.624 -19.423 1.00 57.91 433 GLN A CA 1
ATOM 3489 C C . GLN A 1 433 ? 12.929 20.794 -20.170 1.00 57.91 433 GLN A C 1
ATOM 3491 O O . GLN A 1 433 ? 14.117 21.090 -20.085 1.00 57.91 433 GLN A O 1
ATOM 3496 N N . PHE A 1 434 ? 12.505 19.791 -20.942 1.00 56.09 434 PHE A N 1
ATOM 3497 C CA . PHE A 1 434 ? 13.381 18.890 -21.700 1.00 56.09 434 PHE A CA 1
ATOM 3498 C C . PHE A 1 434 ? 13.616 19.320 -23.160 1.00 56.09 434 PHE A C 1
ATOM 3500 O O . PHE A 1 434 ? 14.337 18.642 -23.893 1.00 56.09 434 PHE A O 1
ATOM 3507 N N . VAL A 1 435 ? 13.021 20.434 -23.603 1.00 63.50 435 VAL A N 1
ATOM 3508 C CA . VAL A 1 435 ? 13.247 21.007 -24.938 1.00 63.50 435 VAL A CA 1
ATOM 3509 C C . VAL A 1 435 ? 14.374 22.031 -24.852 1.00 63.50 435 VAL A C 1
ATOM 3511 O O . VAL A 1 435 ? 14.216 23.081 -24.231 1.00 63.50 435 VAL A O 1
ATOM 3514 N N . GLY A 1 436 ? 15.517 21.733 -25.473 1.00 67.19 436 GLY A N 1
ATOM 3515 C CA . GLY A 1 436 ? 16.682 22.621 -25.460 1.00 67.19 436 GLY A CA 1
ATOM 3516 C C . GLY A 1 436 ? 16.425 23.955 -26.171 1.00 67.19 436 GLY A C 1
ATOM 3517 O O . GLY A 1 436 ? 15.700 24.009 -27.162 1.00 67.19 436 GLY A O 1
ATOM 3518 N N . VAL A 1 437 ? 17.075 25.026 -25.705 1.00 73.69 437 VAL A N 1
ATOM 3519 C CA . VAL A 1 437 ? 16.897 26.406 -26.209 1.00 73.69 437 VAL A CA 1
ATOM 3520 C C . VAL A 1 437 ? 17.039 26.492 -27.737 1.00 73.69 437 VAL A C 1
ATOM 3522 O O . VAL A 1 437 ? 16.156 27.013 -28.407 1.00 73.69 437 VAL A O 1
ATOM 3525 N N . LYS A 1 438 ? 18.054 25.832 -28.314 1.00 74.56 438 LYS A N 1
ATOM 3526 C CA . LYS A 1 438 ? 18.274 25.783 -29.774 1.00 74.56 438 LYS A CA 1
ATOM 3527 C C . LYS A 1 438 ? 17.099 25.191 -30.565 1.00 74.56 438 LYS A C 1
ATOM 3529 O O . LYS A 1 438 ? 16.856 25.590 -31.699 1.00 74.56 438 LYS A O 1
ATOM 3534 N N . ALA A 1 439 ? 16.389 24.216 -29.996 1.00 73.44 439 ALA A N 1
ATOM 3535 C CA . ALA A 1 439 ? 15.227 23.604 -30.636 1.00 73.44 439 ALA A CA 1
ATOM 3536 C C . ALA A 1 439 ? 14.020 24.557 -30.625 1.00 73.44 439 ALA A C 1
ATOM 3538 O O . ALA A 1 439 ? 13.294 24.634 -31.615 1.00 73.44 439 ALA A O 1
ATOM 3539 N N . ARG A 1 440 ? 13.852 25.331 -29.544 1.00 77.12 440 ARG A N 1
ATOM 3540 C CA . ARG A 1 440 ? 12.831 26.387 -29.436 1.00 77.12 440 ARG A CA 1
ATOM 3541 C C . ARG A 1 440 ? 13.092 27.505 -30.438 1.00 77.12 440 ARG A C 1
ATOM 3543 O O . ARG A 1 440 ? 12.194 27.860 -31.195 1.00 77.12 440 ARG A O 1
ATOM 3550 N N . ASP A 1 441 ? 14.337 27.964 -30.525 1.00 78.38 441 ASP A N 1
ATOM 3551 C CA . ASP A 1 441 ? 14.738 29.003 -31.477 1.00 78.38 441 ASP A CA 1
ATOM 3552 C C . ASP A 1 441 ? 14.502 28.566 -32.927 1.00 78.38 441 ASP A C 1
ATOM 3554 O O . ASP A 1 441 ? 13.994 29.338 -33.739 1.00 78.38 441 ASP A O 1
ATOM 3558 N N . LYS A 1 442 ? 14.800 27.300 -33.250 1.00 79.00 442 LYS A N 1
ATOM 3559 C CA . LYS A 1 442 ? 14.571 26.735 -34.585 1.00 79.00 442 LYS A CA 1
ATOM 3560 C C . LYS A 1 442 ? 13.082 26.665 -34.944 1.00 79.00 442 LYS A C 1
ATOM 3562 O O . LYS A 1 442 ? 12.733 26.955 -36.088 1.00 79.00 442 LYS A O 1
ATOM 3567 N N . LEU A 1 443 ? 12.211 26.318 -33.990 1.00 78.56 443 LEU A N 1
ATOM 3568 C CA . LEU A 1 443 ? 10.757 26.311 -34.198 1.00 78.56 443 LEU A CA 1
ATOM 3569 C C . LEU A 1 443 ? 10.229 27.732 -34.431 1.00 78.56 443 LEU A C 1
ATOM 3571 O O . LEU A 1 443 ? 9.518 27.975 -35.404 1.00 78.56 443 LEU A O 1
ATOM 3575 N N . ILE A 1 444 ? 10.631 28.681 -33.579 1.00 77.19 444 ILE A N 1
ATOM 3576 C CA . ILE A 1 444 ? 10.245 30.095 -33.692 1.00 77.19 444 ILE A CA 1
ATOM 3577 C C . ILE A 1 444 ? 10.716 30.676 -35.027 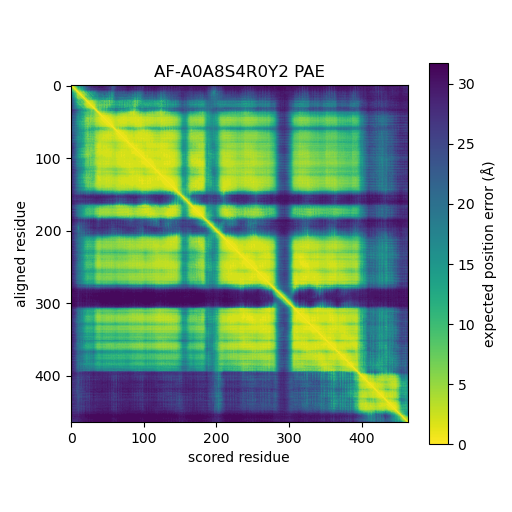1.00 77.19 444 ILE A C 1
ATOM 3579 O O . ILE A 1 444 ? 9.968 31.393 -35.688 1.00 77.19 444 ILE A O 1
ATOM 3583 N N . TRP A 1 445 ? 11.941 30.358 -35.451 1.00 78.69 445 TRP A N 1
ATOM 3584 C CA . TRP A 1 445 ? 12.476 30.807 -36.733 1.00 78.69 445 TRP A CA 1
ATOM 3585 C C . TRP A 1 445 ? 11.670 30.256 -37.915 1.00 78.69 445 TRP A C 1
ATOM 3587 O O . TRP A 1 445 ? 11.267 31.029 -38.780 1.00 78.69 445 TRP A O 1
ATOM 3597 N N . LYS A 1 446 ? 11.345 28.956 -37.920 1.00 75.31 446 LYS A N 1
ATOM 3598 C CA . LYS A 1 446 ? 10.499 28.350 -38.962 1.00 75.31 446 LYS A CA 1
ATOM 3599 C C . LYS A 1 446 ? 9.102 28.974 -39.025 1.00 75.31 446 LYS A C 1
ATOM 3601 O O . LYS A 1 446 ? 8.621 29.251 -40.120 1.00 75.31 446 LYS A O 1
ATOM 3606 N N . LEU A 1 447 ? 8.481 29.248 -37.877 1.00 72.25 447 LEU A N 1
ATOM 3607 C CA . LEU A 1 447 ? 7.178 29.919 -37.820 1.00 72.25 447 LEU A CA 1
ATOM 3608 C C . LEU A 1 447 ? 7.260 31.372 -38.303 1.00 72.25 447 LEU A C 1
ATOM 3610 O O . LEU A 1 447 ? 6.381 31.812 -39.034 1.00 72.25 447 LEU A O 1
ATOM 3614 N N . LYS A 1 448 ? 8.327 32.111 -37.973 1.00 69.94 448 LYS A N 1
ATOM 3615 C CA . LYS A 1 448 ? 8.548 33.471 -38.499 1.00 69.94 448 LYS A CA 1
ATOM 3616 C C . LYS A 1 448 ? 8.686 33.484 -40.022 1.00 69.94 448 LYS A C 1
ATOM 3618 O O . LYS A 1 448 ? 8.092 34.341 -40.668 1.00 69.94 448 LYS A O 1
ATOM 3623 N N . VAL A 1 449 ? 9.430 32.528 -40.578 1.00 65.06 449 VAL A N 1
ATOM 3624 C CA . VAL A 1 449 ? 9.611 32.384 -42.030 1.00 65.06 449 VAL A CA 1
ATOM 3625 C C . VAL A 1 449 ? 8.295 31.987 -42.714 1.00 65.06 449 VAL A C 1
ATOM 3627 O O . VAL A 1 449 ? 7.941 32.583 -43.726 1.00 65.06 449 VAL A O 1
ATOM 3630 N N . GLY A 1 450 ? 7.523 31.057 -42.137 1.00 57.38 450 GLY A N 1
ATOM 3631 C CA . GLY A 1 450 ? 6.201 30.671 -42.654 1.00 57.38 450 GLY A CA 1
ATOM 3632 C C . GLY A 1 450 ? 5.173 31.809 -42.610 1.00 57.38 450 GLY A C 1
ATOM 3633 O O . GLY A 1 450 ? 4.484 32.069 -43.591 1.00 57.38 450 GLY A O 1
ATOM 3634 N N . VAL A 1 451 ? 5.127 32.573 -41.513 1.00 56.22 451 VAL A N 1
ATOM 3635 C CA . VAL A 1 451 ? 4.226 33.732 -41.360 1.00 56.22 451 VAL A CA 1
ATOM 3636 C C . VAL A 1 451 ? 4.616 34.897 -42.283 1.00 56.22 451 VAL A C 1
ATOM 3638 O O . VAL A 1 451 ? 3.743 35.645 -42.713 1.00 56.22 451 VAL A O 1
ATOM 3641 N N . GLN A 1 452 ? 5.898 35.050 -42.640 1.00 50.97 452 GLN A N 1
ATOM 3642 C CA . GLN A 1 452 ? 6.329 36.018 -43.660 1.00 50.97 452 GLN A CA 1
ATOM 3643 C C . GLN A 1 452 ? 5.891 35.634 -45.082 1.00 50.97 452 GLN A C 1
ATOM 3645 O O . GLN A 1 452 ? 5.701 36.527 -45.905 1.00 50.97 452 GLN A O 1
ATOM 3650 N N . MET A 1 453 ? 5.689 34.342 -45.358 1.00 42.91 453 MET A N 1
ATOM 3651 C CA . MET A 1 453 ? 5.221 33.836 -46.657 1.00 42.91 453 MET A CA 1
ATOM 3652 C C . MET A 1 453 ? 3.693 33.913 -46.810 1.00 42.91 453 MET A C 1
ATOM 3654 O O . MET A 1 453 ? 3.193 34.064 -47.922 1.00 42.91 453 MET A O 1
ATOM 3658 N N . THR A 1 454 ? 2.936 33.885 -45.710 1.00 43.88 454 THR A N 1
ATOM 3659 C CA . THR A 1 454 ? 1.476 34.056 -45.720 1.00 43.88 454 THR A CA 1
ATOM 3660 C C . THR A 1 454 ? 1.097 35.404 -45.106 1.00 43.88 454 THR A C 1
ATOM 3662 O O . THR A 1 454 ? 0.991 35.531 -43.885 1.00 43.88 454 THR A O 1
ATOM 3665 N N . SER A 1 455 ? 0.856 36.424 -45.933 1.00 38.53 455 SER A N 1
ATOM 3666 C CA . SER A 1 455 ? 0.558 37.812 -45.524 1.00 38.53 455 SER A CA 1
ATOM 3667 C C . SER A 1 455 ? -0.754 38.026 -44.733 1.00 38.53 455 SER A C 1
ATOM 3669 O O . SER A 1 455 ? -1.334 39.108 -44.777 1.00 38.53 455 SER A O 1
ATOM 3671 N N . SER A 1 456 ? -1.262 37.039 -43.991 1.00 39.81 456 SER A N 1
ATOM 3672 C CA . SER A 1 456 ? -2.501 37.162 -43.203 1.00 39.81 456 SER A CA 1
ATOM 3673 C C . SER A 1 456 ? -2.451 36.581 -41.781 1.00 39.81 456 SER A C 1
ATOM 3675 O O . SER A 1 456 ? -3.422 36.731 -41.049 1.00 39.81 456 SER A O 1
ATOM 3677 N N . ALA A 1 457 ? -1.333 36.012 -41.316 1.00 40.47 457 ALA A N 1
ATOM 3678 C CA . ALA A 1 457 ? -1.242 35.403 -39.975 1.00 40.47 457 ALA A CA 1
ATOM 3679 C C . ALA A 1 457 ? -0.523 36.279 -38.920 1.00 40.47 457 ALA A C 1
ATOM 3681 O O . ALA A 1 457 ? 0.032 35.780 -37.943 1.00 40.47 457 ALA A O 1
ATOM 3682 N N . CYS A 1 458 ? -0.522 37.604 -39.091 1.00 37.75 458 CYS A N 1
ATOM 3683 C CA . CYS A 1 458 ? 0.268 38.532 -38.266 1.00 37.75 458 CYS A CA 1
ATOM 3684 C C . CYS A 1 458 ? -0.313 38.826 -36.861 1.00 37.75 458 CYS A C 1
ATOM 3686 O O . CYS A 1 458 ? 0.248 39.642 -36.131 1.00 37.75 458 CYS A O 1
ATOM 3688 N N . PHE A 1 459 ? -1.426 38.200 -36.454 1.00 38.31 459 PHE A N 1
ATOM 3689 C CA . PHE A 1 459 ? -2.146 38.602 -35.233 1.00 38.31 459 PHE A CA 1
ATOM 3690 C C . PHE A 1 459 ? -1.851 37.759 -33.976 1.00 38.31 459 PHE A C 1
ATOM 3692 O O . PHE A 1 459 ? -2.101 38.231 -32.873 1.00 38.31 459 PHE A O 1
ATOM 3699 N N . LEU A 1 460 ? -1.275 36.554 -34.091 1.00 41.62 460 LEU A N 1
ATOM 3700 C CA . LEU A 1 460 ? -1.130 35.645 -32.934 1.00 41.62 460 LEU A CA 1
ATOM 3701 C C . LEU A 1 460 ? 0.228 35.702 -32.209 1.00 41.62 460 LEU A C 1
ATOM 3703 O O . LEU A 1 460 ? 0.323 35.249 -31.075 1.00 41.62 460 LEU A O 1
ATOM 3707 N N . LEU A 1 461 ? 1.272 36.294 -32.800 1.00 41.78 461 LEU A N 1
ATOM 3708 C CA . LEU A 1 461 ? 2.622 36.327 -32.203 1.00 41.78 461 LEU A CA 1
ATOM 3709 C C . LEU A 1 461 ? 2.907 37.552 -31.311 1.00 41.78 461 LEU A C 1
ATOM 3711 O O . LEU A 1 461 ? 4.043 37.739 -30.885 1.00 41.78 461 LEU A O 1
ATOM 3715 N N . LYS A 1 462 ? 1.911 38.405 -31.029 1.00 34.75 462 LYS A N 1
ATOM 3716 C CA . LYS A 1 462 ? 2.116 39.652 -30.264 1.00 34.75 462 LYS A CA 1
ATOM 3717 C C . LYS A 1 462 ? 1.803 39.579 -28.769 1.00 34.75 462 LYS A C 1
ATOM 3719 O O . LYS A 1 462 ? 2.014 40.573 -28.082 1.00 34.75 462 LYS A O 1
ATOM 3724 N N . THR A 1 463 ? 1.349 38.445 -28.245 1.00 33.94 463 THR A N 1
ATOM 3725 C CA . THR A 1 463 ? 1.027 38.319 -26.815 1.00 33.94 463 THR A CA 1
ATOM 3726 C C . THR A 1 463 ? 1.378 36.934 -26.284 1.00 33.94 463 THR A C 1
ATOM 3728 O O . THR A 1 463 ? 0.510 36.066 -26.215 1.00 33.94 463 THR A O 1
ATOM 3731 N N . SER A 1 464 ? 2.645 36.722 -25.927 1.00 30.00 464 SER A N 1
ATOM 3732 C CA . SER A 1 464 ? 3.122 35.781 -24.895 1.00 30.00 464 SER A CA 1
ATOM 3733 C C . SER A 1 464 ? 4.589 36.055 -24.601 1.00 30.00 464 SER A C 1
ATOM 3735 O O . SER A 1 464 ? 5.373 36.067 -25.577 1.00 30.00 464 SER A O 1
#

Foldseek 3Di:
DDDDPPPPDVVVVVVLVVLVVVLVVCVVCLVVVNRADFADDDSVLSVVLSVLSVVVVVPDPDLVVLLVSLAVNLVVCPPVVVRQQRGPSSLVSLLVSQLSHDLVSLLSNLVVCLVPLQVQCPHPRSVSVLLSSLVSLQCLLQVLVQVVVVDDDDDDDPVSRPPRHPDDPVSSVSSVVSNVSSLVPYPDDNDDDPDDDPVDPPLRDPDDDGDDDLVVLVSLVVNLVVCLPDPCNQVQLQDQVSLSVLLVSLVSCLVRPPVSNLVSLVSCCCRHFQHPPHDWPDDDDDDDDDDDDDDDDDDPDPDDDTDATRLVVHLSSLVSLLSSLVSDDDVSLVVSCVRHPQPCLLVQLLDPRSVVSLLSNLSSDPDPVSVVSSVVSNVVRVVSNVVSVSCSNVVSDPVVVLVVLLVDALVVNCVQCPDPVNVVVLVCQLPPPPNDPVSNVSSVVSPVVSCVVPVPPPPPPPDD

InterPro domains:
  IPR001313 Pumilio RNA-binding repeat [PF22493] (79-178)
  IPR001313 Pumilio RNA-binding repeat [PF22493] (206-396)
  IPR001313 Pumilio RNA-binding repeat [SM00025] (76-111)
  IPR001313 Pumilio RNA-binding repeat [SM00025] (112-149)
  IPR001313 Pumilio RNA-binding repeat [SM00025] (340-376)
  IPR011989 Armadillo-like helical [G3DSA:1.25.10.10] (61-396)
  IPR016024 Armadillo-type fold [SSF48371] (60-138)
  IPR040000 Nucleolar protein 9 [PTHR13102] (13-188)

Organism: NCBI:txid348720

Mean predicted aligned error: 15.27 Å

Secondary structure (DSSP, 8-state):
---------HHHHHHHHHHHHHHHHHHHHHTTT---SBS---HHHHHHHHHHHHHHHH----HHHHHHHHHHHHHTTTT-HHHHHTBHHHHHHHHHHGGG--HHHHHHHHHHHTTSHHHHTTSTTHHHHHHHHHHHHHHHHHHHHHHHHTS-S-S-HHHHHHHH-SS-HHHHHHHHHHHHHHHHS-SS-------S-TTS-GGGS---PPP--HHHHHHHHHHHHHHHT-TTGGGGGGSHHHHHHHHHHHHHHHHH-HHHHHHHHHHHIIIIIS-TT----PPPP--------------------PPPPGGGG-HHHHHHHHHHHHH--HHHHHHHIIIIITTTHHHHHHSTTTHHHHHHHHHT---HHHHHHHHHHHHTTHHHHHHTT-GGGGGG-HHHHHHHHHHS-HHHHHHHHTSTTHHHHHHHHHH-TTS-HHHHHHHHHHHHHHHHHSTT-TTSTT--